Protein AF-A0A4R7AZF3-F1 (afdb_monomer_lite)

Secondary structure (DSSP, 8-state):
---HHHHH-----PPPPGGG--TT-GGGS-----TTS---SSSSTT-S-HHHHHHHHHHHHHHHHHTT--HHHHHHHHHHHHHHTTT-TT-B-SSSS-BTTTTB-HHHHHHHHHHHHHHHSS-----SHHHHS-HHHHHHHHHHHHHHHHHHHHHH-TTTTHHHHHHHHHT-TT----HHHHHTSHHHHHHHHHTGGGHHHHHHHHT--EEEEEEEE-SSS-B--S-EEEEEEEES--TTS-EETTT-SEEEEEEEE--TTSBPPPEEESSSEEEEEEEE-GGGHHHHH-----------PPPTT--HHHHHHHTT--HHHHHHHTT-S-TT---TT------------SS--HHHHHHHHHTTT--SS-TTTSEEEEEEEEEPPTT-STTGGGEEEEEPPPP--PPPPPP-PPPP----------------------EEEE-TT-S-GGGS-HHHHHHHHHHHHHHT--EEEEEE-S--HHHHHHHHHHHHHHH-HHHHHHHS-HHHHHHHHHHHHHHHTT--HHHHHHHHHHHHHHHHHTT--SBTTB--HHHHTTEEEEEE-TTTS-GGGHHHHHHHHHHHHHTTSSSEEE-TTSTT--SSEEEEEE--

Structure (mmCIF, N/CA/C/O backbone):
data_AF-A0A4R7AZF3-F1
#
_entry.id   AF-A0A4R7AZF3-F1
#
loop_
_atom_site.group_PDB
_atom_site.id
_atom_site.type_symbol
_atom_site.label_atom_id
_atom_site.label_alt_id
_atom_site.label_comp_id
_atom_site.label_asym_id
_atom_site.label_entity_id
_atom_site.label_seq_id
_atom_site.pdbx_PDB_ins_code
_atom_site.Cartn_x
_atom_site.Cartn_y
_atom_site.Cartn_z
_atom_site.occupancy
_atom_site.B_iso_or_equiv
_atom_site.auth_seq_id
_atom_site.auth_comp_id
_atom_site.auth_asym_id
_atom_site.auth_atom_id
_atom_site.pdbx_PDB_model_num
ATOM 1 N N . MET A 1 1 ? -19.582 7.938 -22.562 1.00 50.28 1 MET A N 1
ATOM 2 C CA . MET A 1 1 ? -18.179 7.973 -22.077 1.00 50.28 1 MET A CA 1
ATOM 3 C C . MET A 1 1 ? -17.799 6.590 -21.578 1.00 50.28 1 MET A C 1
ATOM 5 O O . MET A 1 1 ? -18.626 5.976 -20.916 1.00 50.28 1 MET A O 1
ATOM 9 N N . SER A 1 2 ? -16.577 6.133 -21.841 1.00 66.19 2 SER A N 1
ATOM 10 C CA . SER A 1 2 ? -16.002 4.907 -21.269 1.00 66.19 2 SER A CA 1
ATOM 11 C C . SER A 1 2 ? -15.839 4.984 -19.743 1.00 66.19 2 SER A C 1
ATOM 13 O O . SER A 1 2 ? -15.775 6.070 -19.154 1.00 66.19 2 SER A O 1
ATOM 15 N N . ASP A 1 3 ? -15.793 3.827 -19.086 1.00 87.44 3 ASP A N 1
ATOM 16 C CA . ASP A 1 3 ? -15.350 3.677 -17.697 1.00 87.44 3 ASP A CA 1
ATOM 17 C C . ASP A 1 3 ? -13.810 3.674 -17.583 1.00 87.44 3 ASP A C 1
ATOM 19 O O . ASP A 1 3 ? -13.094 3.681 -18.586 1.00 87.44 3 ASP A O 1
ATOM 23 N N . LEU A 1 4 ? -13.300 3.668 -16.347 1.00 95.25 4 LEU A N 1
ATOM 24 C CA . LEU A 1 4 ? -11.862 3.714 -16.072 1.00 95.25 4 LEU A CA 1
ATOM 25 C C . LEU A 1 4 ? -11.110 2.501 -16.644 1.00 95.25 4 LEU A C 1
ATOM 27 O O . LEU A 1 4 ? -10.031 2.662 -17.207 1.00 95.25 4 LEU A O 1
ATOM 31 N N . TYR A 1 5 ? -11.666 1.296 -16.525 1.00 95.94 5 TYR A N 1
ATOM 32 C CA . TYR A 1 5 ? -11.000 0.067 -16.954 1.00 95.94 5 TYR A CA 1
ATOM 33 C C . TYR A 1 5 ? -10.987 -0.037 -18.478 1.00 95.94 5 TYR A C 1
ATOM 35 O O . TYR A 1 5 ? -9.964 -0.414 -19.039 1.00 95.94 5 TYR A O 1
ATOM 43 N N . SER A 1 6 ? -12.047 0.407 -19.160 1.00 94.25 6 SER A N 1
ATOM 44 C CA . SER A 1 6 ? -12.055 0.540 -20.625 1.00 94.25 6 SER A CA 1
ATOM 45 C C . SER A 1 6 ? -11.033 1.563 -21.149 1.00 94.25 6 SER A C 1
ATOM 47 O O . SER A 1 6 ? -10.452 1.347 -22.209 1.00 94.25 6 SER A O 1
ATOM 49 N N . LEU A 1 7 ? -10.773 2.661 -20.424 1.00 96.00 7 LEU A N 1
ATOM 50 C CA . LEU A 1 7 ? -9.697 3.613 -20.762 1.00 96.00 7 LEU A CA 1
ATOM 51 C C . LEU A 1 7 ? -8.299 3.014 -20.516 1.00 96.00 7 LEU A C 1
ATOM 53 O O . LEU A 1 7 ? -7.365 3.207 -21.302 1.00 96.00 7 LEU A O 1
ATOM 57 N N . LEU A 1 8 ? -8.134 2.288 -19.411 1.00 97.19 8 LEU A N 1
ATOM 58 C CA . LEU A 1 8 ? -6.835 1.784 -18.968 1.00 97.19 8 LEU A CA 1
ATOM 59 C C . LEU A 1 8 ? -6.441 0.433 -19.577 1.00 97.19 8 LEU A C 1
ATOM 61 O O . LEU A 1 8 ? -5.243 0.184 -19.689 1.00 97.19 8 LEU A O 1
ATOM 65 N N . TYR A 1 9 ? -7.380 -0.366 -20.085 1.00 97.31 9 TYR A N 1
ATOM 66 C CA . TYR A 1 9 ? -7.108 -1.663 -20.709 1.00 97.31 9 TYR A CA 1
ATOM 67 C C . TYR A 1 9 ? -6.015 -1.598 -21.790 1.00 97.31 9 TYR A C 1
ATOM 69 O O . TYR A 1 9 ? -5.966 -0.677 -22.615 1.00 97.31 9 TYR A O 1
ATOM 77 N N . CYS A 1 10 ? -5.142 -2.602 -21.782 1.00 97.06 10 CYS A N 1
ATOM 78 C CA . CYS A 1 10 ? -4.097 -2.817 -22.770 1.00 97.06 10 CYS A CA 1
ATOM 79 C C . CYS A 1 10 ? -4.250 -4.197 -23.413 1.00 97.06 10 CYS A C 1
ATOM 81 O O . CYS A 1 10 ? -4.467 -5.200 -22.736 1.00 97.06 10 CYS A O 1
ATOM 83 N N . LYS A 1 11 ? -4.075 -4.258 -24.734 1.00 97.31 11 LYS A N 1
ATOM 84 C CA . LYS A 1 11 ? -3.810 -5.523 -25.429 1.00 97.31 11 LYS A CA 1
ATOM 85 C C . LYS A 1 11 ? -2.337 -5.906 -25.235 1.00 97.31 11 LYS A C 1
ATOM 87 O O . LYS A 1 11 ? -1.506 -5.033 -24.976 1.00 97.31 11 LYS A O 1
ATOM 92 N N . LYS A 1 12 ? -2.022 -7.190 -25.429 1.00 97.75 12 LYS A N 1
ATOM 93 C CA . LYS A 1 12 ? -0.649 -7.702 -25.537 1.00 97.75 12 LYS A CA 1
ATOM 94 C C . LYS A 1 12 ? 0.186 -6.828 -26.485 1.00 97.75 12 LYS A C 1
ATOM 96 O O . LYS A 1 12 ? -0.199 -6.609 -27.633 1.00 97.75 12 LYS A O 1
ATOM 101 N N . GLN A 1 13 ? 1.310 -6.321 -25.985 1.00 95.38 13 GLN A N 1
ATOM 102 C CA . GLN A 1 13 ? 2.297 -5.568 -26.757 1.00 95.38 13 GLN A CA 1
ATOM 103 C C . GLN A 1 13 ? 3.113 -6.502 -27.670 1.00 95.38 13 GLN A C 1
ATOM 105 O O . GLN A 1 13 ? 2.971 -7.724 -27.644 1.00 95.38 13 GLN A O 1
ATOM 110 N N . LYS A 1 14 ? 3.983 -5.930 -28.508 1.00 94.69 14 LYS A N 1
ATOM 111 C CA . LYS A 1 14 ? 4.846 -6.704 -29.406 1.00 94.69 14 LYS A CA 1
ATOM 112 C C . LYS A 1 14 ? 5.963 -7.406 -28.628 1.00 94.69 14 LYS A C 1
ATOM 114 O O . LYS A 1 14 ? 6.649 -6.778 -27.828 1.00 94.69 14 LYS A O 1
ATOM 119 N N . GLU A 1 15 ? 6.172 -8.687 -28.912 1.00 93.94 15 GLU A N 1
ATOM 120 C CA . GLU A 1 15 ? 7.267 -9.474 -28.340 1.00 93.94 15 GLU A CA 1
ATOM 121 C C . GLU A 1 15 ? 8.650 -9.001 -28.815 1.00 93.94 15 GLU A C 1
ATOM 123 O O . GLU A 1 15 ? 8.834 -8.543 -29.949 1.00 93.94 15 GLU A O 1
ATOM 128 N N . TYR A 1 16 ? 9.645 -9.139 -27.935 1.00 91.19 16 TYR A N 1
ATOM 129 C CA . TYR A 1 16 ? 11.046 -8.918 -28.278 1.00 91.19 16 TYR A CA 1
ATOM 130 C C . TYR A 1 16 ? 11.542 -10.049 -29.185 1.00 91.19 16 TYR A C 1
ATOM 132 O O . TYR A 1 16 ? 11.388 -11.223 -28.857 1.00 91.19 16 TYR A O 1
ATOM 140 N N . ARG A 1 17 ? 12.201 -9.702 -30.299 1.00 90.44 17 ARG A N 1
ATOM 141 C CA . ARG A 1 17 ? 12.952 -10.676 -31.109 1.00 90.44 17 ARG A CA 1
ATOM 142 C C . ARG A 1 17 ? 14.005 -11.350 -30.230 1.00 90.44 17 ARG A C 1
ATOM 144 O O . ARG A 1 17 ? 14.708 -10.645 -29.509 1.00 90.44 17 ARG A O 1
ATOM 151 N N . GLU A 1 18 ? 14.173 -12.667 -30.334 1.00 89.94 18 GLU A N 1
ATOM 152 C CA . GLU A 1 18 ? 15.101 -13.407 -29.466 1.00 89.94 18 GLU A CA 1
ATOM 153 C C . GLU A 1 18 ? 16.542 -12.871 -29.529 1.00 89.94 18 GLU A C 1
ATOM 155 O O . GLU A 1 18 ? 17.158 -12.656 -28.489 1.00 89.94 18 GLU A O 1
ATOM 160 N N . SER A 1 19 ? 17.033 -12.514 -30.720 1.00 91.50 19 SER A N 1
ATOM 161 C CA . SER A 1 19 ? 18.350 -11.881 -30.920 1.00 91.50 19 SER A CA 1
ATOM 162 C C . SER A 1 19 ? 18.529 -10.520 -30.225 1.00 91.50 19 SER A C 1
ATOM 164 O O . SER A 1 19 ? 19.643 -10.008 -30.127 1.00 91.50 19 SER A O 1
ATOM 166 N N . SER A 1 20 ? 17.441 -9.911 -29.746 1.00 91.19 20 SER A N 1
ATOM 167 C CA . SER A 1 20 ? 17.437 -8.660 -28.976 1.00 91.19 20 SER A CA 1
ATOM 168 C C . SER A 1 20 ? 17.335 -8.880 -27.461 1.00 91.19 20 SER A C 1
ATOM 170 O O . SER A 1 20 ? 17.534 -7.924 -26.707 1.00 91.19 20 SER A O 1
ATOM 172 N N . ILE A 1 21 ? 17.040 -10.103 -27.002 1.00 94.50 21 ILE A N 1
ATOM 173 C CA . ILE A 1 21 ? 16.938 -10.436 -25.577 1.00 94.50 21 ILE A CA 1
ATOM 174 C C . ILE A 1 21 ? 18.349 -10.556 -24.988 1.00 94.50 21 ILE A C 1
ATOM 176 O O . ILE A 1 21 ? 19.184 -11.320 -25.469 1.00 94.50 21 ILE A O 1
ATOM 180 N N . LYS A 1 22 ? 18.636 -9.783 -23.940 1.00 94.94 22 LYS A N 1
ATOM 181 C CA . LYS A 1 22 ? 19.939 -9.779 -23.262 1.00 94.94 22 LYS A CA 1
ATOM 182 C C . LYS A 1 22 ? 19.994 -10.848 -22.159 1.00 94.94 22 LYS A C 1
ATOM 184 O O . LYS A 1 22 ? 18.971 -11.084 -21.521 1.00 94.94 22 LYS A O 1
ATOM 189 N N . PRO A 1 23 ? 21.164 -11.445 -21.847 1.00 91.56 23 PRO A N 1
ATOM 190 C CA . PRO A 1 23 ? 21.264 -12.518 -20.845 1.00 91.56 23 PRO A CA 1
ATOM 191 C C . PRO A 1 23 ? 20.802 -12.141 -19.427 1.00 91.56 23 PRO A C 1
ATOM 193 O O . PRO A 1 23 ? 20.385 -13.005 -18.668 1.00 91.56 23 PRO A O 1
ATOM 196 N N . TYR A 1 24 ? 20.853 -10.853 -19.071 1.00 90.69 24 TYR A N 1
ATOM 197 C CA . TYR A 1 24 ? 20.363 -10.313 -17.794 1.00 90.69 24 TYR A CA 1
ATOM 198 C C . TYR A 1 24 ? 18.873 -9.913 -17.810 1.00 90.69 24 TYR A C 1
ATOM 200 O O . TYR A 1 24 ? 18.390 -9.303 -16.852 1.00 90.69 24 TYR A O 1
ATOM 208 N N . SER A 1 25 ? 18.157 -10.180 -18.905 1.00 95.50 25 SER A N 1
ATOM 209 C CA . SER A 1 25 ? 16.720 -9.936 -19.012 1.00 95.50 25 SER A CA 1
ATOM 210 C C . SER A 1 25 ? 15.930 -10.970 -18.219 1.00 95.50 25 SER A C 1
ATOM 212 O O . SER A 1 25 ? 16.247 -12.157 -18.206 1.00 95.50 25 SER A O 1
ATOM 214 N N . LEU A 1 26 ? 14.841 -10.516 -17.602 1.00 95.12 26 LEU A N 1
ATOM 215 C CA . LEU A 1 26 ? 13.941 -11.362 -16.823 1.00 95.12 26 LEU A CA 1
ATOM 216 C C . LEU A 1 26 ? 12.830 -11.999 -17.692 1.00 95.12 26 LEU A C 1
ATOM 218 O O . LEU A 1 26 ? 12.004 -12.746 -17.177 1.00 95.12 26 LEU A O 1
ATOM 222 N N . VAL A 1 27 ? 12.837 -11.761 -19.014 1.00 94.06 27 VAL A N 1
ATOM 223 C CA . VAL A 1 27 ? 11.851 -12.292 -19.983 1.00 94.06 27 VAL A CA 1
ATOM 224 C C . VAL A 1 27 ? 11.874 -13.822 -20.098 1.00 94.06 27 VAL A C 1
ATOM 226 O O . VAL A 1 27 ? 10.844 -14.416 -20.397 1.00 94.06 27 VAL A O 1
ATOM 229 N N . LYS A 1 28 ? 13.014 -14.476 -19.834 1.00 91.88 28 LYS A N 1
ATOM 230 C CA . LYS A 1 28 ? 13.125 -15.948 -19.863 1.00 91.88 28 LYS A CA 1
ATOM 231 C C . LYS A 1 28 ? 12.830 -16.629 -18.512 1.00 91.88 28 LYS A C 1
ATOM 233 O O . LYS A 1 28 ? 13.001 -17.839 -18.409 1.00 91.88 28 LYS A O 1
ATOM 238 N N . LEU A 1 29 ? 12.392 -15.893 -17.480 1.00 92.62 29 LEU A N 1
ATOM 239 C CA . LEU A 1 29 ? 12.014 -16.488 -16.190 1.00 92.62 29 LEU A CA 1
ATOM 240 C C . LEU A 1 29 ? 10.558 -16.998 -16.196 1.00 92.62 29 LEU A C 1
ATOM 242 O O . LEU A 1 29 ? 9.670 -16.248 -16.621 1.00 92.62 29 LEU A O 1
ATOM 246 N N . PRO A 1 30 ? 10.283 -18.209 -15.668 1.00 91.94 30 PRO A N 1
ATOM 247 C CA . PRO A 1 30 ? 8.931 -18.768 -15.591 1.00 91.94 30 PRO A CA 1
ATOM 248 C C . PRO A 1 30 ? 8.009 -17.907 -14.719 1.00 91.94 30 PRO A C 1
ATOM 250 O O . PRO A 1 30 ? 8.470 -17.191 -13.826 1.00 91.94 30 PRO A O 1
ATOM 253 N N . ILE A 1 31 ? 6.700 -17.952 -14.982 1.00 92.69 31 ILE A N 1
ATOM 254 C CA . ILE A 1 31 ? 5.674 -17.287 -14.161 1.00 92.69 31 ILE A CA 1
ATOM 255 C C . ILE A 1 31 ? 5.223 -18.271 -13.078 1.00 92.69 31 ILE A C 1
ATOM 257 O O . ILE A 1 31 ? 4.291 -19.048 -13.259 1.00 92.69 31 ILE A O 1
ATOM 261 N N . GLU A 1 32 ? 5.934 -18.252 -11.954 1.00 87.06 32 GLU A N 1
ATOM 262 C CA . GLU A 1 32 ? 5.603 -19.024 -10.754 1.00 87.06 32 GLU A CA 1
ATOM 263 C C . GLU A 1 32 ? 4.697 -18.179 -9.851 1.00 87.06 32 GLU A C 1
ATOM 265 O O . GLU A 1 32 ? 5.111 -17.128 -9.355 1.00 87.06 32 GLU A O 1
ATOM 270 N N . LYS A 1 33 ? 3.439 -18.606 -9.686 1.00 84.56 33 LYS A N 1
ATOM 271 C CA . LYS A 1 33 ? 2.381 -17.858 -8.990 1.00 84.56 33 LYS A CA 1
ATOM 272 C C . LYS A 1 33 ? 1.496 -18.801 -8.178 1.00 84.56 33 LYS A C 1
ATOM 274 O O . LYS A 1 33 ? 1.039 -19.823 -8.688 1.00 84.56 33 LYS A O 1
ATOM 279 N N . SER A 1 34 ? 1.230 -18.446 -6.926 1.00 83.12 34 SER A N 1
ATOM 280 C CA . SER A 1 34 ? 0.324 -19.183 -6.038 1.00 83.12 34 SER A CA 1
ATOM 281 C C . SER A 1 34 ? -1.139 -18.986 -6.449 1.00 83.12 34 SER A C 1
ATOM 283 O O . SER A 1 34 ? -1.504 -17.973 -7.049 1.00 83.12 34 SER A O 1
ATOM 285 N N . ALA A 1 35 ? -2.014 -19.921 -6.067 1.00 76.38 35 ALA A N 1
ATOM 286 C CA . ALA A 1 35 ? -3.449 -19.797 -6.312 1.00 76.38 35 ALA A CA 1
ATOM 287 C C . ALA A 1 35 ? -4.017 -18.494 -5.706 1.00 76.38 35 ALA A C 1
ATOM 289 O O . ALA A 1 35 ? -3.979 -18.290 -4.493 1.00 76.38 35 ALA A O 1
ATOM 290 N N . GLY A 1 36 ? -4.552 -17.619 -6.564 1.00 77.88 36 GLY A N 1
ATOM 291 C CA . GLY A 1 36 ? -5.104 -16.313 -6.184 1.00 77.88 36 GLY A CA 1
ATOM 292 C C . GLY A 1 36 ? -4.147 -15.121 -6.321 1.00 77.88 36 GLY A C 1
ATOM 293 O O . GLY A 1 36 ? -4.594 -13.984 -6.161 1.00 77.88 36 GLY A O 1
ATOM 294 N N . GLU A 1 37 ? -2.869 -15.331 -6.654 1.00 89.25 37 GLU A N 1
ATOM 295 C CA . GLU A 1 37 ? -1.978 -14.231 -7.043 1.00 89.25 37 GLU A CA 1
ATOM 296 C C . GLU A 1 37 ? -2.366 -13.633 -8.405 1.00 89.25 37 GLU A C 1
ATOM 298 O O . GLU A 1 37 ? -2.919 -14.304 -9.277 1.00 89.25 37 GLU A O 1
ATOM 303 N N . LEU A 1 38 ? -2.049 -12.349 -8.610 1.00 94.38 38 LEU A N 1
ATOM 304 C CA . LEU A 1 38 ? -2.234 -11.699 -9.908 1.00 94.38 38 LEU A CA 1
ATOM 305 C C . LEU A 1 38 ? -1.080 -12.078 -10.844 1.00 94.38 38 LEU A C 1
ATOM 307 O O . LEU A 1 38 ? 0.088 -11.831 -10.523 1.00 94.38 38 LEU A O 1
ATOM 311 N N . ALA A 1 39 ? -1.440 -12.656 -11.991 1.00 95.81 39 ALA A N 1
ATOM 312 C CA . ALA A 1 39 ? -0.524 -13.217 -12.976 1.00 95.81 39 ALA A CA 1
ATOM 313 C C . ALA A 1 39 ? -0.783 -12.678 -14.394 1.00 95.81 39 ALA A C 1
ATOM 315 O O . ALA A 1 39 ? -1.940 -12.488 -14.800 1.00 95.81 39 ALA A O 1
ATOM 316 N N . GLY A 1 40 ? 0.295 -12.460 -15.145 1.00 96.25 40 GLY A N 1
ATOM 317 C CA . GLY A 1 40 ? 0.265 -12.333 -16.604 1.00 96.25 40 GLY A CA 1
ATOM 318 C C . GLY A 1 40 ? 0.181 -13.687 -17.312 1.00 96.25 40 GLY A C 1
ATOM 319 O O . GLY A 1 40 ? 0.496 -14.722 -16.730 1.00 96.25 40 GLY A O 1
ATOM 320 N N . ASN A 1 41 ? -0.197 -13.678 -18.592 1.00 96.50 41 ASN A N 1
ATOM 321 C CA . ASN A 1 41 ? -0.119 -14.863 -19.455 1.00 96.50 41 ASN A CA 1
ATOM 322 C C . ASN A 1 41 ? 1.322 -15.088 -19.958 1.00 96.50 41 ASN A C 1
ATOM 324 O O . ASN A 1 41 ? 1.706 -16.203 -20.298 1.00 96.50 41 ASN A O 1
ATOM 328 N N . SER A 1 42 ? 2.119 -14.016 -20.032 1.00 96.81 42 SER A N 1
ATOM 329 C CA . SER A 1 42 ? 3.540 -14.049 -20.387 1.00 96.81 42 SER A CA 1
ATOM 330 C C . SER A 1 42 ? 4.294 -12.858 -19.776 1.00 96.81 42 SER A C 1
ATOM 332 O O . SER A 1 42 ? 3.716 -12.028 -19.072 1.00 96.81 42 SER A O 1
ATOM 334 N N . ARG A 1 43 ? 5.596 -12.748 -20.069 1.00 97.38 43 ARG A N 1
ATOM 335 C CA . ARG A 1 43 ? 6.456 -11.618 -19.672 1.00 97.38 43 ARG A CA 1
ATOM 336 C C . ARG A 1 43 ? 6.254 -10.344 -20.516 1.00 97.38 43 ARG A C 1
ATOM 338 O O . ARG A 1 43 ? 6.995 -9.380 -20.350 1.00 97.38 43 ARG A O 1
ATOM 345 N N . VAL A 1 44 ? 5.276 -10.312 -21.425 1.00 97.81 44 VAL A N 1
ATOM 346 C CA . VAL A 1 44 ? 5.046 -9.198 -22.365 1.00 97.81 44 VAL A CA 1
ATOM 347 C C . VAL A 1 44 ? 4.109 -8.145 -21.765 1.00 97.81 44 VAL A C 1
ATOM 349 O O . VAL A 1 44 ? 3.087 -8.484 -21.167 1.00 97.81 44 VAL A O 1
ATOM 352 N N . GLY A 1 45 ? 4.407 -6.856 -21.951 1.00 97.94 45 GLY A N 1
ATOM 353 C CA . GLY A 1 45 ? 3.529 -5.771 -21.498 1.00 97.94 45 GLY A CA 1
ATOM 354 C C . GLY A 1 45 ? 2.102 -5.911 -22.050 1.00 97.94 45 GLY A C 1
ATOM 355 O O . GLY A 1 45 ? 1.902 -6.279 -23.207 1.00 97.94 45 GLY A O 1
ATOM 356 N N . GLY A 1 46 ? 1.090 -5.678 -21.214 1.00 97.75 46 GLY A N 1
ATOM 357 C CA . GLY A 1 46 ? -0.327 -5.854 -21.567 1.00 97.75 46 GLY A CA 1
ATOM 358 C C . GLY A 1 46 ? -0.796 -7.302 -21.781 1.00 97.75 46 GLY A C 1
ATOM 359 O O . GLY A 1 46 ? -1.990 -7.515 -21.979 1.00 97.75 46 GLY A O 1
ATOM 360 N N . ASP A 1 47 ? 0.086 -8.308 -21.724 1.00 98.12 47 ASP A N 1
ATOM 361 C CA . ASP A 1 47 ? -0.291 -9.724 -21.848 1.00 98.12 47 ASP A CA 1
ATOM 362 C C . ASP A 1 47 ? -0.750 -10.316 -20.507 1.00 98.12 47 ASP A C 1
ATOM 364 O O . ASP A 1 47 ? -0.132 -11.206 -19.925 1.00 98.12 47 ASP A O 1
ATOM 368 N N . ALA A 1 48 ? -1.845 -9.763 -19.998 1.00 97.69 48 ALA A N 1
ATOM 369 C CA . ALA A 1 48 ? -2.548 -10.230 -18.813 1.00 97.69 48 ALA A CA 1
ATOM 370 C C . ALA A 1 48 ? -4.057 -10.122 -19.051 1.00 97.69 48 ALA A C 1
ATOM 372 O O . ALA A 1 48 ? -4.510 -9.248 -19.796 1.00 97.69 48 ALA A O 1
ATOM 373 N N . SER A 1 49 ? -4.849 -10.991 -18.417 1.00 96.88 49 SER A N 1
ATOM 374 C CA . SER A 1 49 ? -6.308 -10.962 -18.573 1.00 96.88 49 SER A CA 1
ATOM 375 C C . SER A 1 49 ? -6.899 -9.594 -18.188 1.00 96.88 49 SER A C 1
ATOM 377 O O . SER A 1 49 ? -6.379 -8.903 -17.309 1.00 96.88 49 SER A O 1
ATOM 379 N N . ALA A 1 50 ? -8.027 -9.206 -18.794 1.00 96.00 50 ALA A N 1
ATOM 380 C CA . ALA A 1 50 ? -8.724 -7.967 -18.423 1.00 96.00 50 ALA A CA 1
ATOM 381 C C . ALA A 1 50 ? -9.166 -7.961 -16.942 1.00 96.00 50 ALA A C 1
ATOM 383 O O . ALA A 1 50 ? -9.335 -6.905 -16.338 1.00 96.00 50 ALA A O 1
ATOM 384 N N . ASP A 1 51 ? -9.324 -9.143 -16.339 1.00 94.94 51 ASP A N 1
ATOM 385 C CA . ASP A 1 51 ? -9.522 -9.306 -14.902 1.00 94.94 51 ASP A CA 1
ATOM 386 C C . ASP A 1 51 ? -8.262 -8.943 -14.099 1.00 94.94 51 ASP A C 1
ATOM 388 O O . ASP A 1 51 ? -8.327 -8.051 -13.250 1.00 94.94 51 ASP A O 1
ATOM 392 N N . THR A 1 52 ? -7.110 -9.534 -14.443 1.00 96.62 52 THR A N 1
ATOM 393 C CA . THR A 1 52 ? -5.800 -9.211 -13.852 1.00 96.62 52 THR A CA 1
ATOM 394 C C . THR A 1 52 ? -5.527 -7.711 -13.937 1.00 96.62 52 THR A C 1
ATOM 396 O O . THR A 1 52 ? -5.257 -7.086 -12.913 1.00 96.62 52 THR A O 1
ATOM 399 N N . GLN A 1 53 ? -5.656 -7.115 -15.129 1.00 98.31 53 GLN A N 1
ATOM 400 C CA . GLN A 1 53 ? -5.407 -5.685 -15.342 1.00 98.31 53 GLN A CA 1
ATOM 401 C C . GLN A 1 53 ? -6.326 -4.818 -14.468 1.00 98.31 53 GLN A C 1
ATOM 403 O O . GLN A 1 53 ? -5.854 -3.874 -13.839 1.00 98.31 53 GLN A O 1
ATOM 408 N N . SER A 1 54 ? -7.617 -5.160 -14.348 1.00 97.00 54 SER A N 1
ATOM 409 C CA . SER A 1 54 ? -8.545 -4.414 -13.483 1.00 97.00 54 SER A CA 1
ATOM 410 C C . SER A 1 54 ? -8.187 -4.500 -11.993 1.00 97.00 54 SER A C 1
ATOM 412 O O . SER A 1 54 ? -8.234 -3.490 -11.295 1.00 97.00 54 SER A O 1
ATOM 414 N N . LYS A 1 55 ? -7.735 -5.666 -11.514 1.00 96.56 55 LYS A N 1
ATOM 415 C CA . LYS A 1 55 ? -7.297 -5.869 -10.120 1.00 96.56 55 LYS A CA 1
ATOM 416 C C . LYS A 1 55 ? -5.942 -5.215 -9.825 1.00 96.56 55 LYS A C 1
ATOM 418 O O . LYS A 1 55 ? -5.702 -4.775 -8.702 1.00 96.56 55 LYS A O 1
ATOM 423 N N . VAL A 1 56 ? -5.073 -5.099 -10.830 1.00 98.25 56 VAL A N 1
ATOM 424 C CA . VAL A 1 56 ? -3.841 -4.297 -10.769 1.00 98.25 56 VAL A CA 1
ATOM 425 C C . VAL A 1 56 ? -4.166 -2.802 -10.683 1.00 98.25 56 VAL A C 1
ATOM 427 O O . VAL A 1 56 ? -3.629 -2.124 -9.808 1.00 98.25 56 VAL A O 1
ATOM 430 N N . VAL A 1 57 ? -5.069 -2.292 -11.530 1.00 98.50 57 VAL A N 1
ATOM 431 C CA . VAL A 1 57 ? -5.574 -0.906 -11.451 1.00 98.50 57 VAL A CA 1
ATOM 432 C C . VAL A 1 57 ? -6.159 -0.631 -10.064 1.00 98.50 57 VAL A C 1
ATOM 434 O O . VAL A 1 57 ? -5.795 0.366 -9.445 1.00 98.50 57 VAL A O 1
ATOM 437 N N . ASP A 1 58 ? -6.980 -1.540 -9.533 1.00 97.44 58 ASP A N 1
ATOM 438 C CA . ASP A 1 58 ? -7.554 -1.424 -8.188 1.00 97.44 58 ASP A CA 1
ATOM 439 C C . ASP A 1 58 ? -6.476 -1.358 -7.086 1.00 97.44 58 ASP A C 1
ATOM 441 O O . ASP A 1 58 ? -6.549 -0.485 -6.219 1.00 97.44 58 ASP A O 1
ATOM 445 N N . LYS A 1 59 ? -5.433 -2.205 -7.137 1.00 96.50 59 LYS A N 1
ATOM 446 C CA . LYS A 1 59 ? -4.291 -2.127 -6.200 1.00 96.50 59 LYS A CA 1
ATOM 447 C C . LYS A 1 59 ? -3.550 -0.791 -6.293 1.00 96.50 59 LYS A C 1
ATOM 449 O O . LYS A 1 59 ? -3.217 -0.210 -5.262 1.00 96.50 59 LYS A O 1
ATOM 454 N N . ILE A 1 60 ? -3.298 -0.287 -7.502 1.00 98.38 60 ILE A N 1
ATOM 455 C CA . ILE A 1 60 ? -2.624 1.006 -7.703 1.00 98.38 60 ILE A CA 1
ATOM 456 C C . ILE A 1 60 ? -3.473 2.143 -7.128 1.00 98.38 60 ILE A C 1
ATOM 458 O O . ILE A 1 60 ? -2.936 3.000 -6.427 1.00 98.38 60 ILE A O 1
ATOM 462 N N . VAL A 1 61 ? -4.789 2.126 -7.358 1.00 97.88 61 VAL A N 1
ATOM 463 C CA . VAL A 1 61 ? -5.723 3.110 -6.794 1.00 97.88 61 VAL A CA 1
ATOM 464 C C . VAL A 1 61 ? -5.758 3.038 -5.262 1.00 97.88 61 VAL A C 1
ATOM 466 O O . VAL A 1 61 ? -5.669 4.087 -4.623 1.00 97.88 61 VAL A O 1
ATOM 469 N N . GLU A 1 62 ? -5.805 1.844 -4.652 1.00 94.25 62 GLU A N 1
ATOM 470 C CA . GLU A 1 62 ? -5.725 1.709 -3.187 1.00 94.25 62 GLU A CA 1
ATOM 471 C C . GLU A 1 62 ? -4.434 2.332 -2.629 1.00 94.25 62 GLU A C 1
ATOM 473 O O . GLU A 1 62 ? -4.492 3.101 -1.667 1.00 94.25 62 GLU A O 1
ATOM 478 N N . VAL A 1 63 ? -3.278 2.058 -3.241 1.00 94.50 63 VAL A N 1
ATOM 479 C CA . VAL A 1 63 ? -1.996 2.620 -2.788 1.00 94.50 63 VAL A CA 1
ATOM 480 C C . VAL A 1 63 ? -1.949 4.143 -2.994 1.00 94.50 63 VAL A C 1
ATOM 482 O O . VAL A 1 63 ? -1.566 4.859 -2.069 1.00 94.50 63 VAL A O 1
ATOM 485 N N . CYS A 1 64 ? -2.396 4.667 -4.141 1.00 96.38 64 CYS A N 1
ATOM 486 C CA . CYS A 1 64 ? -2.421 6.113 -4.412 1.00 96.38 64 CYS A CA 1
ATOM 487 C C . CYS A 1 64 ? -3.250 6.889 -3.375 1.00 96.38 64 CYS A C 1
ATOM 489 O O . CYS A 1 64 ? -2.760 7.865 -2.804 1.00 96.38 64 CYS A O 1
ATOM 491 N N . VAL A 1 65 ? -4.471 6.426 -3.074 1.00 93.06 65 VAL A N 1
ATOM 492 C CA . VAL A 1 65 ? -5.358 7.065 -2.082 1.00 93.06 65 VAL A CA 1
ATOM 493 C C . VAL A 1 65 ? -4.734 7.037 -0.687 1.00 93.06 65 VAL A C 1
ATOM 495 O O . VAL A 1 65 ? -4.745 8.051 0.012 1.00 93.06 65 VAL A O 1
ATOM 498 N N . ARG A 1 66 ? -4.136 5.906 -0.285 1.00 88.31 66 ARG A N 1
ATOM 499 C CA . ARG A 1 66 ? -3.500 5.762 1.036 1.00 88.31 66 ARG A CA 1
ATOM 500 C C . ARG A 1 66 ? -2.264 6.652 1.213 1.00 88.31 66 ARG A C 1
ATOM 502 O O . ARG A 1 66 ? -2.054 7.150 2.316 1.00 88.31 66 ARG A O 1
ATOM 509 N N . TYR A 1 67 ? -1.505 6.920 0.147 1.00 86.00 67 TYR A N 1
ATOM 510 C CA . TYR A 1 67 ? -0.421 7.917 0.154 1.00 86.00 67 TYR A CA 1
ATOM 511 C C . TYR A 1 67 ? -0.889 9.362 -0.085 1.00 86.00 67 TYR A C 1
ATOM 513 O O . TYR A 1 67 ? -0.073 10.280 -0.056 1.00 86.00 67 TYR A O 1
ATOM 521 N N . GLY A 1 68 ? -2.193 9.599 -0.260 1.00 88.62 68 GLY A N 1
ATOM 522 C CA . GLY A 1 68 ? -2.748 10.945 -0.403 1.00 88.62 68 GLY A CA 1
ATOM 523 C C . GLY A 1 68 ? -2.474 11.610 -1.749 1.00 88.62 68 GLY A C 1
ATOM 524 O O . GLY A 1 68 ? -2.429 12.836 -1.806 1.00 88.62 68 GLY A O 1
ATOM 525 N N . LEU A 1 69 ? -2.285 10.828 -2.814 1.00 94.56 69 LEU A N 1
ATOM 526 C CA . LEU A 1 69 ? -2.202 11.356 -4.175 1.00 94.56 69 LEU A CA 1
ATOM 527 C C . LEU A 1 69 ? -3.582 11.870 -4.610 1.00 94.56 69 LEU A C 1
ATOM 529 O O . LEU A 1 69 ? -4.600 11.208 -4.395 1.00 94.56 69 LEU A O 1
ATOM 533 N N . SER A 1 70 ? -3.605 13.029 -5.268 1.00 96.25 70 SER A N 1
ATOM 534 C CA . SER A 1 70 ? -4.826 13.603 -5.842 1.00 96.25 70 SER A CA 1
ATOM 535 C C . SER A 1 70 ? -5.389 12.729 -6.979 1.00 96.25 70 SER A C 1
ATOM 537 O O . SER A 1 70 ? -4.732 11.791 -7.452 1.00 96.25 70 SER A O 1
ATOM 539 N N . PHE A 1 71 ? -6.591 13.032 -7.479 1.00 97.25 71 PHE A N 1
ATOM 540 C CA . PHE A 1 71 ? -7.163 12.307 -8.623 1.00 97.25 71 PHE A CA 1
ATOM 541 C C . PHE A 1 71 ? -6.275 12.414 -9.874 1.00 97.25 71 PHE A C 1
ATOM 543 O O . PHE A 1 71 ? -6.109 11.433 -10.599 1.00 97.25 71 PHE A O 1
ATOM 550 N N . ARG A 1 72 ? -5.656 13.581 -10.094 1.00 97.50 72 ARG A N 1
ATOM 551 C CA . ARG A 1 72 ? -4.743 13.838 -11.216 1.00 97.50 72 ARG A CA 1
ATOM 552 C C . ARG A 1 72 ? -3.430 13.073 -11.085 1.00 97.50 72 ARG A C 1
ATOM 554 O O . ARG A 1 72 ? -2.923 12.499 -12.044 1.00 97.50 72 ARG A O 1
ATOM 561 N N . GLU A 1 73 ? -2.899 13.025 -9.871 1.00 98.19 73 GLU A N 1
ATOM 562 C CA . GLU A 1 73 ? -1.662 12.310 -9.563 1.00 98.19 73 GLU A CA 1
ATOM 563 C C . GLU A 1 73 ? -1.862 10.795 -9.683 1.00 98.19 73 GLU A C 1
ATOM 565 O O . GLU A 1 73 ? -1.046 10.105 -10.290 1.00 98.19 73 GLU A O 1
ATOM 570 N N . THR A 1 74 ? -3.006 10.294 -9.210 1.00 98.56 74 THR A N 1
ATOM 571 C CA . THR A 1 74 ? -3.449 8.905 -9.400 1.00 98.56 74 THR A CA 1
ATOM 572 C C . THR A 1 74 ? -3.604 8.568 -10.888 1.00 98.56 74 THR A C 1
ATOM 574 O O . THR A 1 74 ? -3.131 7.521 -11.332 1.00 98.56 74 THR A O 1
ATOM 577 N N . ALA A 1 75 ? -4.197 9.465 -11.687 1.00 98.62 75 ALA A N 1
ATOM 578 C CA . ALA A 1 75 ? -4.285 9.307 -13.140 1.00 98.62 75 ALA A CA 1
ATOM 579 C C . ALA A 1 75 ? -2.897 9.211 -13.800 1.00 98.62 75 ALA A C 1
ATOM 581 O O . ALA A 1 75 ? -2.688 8.347 -14.653 1.00 98.62 75 ALA A O 1
ATOM 582 N N . PHE A 1 76 ? -1.926 10.022 -13.362 1.00 98.75 76 PHE A N 1
ATOM 583 C CA . PHE A 1 76 ? -0.547 9.951 -13.854 1.00 98.75 76 PHE A CA 1
ATOM 584 C C . PHE A 1 76 ? 0.126 8.614 -13.503 1.00 98.75 76 PHE A C 1
ATOM 586 O O . PHE A 1 76 ? 0.735 8.000 -14.378 1.00 98.75 76 PHE A O 1
ATOM 593 N N . VAL A 1 77 ? -0.000 8.122 -12.261 1.00 98.81 77 VAL A N 1
ATOM 594 C CA . VAL A 1 77 ? 0.551 6.808 -11.858 1.00 98.81 77 VAL A CA 1
ATOM 595 C C . VAL A 1 77 ? -0.031 5.688 -12.722 1.00 98.81 77 VAL A C 1
ATOM 597 O O . VAL A 1 77 ? 0.713 4.840 -13.217 1.00 98.81 77 VAL A O 1
ATOM 600 N N . LEU A 1 78 ? -1.348 5.698 -12.943 1.00 98.81 78 LEU A N 1
ATOM 601 C CA . LEU A 1 78 ? -2.028 4.704 -13.773 1.00 98.81 78 LEU A CA 1
ATOM 602 C C . LEU A 1 78 ? -1.546 4.759 -15.228 1.00 98.81 78 LEU A C 1
ATOM 604 O O . LEU A 1 78 ? -1.226 3.721 -15.800 1.00 98.81 78 LEU A O 1
ATOM 608 N N . LEU A 1 79 ? -1.424 5.946 -15.824 1.00 98.81 79 LEU A N 1
ATOM 609 C CA . LEU A 1 79 ? -0.946 6.099 -17.204 1.00 98.81 79 LEU A CA 1
ATOM 610 C C . LEU A 1 79 ? 0.543 5.750 -17.365 1.00 98.81 79 LEU A C 1
ATOM 612 O O . LEU A 1 79 ? 0.915 5.147 -18.368 1.00 98.81 79 LEU A O 1
ATOM 616 N N . MET A 1 80 ? 1.379 6.023 -16.361 1.00 98.62 80 MET A N 1
ATOM 617 C CA . MET A 1 80 ? 2.769 5.556 -16.319 1.00 98.62 80 MET A CA 1
ATOM 618 C C . MET A 1 80 ? 2.836 4.019 -16.337 1.00 98.62 80 MET A C 1
ATOM 620 O O . MET A 1 80 ? 3.503 3.447 -17.194 1.00 98.62 80 MET A O 1
ATOM 624 N N . VAL A 1 81 ? 2.073 3.330 -15.479 1.00 98.81 81 VAL A N 1
ATOM 625 C CA . VAL A 1 81 ? 2.006 1.852 -15.474 1.00 98.81 81 VAL A CA 1
ATOM 626 C C . VAL A 1 81 ? 1.391 1.297 -16.771 1.00 98.81 81 VAL A C 1
ATOM 628 O O . VAL A 1 81 ? 1.834 0.256 -17.265 1.00 98.81 81 VAL A O 1
ATOM 631 N N . LYS A 1 82 ? 0.421 2.001 -17.376 1.00 98.56 82 LYS A N 1
ATOM 632 C CA . LYS A 1 82 ? -0.152 1.658 -18.692 1.00 98.56 82 LYS A CA 1
ATOM 633 C C . LYS A 1 82 ? 0.921 1.637 -19.789 1.00 98.56 82 LYS A C 1
ATOM 635 O O . LYS A 1 82 ? 0.887 0.745 -20.636 1.00 98.56 82 LYS A O 1
ATOM 640 N N . VAL A 1 83 ? 1.854 2.593 -19.769 1.00 98.00 83 VAL A N 1
ATOM 641 C CA . VAL A 1 83 ? 2.987 2.664 -20.709 1.00 98.00 83 VAL A CA 1
ATOM 642 C C . VAL A 1 83 ? 4.014 1.566 -20.421 1.00 98.00 83 VAL A C 1
ATOM 644 O O . VAL A 1 83 ? 4.348 0.811 -21.332 1.00 98.00 83 VAL A O 1
ATOM 647 N N . GLU A 1 84 ? 4.468 1.450 -19.171 1.00 98.19 84 GLU A N 1
ATOM 648 C CA . GLU A 1 84 ? 5.580 0.570 -18.778 1.00 98.19 84 GLU A CA 1
ATOM 649 C C . GLU A 1 84 ? 5.262 -0.927 -18.889 1.00 98.19 84 GLU A C 1
ATOM 651 O O . GLU A 1 84 ? 6.024 -1.698 -19.469 1.00 98.19 84 GLU A O 1
ATOM 656 N N . SER A 1 85 ? 4.128 -1.359 -18.333 1.00 98.56 85 SER A N 1
ATOM 657 C CA . SER A 1 85 ? 3.784 -2.784 -18.201 1.00 98.56 85 SER A CA 1
ATOM 658 C C . SER A 1 85 ? 2.441 -3.154 -18.826 1.00 98.56 85 SER A C 1
ATOM 660 O O . SER A 1 85 ? 2.093 -4.335 -18.891 1.00 98.56 85 SER A O 1
ATOM 662 N N . GLY A 1 86 ? 1.641 -2.172 -19.258 1.00 98.44 86 GLY A N 1
ATOM 663 C CA . GLY A 1 86 ? 0.259 -2.399 -19.686 1.00 98.44 86 GLY A CA 1
ATOM 664 C C . GLY A 1 86 ? -0.597 -3.070 -18.606 1.00 98.44 86 GLY A C 1
ATOM 665 O O . GLY A 1 86 ? -1.482 -3.853 -18.935 1.00 98.44 86 GLY A O 1
ATOM 666 N N . PHE A 1 87 ? -0.290 -2.815 -17.328 1.00 98.69 87 PHE A N 1
ATOM 667 C CA . PHE A 1 87 ? -0.888 -3.471 -16.156 1.00 98.69 87 PHE A CA 1
ATOM 668 C C . PHE A 1 87 ? -0.674 -4.996 -16.064 1.00 98.69 87 PHE A C 1
ATOM 670 O O . PHE A 1 87 ? -1.370 -5.664 -15.298 1.00 98.69 87 PHE A O 1
ATOM 677 N N . ASN A 1 88 ? 0.301 -5.561 -16.786 1.00 98.62 88 ASN A N 1
ATOM 678 C CA . ASN A 1 88 ? 0.772 -6.925 -16.540 1.00 98.62 88 ASN A CA 1
ATOM 679 C C . ASN A 1 88 ? 1.780 -6.919 -15.364 1.00 98.62 88 ASN A C 1
ATOM 681 O O . ASN A 1 88 ? 2.858 -6.341 -15.513 1.00 98.62 88 ASN A O 1
ATOM 685 N N . PRO A 1 89 ? 1.488 -7.557 -14.210 1.00 98.00 89 PRO A N 1
ATOM 686 C CA . PRO A 1 89 ? 2.417 -7.587 -13.075 1.00 98.00 89 PRO A CA 1
ATOM 687 C C . PRO A 1 89 ? 3.688 -8.395 -13.365 1.00 98.00 89 PRO A C 1
ATOM 689 O O . PRO A 1 89 ? 4.720 -8.156 -12.744 1.00 98.00 89 PRO A O 1
ATOM 692 N N . ASP A 1 90 ? 3.631 -9.303 -14.338 1.00 98.25 90 ASP A N 1
ATOM 693 C CA . ASP A 1 90 ? 4.722 -10.181 -14.748 1.00 98.25 90 ASP A CA 1
ATOM 694 C C . ASP A 1 90 ? 5.567 -9.623 -15.906 1.00 98.25 90 ASP A C 1
ATOM 696 O O . ASP A 1 90 ? 6.479 -10.312 -16.364 1.00 98.25 90 ASP A O 1
ATOM 700 N N . ALA A 1 91 ? 5.304 -8.395 -16.372 1.00 98.44 91 ALA A N 1
ATOM 701 C CA . ALA A 1 91 ? 6.027 -7.768 -17.482 1.00 98.44 91 ALA A CA 1
ATOM 702 C C . ALA A 1 91 ? 7.550 -7.690 -17.245 1.00 98.44 91 ALA A C 1
ATOM 704 O O . ALA A 1 91 ? 8.000 -7.425 -16.128 1.00 98.44 91 ALA A O 1
ATOM 705 N N . ALA A 1 92 ? 8.340 -7.888 -18.304 1.00 98.06 92 ALA A N 1
ATOM 706 C CA . ALA A 1 92 ? 9.786 -7.679 -18.314 1.00 98.06 92 ALA A CA 1
ATOM 707 C C . ALA A 1 92 ? 10.282 -7.174 -19.681 1.00 98.06 92 ALA A C 1
ATOM 709 O O . ALA A 1 92 ? 9.765 -7.552 -20.733 1.00 98.06 92 ALA A O 1
ATOM 710 N N . ALA A 1 93 ? 11.328 -6.346 -19.684 1.00 96.69 93 ALA A N 1
ATOM 711 C CA . ALA A 1 93 ? 11.980 -5.887 -20.910 1.00 96.69 93 ALA A CA 1
ATOM 712 C C . ALA A 1 93 ? 13.025 -6.894 -21.413 1.00 96.69 93 ALA A C 1
ATOM 714 O O . ALA A 1 93 ? 13.883 -7.343 -20.654 1.00 96.69 93 ALA A O 1
ATOM 715 N N . GLY A 1 94 ? 13.037 -7.184 -22.717 1.00 94.44 94 GLY A N 1
ATOM 716 C CA . GLY A 1 94 ? 14.069 -8.016 -23.348 1.00 94.44 94 GLY A CA 1
ATOM 717 C C . GLY A 1 94 ? 15.457 -7.364 -23.358 1.00 94.44 94 GLY A C 1
ATOM 718 O O . GLY A 1 94 ? 16.470 -8.051 -23.272 1.00 94.44 94 GLY A O 1
ATOM 719 N N . THR A 1 95 ? 15.522 -6.033 -23.435 1.00 94.06 95 THR A N 1
ATOM 720 C CA . THR A 1 95 ? 16.772 -5.276 -23.625 1.00 94.06 95 THR A CA 1
ATOM 721 C C . THR A 1 95 ? 17.472 -4.853 -22.331 1.00 94.06 95 THR A C 1
ATOM 723 O O . THR A 1 95 ? 18.633 -4.454 -22.381 1.00 94.06 95 THR A O 1
ATOM 726 N N . THR A 1 96 ? 16.805 -4.932 -21.177 1.00 94.56 96 THR A N 1
ATOM 727 C CA . THR A 1 96 ? 17.323 -4.489 -19.868 1.00 94.56 96 THR A CA 1
ATOM 728 C C . THR A 1 96 ? 16.931 -5.488 -18.768 1.00 94.56 96 THR A C 1
ATOM 730 O O . THR A 1 96 ? 16.358 -6.535 -19.050 1.00 94.56 96 THR A O 1
ATOM 733 N N . SER A 1 97 ? 17.230 -5.183 -17.500 1.00 95.94 97 SER A N 1
ATOM 734 C CA . SER A 1 97 ? 16.686 -5.917 -16.341 1.00 95.94 97 SER A CA 1
ATOM 735 C C . SER A 1 97 ? 15.385 -5.303 -15.790 1.00 95.94 97 SER A C 1
ATOM 737 O O . SER A 1 97 ? 15.020 -5.573 -14.646 1.00 95.94 97 SER A O 1
ATOM 739 N N . ALA A 1 98 ? 14.717 -4.437 -16.564 1.00 97.44 98 ALA A N 1
ATOM 740 C CA . ALA A 1 98 ? 13.435 -3.834 -16.202 1.00 97.44 98 ALA A CA 1
ATOM 741 C C . ALA A 1 98 ? 12.331 -4.895 -16.104 1.00 97.44 98 ALA A C 1
ATOM 743 O O . ALA A 1 98 ? 12.187 -5.715 -17.014 1.00 97.44 98 ALA A O 1
ATOM 744 N N . ALA A 1 99 ? 11.579 -4.879 -15.002 1.00 98.25 99 ALA A N 1
ATOM 745 C CA . ALA A 1 99 ? 10.464 -5.791 -14.767 1.00 98.25 99 ALA A CA 1
ATOM 746 C C . ALA A 1 99 ? 9.451 -5.256 -13.742 1.00 98.25 99 ALA A C 1
ATOM 748 O O . ALA A 1 99 ? 9.767 -4.374 -12.934 1.00 98.25 99 ALA A O 1
ATOM 749 N N . GLY A 1 100 ? 8.260 -5.855 -13.745 1.00 98.00 100 GLY A N 1
ATOM 750 C CA . GLY A 1 100 ? 7.146 -5.526 -12.861 1.00 98.00 100 GLY A CA 1
ATOM 751 C C . GLY A 1 100 ? 6.341 -4.316 -13.336 1.00 98.00 100 GLY A C 1
ATOM 752 O O . GLY A 1 100 ? 6.658 -3.684 -14.341 1.00 98.00 100 GLY A O 1
ATOM 753 N N . LEU A 1 101 ? 5.304 -3.949 -12.576 1.00 98.56 101 LEU A N 1
ATOM 754 C CA . LEU A 1 101 ? 4.350 -2.895 -12.965 1.00 98.56 101 LEU A CA 1
ATOM 755 C C . LEU A 1 101 ? 4.998 -1.543 -13.311 1.00 98.56 101 LEU A C 1
ATOM 757 O O . LEU A 1 101 ? 4.507 -0.833 -14.186 1.00 98.56 101 LEU A O 1
ATOM 761 N N . ALA A 1 102 ? 6.095 -1.212 -12.628 1.00 97.69 102 ALA A N 1
ATOM 762 C CA . ALA A 1 102 ? 6.869 0.013 -12.806 1.00 97.69 102 ALA A CA 1
ATOM 763 C C . ALA A 1 102 ? 8.224 -0.217 -13.509 1.00 97.69 102 ALA A C 1
ATOM 765 O O . ALA A 1 102 ? 9.090 0.645 -13.416 1.00 97.69 102 ALA A O 1
ATOM 766 N N . GLN A 1 103 ? 8.439 -1.383 -14.139 1.00 98.12 103 GLN A N 1
ATOM 767 C CA . GLN A 1 103 ? 9.609 -1.698 -14.976 1.00 98.12 103 GLN A CA 1
ATOM 768 C C . GLN A 1 103 ? 10.978 -1.377 -14.337 1.00 98.12 103 GLN A C 1
ATOM 770 O O . GLN A 1 103 ? 11.929 -0.941 -14.988 1.00 98.12 103 GLN A O 1
ATOM 775 N N . PHE A 1 104 ? 11.135 -1.634 -13.037 1.00 97.75 104 PHE A N 1
ATOM 776 C CA . PHE A 1 104 ? 12.390 -1.335 -12.346 1.00 97.75 104 PHE A CA 1
ATOM 777 C C . PHE A 1 104 ? 13.517 -2.261 -12.808 1.00 97.75 104 PHE A C 1
ATOM 779 O O . PHE A 1 104 ? 13.403 -3.488 -12.759 1.00 97.75 104 PHE A O 1
ATOM 786 N N . THR A 1 105 ? 14.642 -1.664 -13.203 1.00 96.44 105 THR A N 1
ATOM 787 C CA . THR A 1 105 ? 15.899 -2.391 -13.421 1.00 96.44 105 THR A CA 1
ATOM 788 C C . THR A 1 105 ? 16.477 -2.884 -12.094 1.00 96.44 105 THR A C 1
ATOM 790 O O . THR A 1 105 ? 16.088 -2.416 -11.023 1.00 96.44 105 THR A O 1
ATOM 793 N N . ASN A 1 106 ? 17.478 -3.766 -12.136 1.00 94.19 106 ASN A N 1
ATOM 794 C CA . ASN A 1 106 ? 18.207 -4.173 -10.927 1.00 94.19 106 ASN A CA 1
ATOM 795 C C . ASN A 1 106 ? 18.870 -2.979 -10.200 1.00 94.19 106 ASN A C 1
ATOM 797 O O . ASN A 1 106 ? 18.991 -3.002 -8.976 1.00 94.19 106 ASN A O 1
ATOM 801 N N . GLY A 1 107 ? 19.250 -1.921 -10.929 1.00 93.69 107 GLY A N 1
ATOM 802 C CA . GLY A 1 107 ? 19.723 -0.663 -10.341 1.00 93.69 107 GLY A CA 1
ATOM 803 C C . GLY A 1 107 ? 18.590 0.116 -9.669 1.00 93.69 107 GLY A C 1
ATOM 804 O O . GLY A 1 107 ? 18.693 0.461 -8.495 1.00 93.69 107 GLY A O 1
ATOM 805 N N . THR A 1 108 ? 17.470 0.308 -10.373 1.00 94.81 108 THR A N 1
ATOM 806 C CA . THR A 1 108 ? 16.285 1.008 -9.847 1.00 94.81 108 THR A CA 1
ATOM 807 C C . THR A 1 108 ? 15.721 0.312 -8.604 1.00 94.81 108 THR A C 1
ATOM 809 O O . THR A 1 108 ? 15.368 0.980 -7.641 1.00 94.81 108 THR A O 1
ATOM 812 N N . ALA A 1 109 ? 15.706 -1.024 -8.574 1.00 95.81 109 ALA A N 1
ATOM 813 C CA . ALA A 1 109 ? 15.300 -1.822 -7.416 1.00 95.81 109 ALA A CA 1
ATOM 814 C C . ALA A 1 109 ? 16.232 -1.640 -6.200 1.00 95.81 109 ALA A C 1
ATOM 816 O O . ALA A 1 109 ? 15.764 -1.616 -5.062 1.00 95.81 109 ALA A O 1
ATOM 817 N N . LYS A 1 110 ? 17.543 -1.465 -6.424 1.00 94.94 110 LYS A N 1
ATOM 818 C CA . LYS A 1 110 ? 18.524 -1.181 -5.364 1.00 94.94 110 LYS A CA 1
ATOM 819 C C . LYS A 1 110 ? 18.351 0.228 -4.792 1.00 94.94 110 LYS A C 1
ATOM 821 O O . LYS A 1 110 ? 18.294 0.371 -3.570 1.00 94.94 110 LYS A O 1
ATOM 826 N N . ASP A 1 111 ? 18.204 1.239 -5.650 1.00 92.50 111 ASP A N 1
ATOM 827 C CA . ASP A 1 111 ? 17.868 2.609 -5.235 1.00 92.50 111 ASP A CA 1
ATOM 828 C C . ASP A 1 111 ? 16.533 2.629 -4.469 1.00 92.50 111 ASP A C 1
ATOM 830 O O . ASP A 1 111 ? 16.435 3.238 -3.403 1.00 92.50 111 ASP A O 1
ATOM 834 N N . ALA A 1 112 ? 15.516 1.921 -4.977 1.00 92.56 112 ALA A N 1
ATOM 835 C CA . ALA A 1 112 ? 14.195 1.823 -4.363 1.00 92.56 112 ALA A CA 1
ATOM 836 C C . ALA A 1 112 ? 14.275 1.233 -2.956 1.00 92.56 112 ALA A C 1
ATOM 838 O O . ALA A 1 112 ? 13.752 1.834 -2.019 1.00 92.56 112 ALA A O 1
ATOM 839 N N . LYS A 1 113 ? 14.986 0.115 -2.770 1.00 90.75 113 LYS A N 1
ATOM 840 C CA . LYS A 1 113 ? 15.204 -0.465 -1.440 1.00 90.75 113 LYS A CA 1
ATOM 841 C C . LYS A 1 113 ? 15.883 0.540 -0.503 1.00 90.75 113 LYS A C 1
ATOM 843 O O . LYS A 1 113 ? 15.379 0.782 0.588 1.00 90.75 113 LYS A O 1
ATOM 848 N N . GLY A 1 114 ? 16.955 1.192 -0.958 1.00 84.56 114 GLY A N 1
ATOM 849 C CA . GLY A 1 114 ? 17.731 2.141 -0.151 1.00 84.56 114 GLY A CA 1
ATOM 850 C C . GLY A 1 114 ? 16.977 3.399 0.302 1.00 84.56 114 GLY A C 1
ATOM 851 O O . GLY A 1 114 ? 17.331 3.960 1.337 1.00 84.56 114 GLY A O 1
ATOM 852 N N . MET A 1 115 ? 15.948 3.847 -0.431 1.00 84.38 115 MET A N 1
ATOM 853 C CA . MET A 1 115 ? 15.231 5.096 -0.115 1.00 84.38 115 MET A CA 1
ATOM 854 C C . MET A 1 115 ? 13.728 4.963 0.145 1.00 84.38 115 MET A C 1
ATOM 856 O O . MET A 1 115 ? 13.126 5.902 0.662 1.00 84.38 115 MET A O 1
ATOM 860 N N . SER A 1 116 ? 13.112 3.825 -0.177 1.00 83.25 116 SER A N 1
ATOM 861 C CA . SER A 1 116 ? 11.675 3.563 0.017 1.00 83.25 116 SER A CA 1
ATOM 862 C C . SER A 1 116 ? 11.195 3.934 1.414 1.00 83.25 116 SER A C 1
ATOM 864 O O . SER A 1 116 ? 10.167 4.590 1.531 1.00 83.25 116 SER A O 1
ATOM 866 N N . LYS A 1 117 ? 11.975 3.655 2.464 1.00 77.38 117 LYS A N 1
ATOM 867 C CA . LYS A 1 117 ? 11.608 3.998 3.844 1.00 77.38 117 LYS A CA 1
ATOM 868 C C . LYS A 1 117 ? 11.324 5.493 4.074 1.00 77.38 117 LYS A C 1
ATOM 870 O O . LYS A 1 117 ? 10.499 5.813 4.921 1.00 77.38 117 LYS A O 1
ATOM 875 N N . GLN A 1 118 ? 11.951 6.403 3.323 1.00 79.69 118 GLN A N 1
ATOM 876 C CA . GLN A 1 118 ? 11.694 7.850 3.415 1.00 79.69 118 GLN A CA 1
ATOM 877 C C . GLN A 1 118 ? 10.357 8.265 2.769 1.00 79.69 118 GLN A C 1
ATOM 879 O O . GLN A 1 118 ? 9.773 9.264 3.173 1.00 79.69 118 GLN A O 1
ATOM 884 N N . TRP A 1 119 ? 9.890 7.522 1.761 1.00 80.06 119 TRP A N 1
ATOM 885 C CA . TRP A 1 119 ? 8.741 7.888 0.917 1.00 80.06 119 TRP A CA 1
ATOM 886 C C . TRP A 1 119 ? 7.502 7.013 1.164 1.00 80.06 119 TRP A C 1
ATOM 888 O O . TRP A 1 119 ? 6.383 7.447 0.923 1.00 80.06 119 TRP A O 1
ATOM 898 N N . LEU A 1 120 ? 7.709 5.781 1.634 1.00 77.50 120 LEU A N 1
ATOM 899 C CA . LEU A 1 120 ? 6.696 4.754 1.879 1.00 77.50 120 LEU A CA 1
ATOM 900 C C . LEU A 1 120 ? 6.592 4.349 3.361 1.00 77.50 120 LEU A C 1
ATOM 902 O O . LEU A 1 120 ? 5.602 3.732 3.745 1.00 77.50 120 LEU A O 1
ATOM 906 N N . GLY A 1 121 ? 7.599 4.663 4.187 1.00 72.38 121 GLY A N 1
ATOM 907 C CA . GLY A 1 121 ? 7.668 4.319 5.618 1.00 72.38 121 GLY A CA 1
ATOM 908 C C . GLY A 1 121 ? 8.273 2.950 5.930 1.00 72.38 121 GLY A C 1
ATOM 909 O O . GLY A 1 121 ? 8.785 2.732 7.031 1.00 72.38 121 GLY A O 1
ATOM 910 N N . PHE A 1 122 ? 8.295 2.051 4.948 1.00 80.31 122 PHE A N 1
ATOM 911 C CA . PHE A 1 122 ? 8.899 0.723 5.028 1.00 80.31 122 PHE A CA 1
ATOM 912 C C . PHE A 1 122 ? 9.953 0.517 3.932 1.00 80.31 122 PHE A C 1
ATOM 914 O O . PHE A 1 122 ? 10.005 1.249 2.945 1.00 80.31 122 PHE A O 1
ATOM 921 N N . GLU A 1 123 ? 10.807 -0.487 4.121 1.00 87.19 123 GLU A N 1
ATOM 922 C CA . GLU A 1 123 ? 11.805 -0.897 3.133 1.00 87.19 123 GLU A CA 1
ATOM 923 C C . GLU A 1 123 ? 11.145 -1.797 2.076 1.00 87.19 123 GLU A C 1
ATOM 925 O O . GLU A 1 123 ? 10.779 -2.941 2.350 1.00 87.19 123 GLU A O 1
ATOM 930 N N . LEU A 1 124 ? 10.953 -1.266 0.869 1.00 91.12 124 LEU A N 1
ATOM 931 C CA . LEU A 1 124 ? 10.384 -1.983 -0.270 1.00 91.12 124 LEU A CA 1
ATOM 932 C C . LEU A 1 124 ? 11.464 -2.870 -0.903 1.00 91.12 124 LEU A C 1
ATOM 934 O O . LEU A 1 124 ? 12.194 -2.433 -1.794 1.00 91.12 124 LEU A O 1
ATOM 938 N N . ASP A 1 125 ? 11.582 -4.114 -0.434 1.00 90.56 125 ASP A N 1
ATOM 939 C CA . ASP A 1 125 ? 12.489 -5.085 -1.051 1.00 90.56 125 ASP A CA 1
ATOM 940 C C . ASP A 1 125 ? 11.852 -5.772 -2.269 1.00 90.56 125 ASP A C 1
ATOM 942 O O . ASP A 1 125 ? 10.892 -6.544 -2.156 1.00 90.56 125 ASP A O 1
ATOM 946 N N . ILE A 1 126 ? 12.430 -5.453 -3.425 1.00 94.69 126 ILE A N 1
ATOM 947 C CA . ILE A 1 126 ? 12.090 -5.888 -4.788 1.00 94.69 126 ILE A CA 1
ATOM 948 C C . ILE A 1 126 ? 13.365 -6.237 -5.583 1.00 94.69 126 ILE A C 1
ATOM 950 O O . ILE A 1 126 ? 13.390 -6.193 -6.820 1.00 94.69 126 ILE A O 1
ATOM 954 N N . LEU A 1 127 ? 14.463 -6.538 -4.873 1.00 91.25 127 LEU A N 1
ATOM 955 C CA . LEU A 1 127 ? 15.736 -6.923 -5.488 1.00 91.25 127 LEU A CA 1
ATOM 956 C C . LEU A 1 127 ? 15.602 -8.237 -6.264 1.00 91.25 127 LEU A C 1
ATOM 958 O O . LEU A 1 127 ? 16.042 -8.314 -7.411 1.00 91.25 127 LEU A O 1
ATOM 962 N N . LEU A 1 128 ? 14.963 -9.243 -5.661 1.00 91.31 128 LEU A N 1
ATOM 963 C CA . LEU A 1 128 ? 14.696 -10.532 -6.299 1.00 91.31 128 LEU A CA 1
ATOM 964 C C . LEU A 1 128 ? 13.599 -10.390 -7.375 1.00 91.31 128 LEU A C 1
ATOM 966 O O . LEU A 1 128 ? 12.611 -9.696 -7.129 1.00 91.31 128 LEU A O 1
ATOM 970 N N . PRO A 1 129 ? 13.702 -11.076 -8.533 1.00 88.81 129 PRO A N 1
ATOM 971 C CA . PRO A 1 129 ? 12.700 -10.989 -9.598 1.00 88.81 129 PRO A CA 1
ATOM 972 C C . PRO A 1 129 ? 11.272 -11.299 -9.133 1.00 88.81 129 PRO A C 1
ATOM 974 O O . PRO A 1 129 ? 10.370 -10.515 -9.408 1.00 88.81 129 PRO A O 1
ATOM 977 N N . LYS A 1 130 ? 11.075 -12.375 -8.353 1.00 89.69 130 LYS A N 1
ATOM 978 C CA . LYS A 1 130 ? 9.757 -12.772 -7.818 1.00 89.69 130 LYS A CA 1
ATOM 979 C C . LYS A 1 130 ? 9.058 -11.640 -7.050 1.00 89.69 130 LYS A C 1
ATOM 981 O O . LYS A 1 130 ? 7.866 -11.424 -7.212 1.00 89.69 130 LYS A O 1
ATOM 986 N N . ASP A 1 131 ? 9.822 -10.876 -6.269 1.00 92.38 131 ASP A N 1
ATOM 987 C CA . ASP A 1 131 ? 9.318 -9.784 -5.438 1.00 92.38 131 ASP A CA 1
ATOM 988 C C . ASP A 1 131 ? 9.023 -8.524 -6.266 1.00 92.38 131 ASP A C 1
ATOM 990 O O . ASP A 1 131 ? 8.219 -7.691 -5.858 1.00 92.38 131 ASP A O 1
ATOM 994 N N . ARG A 1 132 ? 9.640 -8.392 -7.446 1.00 94.44 132 ARG A N 1
ATOM 995 C CA . ARG A 1 132 ? 9.366 -7.326 -8.420 1.00 94.44 132 ARG A CA 1
ATOM 996 C C . ARG A 1 132 ? 8.156 -7.636 -9.311 1.00 94.44 132 ARG A C 1
ATOM 998 O O . ARG A 1 132 ? 7.492 -6.709 -9.765 1.00 94.44 132 ARG A O 1
ATOM 1005 N N . PHE A 1 133 ? 7.867 -8.922 -9.522 1.00 97.00 133 PHE A N 1
ATOM 1006 C CA . PHE A 1 133 ? 6.665 -9.428 -10.194 1.00 97.00 133 PHE A CA 1
ATOM 1007 C C . PHE A 1 133 ? 5.434 -9.537 -9.270 1.00 97.00 133 PHE A C 1
ATOM 1009 O O . PHE A 1 133 ? 4.345 -9.897 -9.727 1.00 97.00 133 PHE A O 1
ATOM 1016 N N . ASP A 1 134 ? 5.571 -9.242 -7.974 1.00 95.69 134 ASP A N 1
ATOM 1017 C CA . ASP A 1 134 ? 4.423 -9.103 -7.078 1.00 95.69 134 ASP A CA 1
ATOM 1018 C C . ASP A 1 134 ? 3.641 -7.816 -7.404 1.00 95.69 134 ASP A C 1
ATOM 1020 O O . ASP A 1 134 ? 4.197 -6.720 -7.506 1.00 95.69 134 ASP A O 1
ATOM 1024 N N . ALA A 1 135 ? 2.324 -7.944 -7.565 1.00 95.75 135 ALA A N 1
ATOM 1025 C CA . ALA A 1 135 ? 1.471 -6.847 -8.019 1.00 95.75 135 ALA A CA 1
ATOM 1026 C C . ALA A 1 135 ? 1.264 -5.745 -6.962 1.00 95.75 135 ALA A C 1
ATOM 1028 O O . ALA A 1 135 ? 0.912 -4.618 -7.308 1.00 95.75 135 ALA A O 1
ATOM 1029 N N . GLU A 1 136 ? 1.463 -6.041 -5.677 1.00 94.25 136 GLU A N 1
ATOM 1030 C CA . GLU A 1 136 ? 1.299 -5.075 -4.590 1.00 94.25 136 GLU A CA 1
ATOM 1031 C C . GLU A 1 136 ? 2.591 -4.285 -4.354 1.00 94.25 136 GLU A C 1
ATOM 1033 O O . GLU A 1 136 ? 2.577 -3.053 -4.374 1.00 94.25 136 GLU A O 1
ATOM 1038 N N . LYS A 1 137 ? 3.735 -4.969 -4.282 1.00 95.38 137 LYS A N 1
ATOM 1039 C CA . LYS A 1 137 ? 5.072 -4.368 -4.361 1.00 95.38 137 LYS A CA 1
ATOM 1040 C C . LYS A 1 137 ? 5.247 -3.563 -5.647 1.00 95.38 137 LYS A C 1
ATOM 1042 O O . LYS A 1 137 ? 5.838 -2.484 -5.606 1.00 95.38 137 LYS A O 1
ATOM 1047 N N . GLY A 1 138 ? 4.686 -4.017 -6.767 1.00 97.62 138 GLY A N 1
ATOM 1048 C CA . GLY A 1 138 ? 4.625 -3.267 -8.022 1.00 97.62 138 GLY A CA 1
ATOM 1049 C C . GLY A 1 138 ? 3.809 -1.969 -7.918 1.00 97.62 138 GLY A C 1
ATOM 1050 O O . GLY A 1 138 ? 4.253 -0.936 -8.418 1.00 97.62 138 GLY A O 1
ATOM 1051 N N . ALA A 1 139 ? 2.671 -1.974 -7.214 1.00 98.00 139 ALA A N 1
ATOM 1052 C CA . ALA A 1 139 ? 1.880 -0.764 -6.962 1.00 98.00 139 ALA A CA 1
ATOM 1053 C C . ALA A 1 139 ? 2.626 0.236 -6.055 1.00 98.00 139 ALA A C 1
ATOM 1055 O O . ALA A 1 139 ? 2.718 1.420 -6.388 1.00 98.00 139 ALA A O 1
ATOM 1056 N N . TYR A 1 140 ? 3.252 -0.237 -4.969 1.00 97.50 140 TYR A N 1
ATOM 1057 C CA . TYR A 1 140 ? 4.146 0.586 -4.141 1.00 97.50 140 TYR A CA 1
ATOM 1058 C C . TYR A 1 140 ? 5.351 1.123 -4.938 1.00 97.50 140 TYR A C 1
ATOM 1060 O O . TYR A 1 140 ? 5.744 2.274 -4.748 1.00 97.50 140 TYR A O 1
ATOM 1068 N N . SER A 1 141 ? 5.901 0.337 -5.872 1.00 98.06 141 SER A N 1
ATOM 1069 C CA . SER A 1 141 ? 6.987 0.763 -6.773 1.00 98.06 141 SER A CA 1
ATOM 1070 C C . SER A 1 141 ? 6.546 1.897 -7.699 1.00 98.06 141 SER A C 1
ATOM 1072 O O . SER A 1 141 ? 7.270 2.881 -7.847 1.00 98.06 141 SER A O 1
ATOM 1074 N N . ALA A 1 142 ? 5.347 1.804 -8.282 1.00 98.44 142 ALA A N 1
ATOM 1075 C CA . ALA A 1 142 ? 4.794 2.841 -9.151 1.00 98.44 142 ALA A CA 1
ATOM 1076 C C . ALA A 1 142 ? 4.563 4.163 -8.397 1.00 98.44 142 ALA A C 1
ATOM 1078 O O . ALA A 1 142 ? 4.953 5.226 -8.882 1.00 98.44 142 ALA A O 1
ATOM 1079 N N . VAL A 1 143 ? 4.007 4.106 -7.182 1.00 97.44 143 VAL A N 1
ATOM 1080 C CA . VAL A 1 143 ? 3.776 5.301 -6.350 1.00 97.44 143 VAL A CA 1
ATOM 1081 C C . VAL A 1 143 ? 5.093 5.909 -5.847 1.00 97.44 143 VAL A C 1
ATOM 1083 O O . VAL A 1 143 ? 5.281 7.121 -5.956 1.00 97.44 143 VAL A O 1
ATOM 1086 N N . LEU A 1 144 ? 6.064 5.092 -5.416 1.00 96.50 144 LEU A N 1
ATOM 1087 C CA . LEU A 1 144 ? 7.425 5.544 -5.085 1.00 96.50 144 LEU A CA 1
ATOM 1088 C C . LEU A 1 144 ? 8.105 6.246 -6.270 1.00 96.50 144 LEU A C 1
ATOM 1090 O O . LEU A 1 144 ? 8.666 7.334 -6.111 1.00 96.50 144 LEU A O 1
ATOM 1094 N N . ALA A 1 145 ? 8.045 5.636 -7.457 1.00 97.75 145 ALA A N 1
ATOM 1095 C CA . ALA A 1 145 ? 8.616 6.205 -8.669 1.00 97.75 145 ALA A CA 1
ATOM 1096 C C . ALA A 1 145 ? 7.971 7.549 -8.998 1.00 97.75 145 ALA A C 1
ATOM 1098 O O . ALA A 1 145 ? 8.690 8.530 -9.186 1.00 97.75 145 ALA A O 1
ATOM 1099 N N . TYR A 1 146 ? 6.638 7.615 -9.008 1.00 98.31 146 TYR A N 1
ATOM 1100 C CA . TYR A 1 146 ? 5.907 8.842 -9.297 1.00 98.31 146 TYR A CA 1
ATOM 1101 C C . TYR A 1 146 ? 6.274 9.971 -8.330 1.00 98.31 146 TYR A C 1
ATOM 1103 O O . TYR A 1 146 ? 6.668 11.043 -8.783 1.00 98.31 146 TYR A O 1
ATOM 1111 N N . MET A 1 147 ? 6.229 9.739 -7.013 1.00 95.50 147 MET A N 1
ATOM 1112 C CA . MET A 1 147 ? 6.525 10.785 -6.024 1.00 95.50 147 MET A CA 1
ATOM 1113 C C . MET A 1 147 ? 7.959 11.326 -6.162 1.00 95.50 147 MET A C 1
ATOM 1115 O O . MET A 1 147 ? 8.160 12.547 -6.155 1.00 95.50 147 MET A O 1
ATOM 1119 N N . LYS A 1 148 ? 8.953 10.450 -6.377 1.00 92.25 148 LYS A N 1
ATOM 1120 C CA . LYS A 1 148 ? 10.346 10.871 -6.612 1.00 92.25 148 LYS A CA 1
ATOM 1121 C C . LYS A 1 148 ? 10.503 11.624 -7.938 1.00 92.25 148 LYS A C 1
ATOM 1123 O O . LYS A 1 148 ? 11.159 12.665 -7.980 1.00 92.25 148 LYS A O 1
ATOM 1128 N N . CYS A 1 149 ? 9.888 11.138 -9.015 1.00 94.94 149 CYS A N 1
ATOM 1129 C CA . CYS A 1 149 ? 9.976 11.757 -10.339 1.00 94.94 149 CYS A CA 1
ATOM 1130 C C . CYS A 1 149 ? 9.254 13.111 -10.395 1.00 94.94 149 CYS A C 1
ATOM 1132 O O . CYS A 1 149 ? 9.786 14.060 -10.961 1.00 94.94 149 CYS A O 1
ATOM 1134 N N . LYS A 1 150 ? 8.103 13.244 -9.724 1.00 94.88 150 LYS A N 1
ATOM 1135 C CA . LYS A 1 150 ? 7.372 14.502 -9.501 1.00 94.88 150 LYS A CA 1
ATOM 1136 C C . LYS A 1 150 ? 8.237 15.534 -8.778 1.00 94.88 150 LYS A C 1
ATOM 1138 O O . LYS A 1 150 ? 8.298 16.689 -9.198 1.00 94.88 150 LYS A O 1
ATOM 1143 N N . SER A 1 151 ? 8.938 15.115 -7.722 1.00 89.81 151 SER A N 1
ATOM 1144 C CA . SER A 1 151 ? 9.877 15.970 -6.985 1.00 89.81 151 SER A CA 1
ATOM 1145 C C . SER A 1 151 ? 11.018 16.475 -7.876 1.00 89.81 151 SER A C 1
ATOM 1147 O O . SER A 1 151 ? 11.333 17.662 -7.826 1.00 89.81 151 SER A O 1
ATOM 1149 N N . LYS A 1 152 ? 11.587 15.622 -8.739 1.00 89.94 152 LYS A N 1
ATOM 1150 C CA . LYS A 1 152 ? 12.614 16.023 -9.717 1.00 89.94 152 LYS A CA 1
ATOM 1151 C C . LYS A 1 152 ? 12.067 16.934 -10.818 1.00 89.94 152 LYS A C 1
ATOM 1153 O O . LYS A 1 152 ? 12.678 17.952 -11.117 1.00 89.94 152 LYS A O 1
ATOM 1158 N N . ALA A 1 153 ? 10.901 16.619 -11.370 1.00 92.00 153 ALA A N 1
ATOM 1159 C CA . ALA A 1 153 ? 10.269 17.385 -12.440 1.00 92.00 153 ALA A CA 1
ATOM 1160 C C . ALA A 1 153 ? 9.959 18.838 -12.048 1.00 92.00 153 ALA A C 1
ATOM 1162 O O . ALA A 1 153 ? 10.167 19.746 -12.851 1.00 92.00 153 ALA A O 1
ATOM 1163 N N . LYS A 1 154 ? 9.554 19.081 -10.793 1.00 89.19 154 LYS A N 1
ATOM 1164 C CA . LYS A 1 154 ? 9.344 20.442 -10.266 1.00 89.19 154 LYS A CA 1
ATOM 1165 C C . LYS A 1 154 ? 10.621 21.288 -10.167 1.00 89.19 154 LYS A C 1
ATOM 1167 O O . LYS A 1 154 ? 10.506 22.502 -10.043 1.00 89.19 154 LYS A O 1
ATOM 1172 N N . LEU A 1 155 ? 11.812 20.682 -10.251 1.00 86.19 155 LEU A N 1
ATOM 1173 C CA . LEU A 1 155 ? 13.089 21.403 -10.359 1.00 86.19 155 LEU A CA 1
ATOM 1174 C C . LEU A 1 155 ? 13.409 21.835 -11.802 1.00 86.19 155 LEU A C 1
ATOM 1176 O O . LEU A 1 155 ? 14.230 22.726 -11.993 1.00 86.19 155 LEU A O 1
ATOM 1180 N N . VAL A 1 156 ? 12.782 21.209 -12.805 1.00 88.19 156 VAL A N 1
ATOM 1181 C CA . VAL A 1 156 ? 12.948 21.548 -14.231 1.00 88.19 156 VAL A CA 1
ATOM 1182 C C . VAL A 1 156 ? 11.967 22.645 -14.640 1.00 88.19 156 VAL A C 1
ATOM 1184 O O . VAL A 1 156 ? 12.333 23.607 -15.316 1.00 88.19 156 VAL A O 1
ATOM 1187 N N . ASP A 1 157 ? 10.708 22.511 -14.225 1.00 87.62 157 ASP A N 1
ATOM 1188 C CA . ASP A 1 157 ? 9.645 23.466 -14.517 1.00 87.62 157 ASP A CA 1
ATOM 1189 C C . ASP A 1 157 ? 8.571 23.390 -13.428 1.00 87.62 157 ASP A C 1
ATOM 1191 O O . ASP A 1 157 ? 7.830 22.416 -13.370 1.00 87.62 157 ASP A O 1
ATOM 1195 N N . VAL A 1 158 ? 8.463 24.398 -12.559 1.00 81.25 158 VAL A N 1
ATOM 1196 C CA . VAL A 1 158 ? 7.476 24.383 -11.462 1.00 81.25 158 VAL A CA 1
ATOM 1197 C C . VAL A 1 158 ? 6.023 24.387 -11.963 1.00 81.25 158 VAL A C 1
ATOM 1199 O O . VAL A 1 158 ? 5.148 23.834 -11.295 1.00 81.25 158 VAL A O 1
ATOM 1202 N N . THR A 1 159 ? 5.774 24.954 -13.149 1.00 84.00 159 THR A N 1
ATOM 1203 C CA . THR A 1 159 ? 4.435 25.134 -13.729 1.00 84.00 159 THR A CA 1
ATOM 1204 C C . THR A 1 159 ? 4.051 23.953 -14.615 1.00 84.00 159 THR A C 1
ATOM 1206 O O . THR A 1 159 ? 2.964 23.402 -14.472 1.00 84.00 159 THR A O 1
ATOM 1209 N N . SER A 1 160 ? 4.956 23.513 -15.495 1.00 89.31 160 SER A N 1
ATOM 1210 C CA . SER A 1 160 ? 4.705 22.437 -16.471 1.00 89.31 160 SER A CA 1
ATOM 1211 C C . SER A 1 160 ? 5.283 21.075 -16.058 1.00 89.31 160 SER A C 1
ATOM 1213 O O . SER A 1 160 ? 5.466 20.209 -16.917 1.00 89.31 160 SER A O 1
ATOM 1215 N N . TYR A 1 161 ? 5.589 20.874 -14.766 1.00 92.69 161 TYR A N 1
ATOM 1216 C CA . TYR A 1 161 ? 6.314 19.701 -14.247 1.00 92.69 161 TYR A CA 1
ATOM 1217 C C . TYR A 1 161 ? 5.774 18.354 -14.747 1.00 92.69 161 TYR A C 1
ATOM 1219 O O . TYR A 1 161 ? 6.570 17.458 -15.014 1.00 92.69 161 TYR A O 1
ATOM 1227 N N . GLU A 1 162 ? 4.456 18.209 -14.925 1.00 95.06 162 GLU A N 1
ATOM 1228 C CA . GLU A 1 162 ? 3.808 16.958 -15.353 1.00 95.06 162 GLU A CA 1
ATOM 1229 C C . GLU A 1 162 ? 4.469 16.340 -16.595 1.00 95.06 162 GLU A C 1
ATOM 1231 O O . GLU A 1 162 ? 4.767 15.145 -16.606 1.00 95.06 162 GLU A O 1
ATOM 1236 N N . LYS A 1 163 ? 4.814 17.163 -17.595 1.00 94.25 163 LYS A N 1
ATOM 1237 C CA . LYS A 1 163 ? 5.455 16.707 -18.842 1.00 94.25 163 LYS A CA 1
ATOM 1238 C C . LYS A 1 163 ? 6.811 16.037 -18.608 1.00 94.25 163 LYS A C 1
ATOM 1240 O O . LYS A 1 163 ? 7.189 15.140 -19.360 1.00 94.25 163 LYS A O 1
ATOM 1245 N N . TYR A 1 164 ? 7.525 16.447 -17.563 1.00 95.19 164 TYR A N 1
ATOM 1246 C CA . TYR A 1 164 ? 8.884 16.010 -17.250 1.00 95.19 164 TYR A CA 1
ATOM 1247 C C . TYR A 1 164 ? 8.939 14.824 -16.272 1.00 95.19 164 TYR A C 1
ATOM 1249 O O . TYR A 1 164 ? 9.997 14.213 -16.136 1.00 95.19 164 TYR A O 1
ATOM 1257 N N . ILE A 1 165 ? 7.833 14.456 -15.604 1.00 96.69 165 ILE A N 1
ATOM 1258 C CA . ILE A 1 165 ? 7.814 13.367 -14.601 1.00 96.69 165 ILE A CA 1
ATOM 1259 C C . ILE A 1 165 ? 8.304 12.052 -15.217 1.00 96.69 165 ILE A C 1
ATOM 1261 O O . ILE A 1 165 ? 9.207 11.416 -14.677 1.00 96.69 165 ILE A O 1
ATOM 1265 N N . TYR A 1 166 ? 7.759 11.665 -16.371 1.00 97.81 166 TYR A N 1
ATOM 1266 C CA . TYR A 1 166 ? 8.122 10.406 -17.026 1.00 97.81 166 TYR A CA 1
ATOM 1267 C C . TYR A 1 166 ? 9.589 10.370 -17.502 1.00 97.81 166 TYR A C 1
ATOM 1269 O O . TYR A 1 166 ? 10.190 9.299 -17.535 1.00 97.81 166 TYR A O 1
ATOM 1277 N N . ILE A 1 167 ? 10.222 11.525 -17.764 1.00 96.69 167 ILE A N 1
ATOM 1278 C CA . ILE A 1 167 ? 11.657 11.581 -18.100 1.00 96.69 167 ILE A CA 1
ATOM 1279 C C . ILE A 1 167 ? 12.492 11.011 -16.953 1.00 96.69 167 ILE A C 1
ATOM 1281 O O . ILE A 1 167 ? 13.339 10.157 -17.180 1.00 96.69 167 ILE A O 1
ATOM 1285 N N . PHE A 1 168 ? 12.230 11.421 -15.710 1.00 95.12 168 PHE A N 1
ATOM 1286 C CA . PHE A 1 168 ? 12.981 10.917 -14.556 1.00 95.12 168 PHE A CA 1
ATOM 1287 C C . PHE A 1 168 ? 12.694 9.444 -14.243 1.00 95.12 168 PHE A C 1
ATOM 1289 O O . PHE A 1 168 ? 13.514 8.807 -13.585 1.00 95.12 168 PHE A O 1
ATOM 1296 N N . HIS A 1 169 ? 11.569 8.900 -14.717 1.00 96.25 169 HIS A N 1
ATOM 1297 C CA . HIS A 1 169 ? 11.281 7.471 -14.647 1.00 96.25 169 HIS A CA 1
ATOM 1298 C C . HIS A 1 169 ? 12.150 6.697 -15.653 1.00 96.25 169 HIS A C 1
ATOM 1300 O O . HIS A 1 169 ? 12.938 5.843 -15.248 1.00 96.25 169 HIS A O 1
ATOM 1306 N N . HIS A 1 170 ? 12.072 7.071 -16.933 1.00 94.81 170 HIS A N 1
ATOM 1307 C CA . HIS A 1 170 ? 12.757 6.415 -18.051 1.00 94.81 170 HIS A CA 1
ATOM 1308 C C . HIS A 1 170 ? 14.288 6.579 -18.018 1.00 94.81 170 HIS A C 1
ATOM 1310 O O . HIS A 1 170 ? 15.034 5.609 -18.107 1.00 94.81 170 HIS A O 1
ATOM 1316 N N . GLU A 1 171 ? 14.772 7.810 -17.833 1.00 91.12 171 GLU A N 1
ATOM 1317 C CA . GLU A 1 171 ? 16.202 8.162 -17.847 1.00 91.12 171 GLU A CA 1
ATOM 1318 C C . GLU A 1 171 ? 16.933 7.841 -16.534 1.00 91.12 171 GLU A C 1
ATOM 1320 O O . GLU A 1 171 ? 18.143 8.056 -16.415 1.00 91.12 171 GLU A O 1
ATOM 1325 N N . GLY A 1 172 ? 16.198 7.363 -15.530 1.00 90.25 172 GLY A N 1
ATOM 1326 C CA . GLY A 1 172 ? 16.689 7.125 -14.183 1.00 90.25 172 GLY A CA 1
ATOM 1327 C C . GLY A 1 172 ? 16.629 8.364 -13.285 1.00 90.25 172 GLY A C 1
ATOM 1328 O O . GLY A 1 172 ? 16.997 9.484 -13.642 1.00 90.25 172 GLY A O 1
ATOM 1329 N N . TRP A 1 173 ? 16.224 8.131 -12.039 1.00 89.50 173 TRP A N 1
ATOM 1330 C CA . TRP A 1 173 ? 15.830 9.153 -11.065 1.00 89.50 173 TRP A CA 1
ATOM 1331 C C . TRP A 1 173 ? 16.880 10.212 -10.685 1.00 89.50 173 TRP A C 1
ATOM 1333 O O . TRP A 1 173 ? 16.556 11.185 -9.999 1.00 89.50 173 TRP A O 1
ATOM 1343 N N . ASN A 1 174 ? 18.141 9.987 -11.049 1.00 85.94 174 ASN A N 1
ATOM 1344 C CA . ASN A 1 174 ? 19.281 10.821 -10.677 1.00 85.94 174 ASN A CA 1
ATOM 1345 C C . ASN A 1 174 ? 19.908 11.529 -11.904 1.00 85.94 174 ASN A C 1
ATOM 1347 O O . ASN A 1 174 ? 20.895 12.249 -11.744 1.00 85.94 174 ASN A O 1
ATOM 1351 N N . LYS A 1 175 ? 19.332 11.360 -13.109 1.00 87.88 175 LYS A N 1
ATOM 1352 C CA . LYS A 1 175 ? 19.700 12.089 -14.336 1.00 87.88 175 LYS A CA 1
ATOM 1353 C C . LYS A 1 175 ? 19.635 13.604 -14.088 1.00 87.88 175 LYS A C 1
ATOM 1355 O O . LYS A 1 175 ? 18.689 14.095 -13.471 1.00 87.88 175 LYS A O 1
ATOM 1360 N N . LYS A 1 176 ? 20.632 14.352 -14.569 1.00 88.69 176 LYS A N 1
ATOM 1361 C CA . LYS A 1 176 ? 20.566 15.820 -14.655 1.00 88.69 176 LYS A CA 1
ATOM 1362 C C . LYS A 1 176 ? 19.886 16.189 -15.973 1.00 88.69 176 LYS A C 1
ATOM 1364 O O . LYS A 1 176 ? 20.309 15.700 -17.016 1.00 88.69 176 LYS A O 1
ATOM 1369 N N . VAL A 1 177 ? 18.832 16.995 -15.895 1.00 87.50 177 VAL A N 1
ATOM 1370 C CA . VAL A 1 177 ? 17.997 17.421 -17.026 1.00 87.50 177 VAL A CA 1
ATOM 1371 C C . VAL A 1 177 ? 17.522 18.850 -16.748 1.00 87.50 177 VAL A C 1
ATOM 1373 O O . VAL A 1 177 ? 17.157 19.160 -15.614 1.00 87.50 177 VAL A O 1
ATOM 1376 N N . ASP A 1 178 ? 17.523 19.694 -17.772 1.00 89.12 178 ASP A N 1
ATOM 1377 C CA . ASP A 1 178 ? 16.922 21.034 -17.813 1.00 89.12 178 ASP A CA 1
ATOM 1378 C C . ASP A 1 178 ? 15.821 21.083 -18.894 1.00 89.12 178 ASP A C 1
ATOM 1380 O O . ASP A 1 178 ? 15.528 20.072 -19.530 1.00 89.12 178 ASP A O 1
ATOM 1384 N N . LYS A 1 179 ? 15.171 22.233 -19.119 1.00 88.06 179 LYS A N 1
ATOM 1385 C CA . LYS A 1 179 ? 14.071 22.314 -20.102 1.00 88.06 179 LYS A CA 1
ATOM 1386 C C . LYS A 1 179 ? 14.516 21.999 -21.537 1.00 88.06 179 LYS A C 1
ATOM 1388 O O . LYS A 1 179 ? 13.753 21.387 -22.278 1.00 88.06 179 LYS A O 1
ATOM 1393 N N . THR A 1 180 ? 15.728 22.392 -21.925 1.00 88.75 180 THR A N 1
ATOM 1394 C CA . THR A 1 180 ? 16.252 22.237 -23.293 1.00 88.75 180 THR A CA 1
ATOM 1395 C C . THR A 1 180 ? 16.680 20.797 -23.566 1.00 88.75 180 THR A C 1
ATOM 1397 O O . THR A 1 180 ? 16.381 20.232 -24.614 1.00 88.75 180 THR A O 1
ATOM 1400 N N . THR A 1 181 ? 17.351 20.174 -22.600 1.00 89.81 181 THR A N 1
ATOM 1401 C CA . THR A 1 181 ? 17.766 18.766 -22.658 1.00 89.81 181 THR A CA 1
ATOM 1402 C C . THR A 1 181 ? 16.611 17.802 -22.407 1.00 89.81 181 THR A C 1
ATOM 1404 O O . THR A 1 181 ? 16.672 16.664 -22.857 1.00 89.81 181 THR A O 1
ATOM 1407 N N . ALA A 1 182 ? 15.536 18.231 -21.741 1.00 89.12 182 ALA A N 1
ATOM 1408 C CA . ALA A 1 182 ? 14.316 17.445 -21.601 1.00 89.12 182 ALA A CA 1
ATOM 1409 C C . ALA A 1 182 ? 13.590 17.232 -22.934 1.00 89.12 182 ALA A C 1
ATOM 1411 O O . ALA A 1 182 ? 13.185 16.111 -23.235 1.00 89.12 182 ALA A O 1
ATOM 1412 N N . THR A 1 183 ? 13.386 18.297 -23.714 1.00 89.19 183 THR A N 1
ATOM 1413 C CA . THR A 1 183 ? 12.480 18.278 -24.876 1.00 89.19 183 THR A CA 1
ATOM 1414 C C . THR A 1 183 ? 12.995 17.446 -26.049 1.00 89.19 183 THR A C 1
ATOM 1416 O O . THR A 1 183 ? 12.192 17.002 -26.869 1.00 89.19 183 THR A O 1
ATOM 1419 N N . SER A 1 184 ? 14.303 17.184 -26.116 1.00 91.31 184 SER A N 1
ATOM 1420 C CA . SER A 1 184 ? 14.925 16.329 -27.135 1.00 91.31 184 SER A CA 1
ATOM 1421 C C . SER A 1 184 ? 14.851 14.825 -26.828 1.00 91.31 184 SER A C 1
ATOM 1423 O O . SER A 1 184 ? 15.015 14.015 -27.743 1.00 91.31 184 SER A O 1
ATOM 1425 N N . LEU A 1 185 ? 14.573 14.430 -25.580 1.00 93.88 185 LEU A N 1
ATOM 1426 C CA . LEU A 1 185 ? 14.536 13.026 -25.151 1.00 93.88 185 LEU A CA 1
ATOM 1427 C C . LEU A 1 185 ? 13.241 12.324 -25.583 1.00 93.88 185 LEU A C 1
ATOM 1429 O O . LEU A 1 185 ? 12.142 12.859 -25.432 1.00 93.88 185 LEU A O 1
ATOM 1433 N N . ASP A 1 186 ? 13.344 11.065 -26.015 1.00 94.19 186 ASP A N 1
ATOM 1434 C CA . ASP A 1 186 ? 12.174 10.257 -26.396 1.00 94.19 186 ASP A CA 1
ATOM 1435 C C . ASP A 1 186 ? 11.189 10.052 -25.235 1.00 94.19 186 ASP A C 1
ATOM 1437 O O . ASP A 1 186 ? 9.980 9.987 -25.450 1.00 94.19 186 ASP A O 1
ATOM 1441 N N . ALA A 1 187 ? 11.670 10.063 -23.988 1.00 94.94 187 ALA A N 1
ATOM 1442 C CA . ALA A 1 187 ? 10.813 10.051 -22.805 1.00 94.94 187 ALA A CA 1
ATOM 1443 C C . ALA A 1 187 ? 9.866 11.270 -22.730 1.00 94.94 187 ALA A C 1
ATOM 1445 O O . ALA A 1 187 ? 8.728 11.137 -22.280 1.00 94.94 187 ALA A O 1
ATOM 1446 N N . TYR A 1 188 ? 10.282 12.450 -23.205 1.00 95.38 188 TYR A N 1
ATOM 1447 C CA . TYR A 1 188 ? 9.402 13.623 -23.279 1.00 95.38 188 TYR A CA 1
ATOM 1448 C C . TYR A 1 188 ? 8.344 13.466 -24.379 1.00 95.38 188 TYR A C 1
ATOM 1450 O O . TYR A 1 188 ? 7.187 13.834 -24.165 1.00 95.38 188 TYR A O 1
ATOM 1458 N N . LYS A 1 189 ? 8.694 12.855 -25.518 1.00 96.19 189 LYS A N 1
ATOM 1459 C CA . LYS A 1 189 ? 7.736 12.511 -26.585 1.00 96.19 189 LYS A CA 1
ATOM 1460 C C . LYS A 1 189 ? 6.682 11.531 -26.059 1.00 96.19 189 LYS A C 1
ATOM 1462 O O . LYS A 1 189 ? 5.500 11.855 -26.048 1.00 96.19 189 LYS A O 1
ATOM 1467 N N . ILE A 1 190 ? 7.119 10.419 -25.458 1.00 96.12 190 ILE A N 1
ATOM 1468 C CA . ILE A 1 190 ? 6.254 9.411 -24.818 1.00 96.12 190 ILE A CA 1
ATOM 1469 C C . ILE A 1 190 ? 5.316 10.043 -23.776 1.00 96.12 190 ILE A C 1
ATOM 1471 O O . ILE A 1 190 ? 4.127 9.728 -23.753 1.00 96.12 190 ILE A O 1
ATOM 1475 N N . SER A 1 191 ? 5.825 10.959 -22.947 1.00 96.19 191 SER A N 1
ATOM 1476 C CA . SER A 1 191 ? 5.032 11.711 -21.967 1.00 96.19 191 SER A CA 1
ATOM 1477 C C . SER A 1 191 ? 3.894 12.500 -22.633 1.00 96.19 191 SER A C 1
ATOM 1479 O O . SER A 1 191 ? 2.724 12.324 -22.280 1.00 96.19 191 SER A O 1
ATOM 1481 N N . ASN A 1 192 ? 4.213 13.318 -23.644 1.00 96.12 192 ASN A N 1
ATOM 1482 C CA . ASN A 1 192 ? 3.237 14.162 -24.346 1.00 96.12 192 ASN A CA 1
ATOM 1483 C C . ASN A 1 192 ? 2.307 13.378 -25.296 1.00 96.12 192 ASN A C 1
ATOM 1485 O O . ASN A 1 192 ? 1.229 13.874 -25.602 1.00 96.12 192 ASN A O 1
ATOM 1489 N N . GLU A 1 193 ? 2.679 12.174 -25.735 1.00 96.69 193 GLU A N 1
ATOM 1490 C CA . GLU A 1 193 ? 1.854 11.311 -26.597 1.00 96.69 193 GLU A CA 1
ATOM 1491 C C . GLU A 1 193 ? 0.931 10.367 -25.811 1.00 96.69 193 GLU A C 1
ATOM 1493 O O . GLU A 1 193 ? -0.205 10.133 -26.219 1.00 96.69 193 GLU A O 1
ATOM 1498 N N . LYS A 1 194 ? 1.418 9.775 -24.710 1.00 97.06 194 LYS A N 1
ATOM 1499 C CA . LYS A 1 194 ? 0.786 8.605 -24.062 1.00 97.06 194 LYS A CA 1
ATOM 1500 C C . LYS A 1 194 ? 0.304 8.850 -22.635 1.00 97.06 194 LYS A C 1
ATOM 1502 O O . LYS A 1 194 ? -0.439 8.022 -22.113 1.00 97.06 194 LYS A O 1
ATOM 1507 N N . ILE A 1 195 ? 0.706 9.957 -22.007 1.00 98.12 195 ILE A N 1
ATOM 1508 C CA . ILE A 1 195 ? 0.303 10.302 -20.636 1.00 98.12 195 ILE A CA 1
ATOM 1509 C C . ILE A 1 195 ? -0.506 11.598 -20.630 1.00 98.12 195 ILE A C 1
ATOM 1511 O O . ILE A 1 195 ? -1.696 11.565 -20.324 1.00 98.12 195 ILE A O 1
ATOM 1515 N N . ILE A 1 196 ? 0.098 12.726 -21.014 1.00 98.00 196 ILE A N 1
ATOM 1516 C CA . ILE A 1 196 ? -0.529 14.055 -20.899 1.00 98.00 196 ILE A CA 1
ATOM 1517 C C . ILE A 1 196 ? -1.920 14.142 -21.567 1.00 98.00 196 ILE A C 1
ATOM 1519 O O . ILE A 1 196 ? -2.832 14.629 -20.899 1.00 98.00 196 ILE A O 1
ATOM 1523 N N . PRO A 1 197 ? -2.162 13.620 -22.793 1.00 97.81 197 PRO A N 1
ATOM 1524 C CA . PRO A 1 197 ? -3.475 13.714 -23.448 1.00 97.81 197 PRO A CA 1
ATOM 1525 C C . PRO A 1 197 ? -4.592 12.908 -22.767 1.00 97.81 197 PRO A C 1
ATOM 1527 O O . PRO A 1 197 ? -5.766 13.096 -23.078 1.00 97.81 197 PRO A O 1
ATOM 1530 N N . PHE A 1 198 ? -4.240 11.993 -21.859 1.00 97.75 198 PHE A N 1
ATOM 1531 C CA . PHE A 1 198 ? -5.176 11.083 -21.196 1.00 97.75 198 PHE A CA 1
ATOM 1532 C C . PHE A 1 198 ? -5.387 11.405 -19.710 1.00 97.75 198 PHE A C 1
ATOM 1534 O O . PHE A 1 198 ? -6.256 10.796 -19.084 1.00 97.75 198 PHE A O 1
ATOM 1541 N N . LEU A 1 199 ? -4.638 12.358 -19.136 1.00 97.50 199 LEU A N 1
ATOM 1542 C CA . LEU A 1 199 ? -4.767 12.728 -17.721 1.00 97.50 199 LEU A CA 1
ATOM 1543 C C . LEU A 1 199 ? -6.204 13.126 -17.380 1.00 97.50 199 LEU A C 1
ATOM 1545 O O . LEU A 1 199 ? -6.811 12.516 -16.505 1.00 97.50 199 LEU A O 1
ATOM 1549 N N . ASP A 1 200 ? -6.775 14.075 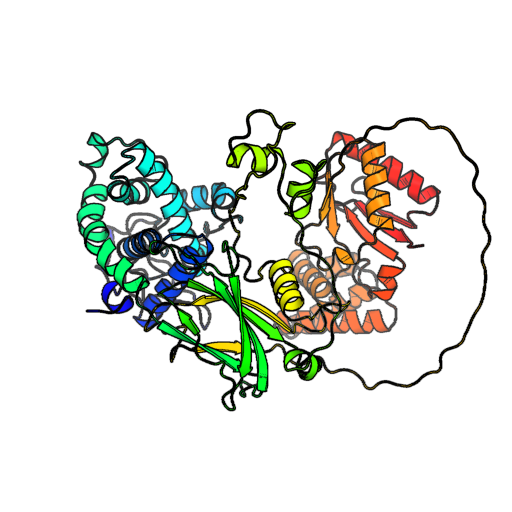-18.118 1.00 97.00 200 ASP A N 1
ATOM 1550 C CA . ASP A 1 200 ? -8.070 14.676 -17.785 1.00 97.00 200 ASP A CA 1
ATOM 1551 C C . ASP A 1 200 ? -9.233 13.673 -17.895 1.00 97.00 200 ASP A C 1
ATOM 1553 O O . ASP A 1 200 ? -10.183 13.730 -17.109 1.00 97.00 200 ASP A O 1
ATOM 1557 N N . CYS A 1 201 ? -9.167 12.706 -18.822 1.00 96.50 201 CYS A N 1
ATOM 1558 C CA . CYS A 1 201 ? -10.215 11.692 -18.983 1.00 96.50 201 CYS A CA 1
ATOM 1559 C C . CYS A 1 201 ? -10.109 10.557 -17.948 1.00 96.50 201 CYS A C 1
ATOM 1561 O O . CYS A 1 201 ? -11.141 10.065 -17.483 1.00 96.50 201 CYS A O 1
ATOM 1563 N N . VAL A 1 202 ? -8.894 10.190 -17.523 1.00 97.81 202 VAL A N 1
ATOM 1564 C CA . VAL A 1 202 ? -8.660 9.232 -16.426 1.00 97.81 202 VAL A CA 1
ATOM 1565 C C . VAL A 1 202 ? -8.982 9.877 -15.072 1.00 97.81 202 VAL A C 1
ATOM 1567 O O . VAL A 1 202 ? -9.689 9.275 -14.265 1.00 97.81 202 VAL A O 1
ATOM 1570 N N . GLU A 1 203 ? -8.576 11.129 -14.850 1.00 97.12 203 GLU A N 1
ATOM 1571 C CA . GLU A 1 203 ? -8.935 11.940 -13.678 1.00 97.12 203 GLU A CA 1
ATOM 1572 C C . GLU A 1 203 ? -10.463 12.079 -13.558 1.00 97.12 203 GLU A C 1
ATOM 1574 O O . GLU A 1 203 ? -11.039 11.798 -12.504 1.00 97.12 203 GLU A O 1
ATOM 1579 N N . SER A 1 204 ? -11.146 12.414 -14.657 1.00 95.50 204 SER A N 1
ATOM 1580 C CA . SER A 1 204 ? -12.614 12.476 -14.705 1.00 95.50 204 SER A CA 1
ATOM 1581 C C . SER A 1 204 ? -13.281 11.120 -14.461 1.00 95.50 204 SER A C 1
ATOM 1583 O O . SER A 1 204 ? -14.380 11.074 -13.916 1.00 95.50 204 SER A O 1
ATOM 1585 N N . ALA A 1 205 ? -12.646 10.004 -14.836 1.00 95.75 205 ALA A N 1
ATOM 1586 C CA . ALA A 1 205 ? -13.165 8.664 -14.565 1.00 95.75 205 ALA A CA 1
ATOM 1587 C C . ALA A 1 205 ? -13.014 8.250 -13.089 1.00 95.75 205 ALA A C 1
ATOM 1589 O O . ALA A 1 205 ? -13.900 7.570 -12.571 1.00 95.75 205 ALA A O 1
ATOM 1590 N N . LEU A 1 206 ? -11.957 8.698 -12.401 1.00 95.38 206 LEU A N 1
ATOM 1591 C CA . LEU A 1 206 ? -11.758 8.496 -10.957 1.00 95.38 206 LEU A CA 1
ATOM 1592 C C . LEU A 1 206 ? -12.742 9.320 -10.101 1.00 95.38 206 LEU A C 1
ATOM 1594 O O . LEU A 1 206 ? -13.138 8.873 -9.025 1.00 95.38 206 LEU A O 1
ATOM 1598 N N . LYS A 1 207 ? -13.180 10.485 -10.599 1.00 94.50 207 LYS A N 1
ATOM 1599 C CA . LYS A 1 207 ? -14.169 11.383 -9.963 1.00 94.50 207 LYS A CA 1
ATOM 1600 C C . LYS A 1 207 ? -15.641 10.977 -10.170 1.00 94.50 207 LYS A C 1
ATOM 1602 O O . LYS A 1 207 ? -16.537 11.694 -9.733 1.00 94.50 207 LYS A O 1
ATOM 1607 N N . LYS A 1 208 ? -15.934 9.861 -10.852 1.00 92.31 208 LYS A N 1
ATOM 1608 C CA . LYS A 1 208 ? -17.322 9.426 -11.113 1.00 92.31 208 LYS A CA 1
ATOM 1609 C C . LYS A 1 208 ? -17.997 8.930 -9.838 1.00 92.31 208 LYS A C 1
ATOM 1611 O O . LYS A 1 208 ? -17.587 7.910 -9.289 1.00 92.31 208 LYS A O 1
ATOM 1616 N N . GLU A 1 209 ? -19.058 9.622 -9.425 1.00 89.69 209 GLU A N 1
ATOM 1617 C CA . GLU A 1 209 ? -19.816 9.299 -8.214 1.00 89.69 209 GLU A CA 1
ATOM 1618 C C . GLU A 1 209 ? -20.338 7.851 -8.205 1.00 89.69 209 GLU A C 1
ATOM 1620 O O . GLU A 1 209 ? -20.703 7.276 -9.242 1.00 89.69 209 GLU A O 1
ATOM 1625 N N . LYS A 1 210 ? -20.347 7.257 -7.009 1.00 87.75 210 LYS A N 1
ATOM 1626 C CA . LYS A 1 210 ? -20.680 5.852 -6.766 1.00 87.75 210 LYS A CA 1
ATOM 1627 C C . LYS A 1 210 ? -21.279 5.684 -5.369 1.00 87.75 210 LYS A C 1
ATOM 1629 O O . LYS A 1 210 ? -20.825 6.309 -4.414 1.00 87.75 210 LYS A O 1
ATOM 1634 N N . LYS A 1 211 ? -22.269 4.798 -5.259 1.00 90.69 211 LYS A N 1
ATOM 1635 C CA . LYS A 1 211 ? -22.764 4.276 -3.979 1.00 90.69 211 LYS A CA 1
ATOM 1636 C C . LYS A 1 211 ? -22.031 2.976 -3.656 1.00 90.69 211 LYS A C 1
ATOM 1638 O O . LYS A 1 211 ? -21.734 2.228 -4.581 1.00 90.69 211 LYS A O 1
ATOM 1643 N N . VAL A 1 212 ? -21.775 2.674 -2.384 1.00 91.25 212 VAL A N 1
ATOM 1644 C CA . VAL A 1 212 ? -21.345 1.328 -1.950 1.00 91.25 212 VAL A CA 1
ATOM 1645 C C . VAL A 1 212 ? -22.036 0.881 -0.671 1.00 91.25 212 VAL A C 1
ATOM 1647 O O . VAL A 1 212 ? -22.295 1.698 0.205 1.00 91.25 212 VAL A O 1
ATOM 1650 N N . SER A 1 213 ? -22.272 -0.420 -0.527 1.00 92.56 213 SER A N 1
ATOM 1651 C CA . SER A 1 213 ? -22.655 -1.033 0.754 1.00 92.56 213 SER A CA 1
ATOM 1652 C C . SER A 1 213 ? -21.537 -1.944 1.246 1.00 92.56 213 SER A C 1
ATOM 1654 O O . SER A 1 213 ? -20.876 -2.612 0.450 1.00 92.56 213 SER A O 1
ATOM 1656 N N . PHE A 1 214 ? -21.350 -2.039 2.558 1.00 91.38 214 PHE A N 1
ATOM 1657 C CA . PHE A 1 214 ? -20.615 -3.164 3.130 1.00 91.38 214 PHE A CA 1
ATOM 1658 C C . PHE A 1 214 ? -21.545 -4.378 3.207 1.00 91.38 214 PHE A C 1
ATOM 1660 O O . PHE A 1 214 ? -22.741 -4.218 3.439 1.00 91.38 214 PHE A O 1
ATOM 1667 N N . SER A 1 215 ? -21.013 -5.583 3.003 1.00 89.31 215 SER A N 1
ATOM 1668 C CA . SER A 1 215 ? -21.711 -6.847 3.264 1.00 89.31 215 SER A CA 1
ATOM 1669 C C . SER A 1 215 ? -20.923 -7.637 4.296 1.00 89.31 215 SER A C 1
ATOM 1671 O O . SER A 1 215 ? -19.749 -7.951 4.084 1.00 89.31 215 SER A O 1
ATOM 1673 N N . LEU A 1 216 ? -21.568 -7.905 5.425 1.00 82.81 216 LEU A N 1
ATOM 1674 C CA . LEU A 1 216 ? -21.001 -8.593 6.570 1.00 82.81 216 LEU A CA 1
ATOM 1675 C C . LEU A 1 216 ? -21.419 -10.060 6.499 1.00 82.81 216 LEU A C 1
ATOM 1677 O O . LEU A 1 216 ? -22.604 -10.384 6.382 1.00 82.81 216 LEU A O 1
ATOM 1681 N N . LYS A 1 217 ? -20.424 -10.943 6.549 1.00 78.31 217 LYS A N 1
ATOM 1682 C CA . LYS A 1 217 ? -20.592 -12.396 6.521 1.00 78.31 217 LYS A CA 1
ATOM 1683 C C . LYS A 1 217 ? -19.864 -13.037 7.693 1.00 78.31 217 LYS A C 1
ATOM 1685 O O . LYS A 1 217 ? -18.813 -12.546 8.109 1.00 78.31 217 LYS A O 1
ATOM 1690 N N . ASP A 1 218 ? -20.410 -14.130 8.207 1.00 70.44 218 ASP A N 1
ATOM 1691 C CA . ASP A 1 218 ? -19.789 -14.909 9.277 1.00 70.44 218 ASP A CA 1
ATOM 1692 C C . ASP A 1 218 ? -18.561 -15.707 8.766 1.00 70.44 218 ASP A C 1
ATOM 1694 O O . ASP A 1 218 ? -18.069 -15.509 7.646 1.00 70.44 218 ASP A O 1
ATOM 1698 N N . SER A 1 219 ? -18.032 -16.616 9.590 1.00 66.69 219 SER A N 1
ATOM 1699 C CA . SER A 1 219 ? -16.908 -17.478 9.206 1.00 66.69 219 SER A CA 1
ATOM 1700 C C . SER A 1 219 ? -17.271 -18.554 8.169 1.00 66.69 219 SER A C 1
ATOM 1702 O O . SER A 1 219 ? -16.376 -19.000 7.447 1.00 66.69 219 SER A O 1
ATOM 1704 N N . LYS A 1 220 ? -18.548 -18.942 8.047 1.00 67.44 220 LYS A N 1
ATOM 1705 C CA . LYS A 1 220 ? -19.060 -19.875 7.024 1.00 67.44 220 LYS A CA 1
ATOM 1706 C C . LYS A 1 220 ? -19.311 -19.170 5.687 1.00 67.44 220 LYS A C 1
ATOM 1708 O O . LYS A 1 220 ? -19.110 -19.757 4.626 1.00 67.44 220 LYS A O 1
ATOM 1713 N N . GLY A 1 221 ? -19.665 -17.888 5.735 1.00 69.94 221 GLY A N 1
ATOM 1714 C CA . GLY A 1 221 ? -20.041 -17.059 4.592 1.00 69.94 221 GLY A CA 1
ATOM 1715 C C . GLY A 1 221 ? -21.510 -16.626 4.599 1.00 69.94 221 GLY A C 1
ATOM 1716 O O . GLY A 1 221 ? -21.938 -15.981 3.635 1.00 69.94 221 GLY A O 1
ATOM 1717 N N . ASP A 1 222 ? -22.260 -16.937 5.651 1.00 73.12 222 ASP A N 1
ATOM 1718 C CA . ASP A 1 222 ? -23.674 -16.602 5.811 1.00 73.12 222 ASP A CA 1
ATOM 1719 C C . ASP A 1 222 ? -23.843 -15.112 6.176 1.00 73.12 222 ASP A C 1
ATOM 1721 O O . ASP A 1 222 ? -22.952 -14.542 6.815 1.00 73.12 222 ASP A O 1
ATOM 1725 N N . PRO A 1 223 ? -24.920 -14.423 5.748 1.00 75.06 223 PRO A N 1
ATOM 1726 C CA . PRO A 1 223 ? -25.089 -12.994 6.017 1.00 75.06 223 PRO A CA 1
ATOM 1727 C C . PRO A 1 223 ? -25.351 -12.691 7.498 1.00 75.06 223 PRO A C 1
ATOM 1729 O O . PRO A 1 223 ? -26.176 -13.346 8.129 1.00 75.06 223 PRO A O 1
ATOM 1732 N N . VAL A 1 224 ? -24.707 -11.650 8.036 1.00 72.00 224 VAL A N 1
ATOM 1733 C CA . VAL A 1 224 ? -24.925 -11.197 9.421 1.00 72.00 224 VAL A CA 1
ATOM 1734 C C . VAL A 1 224 ? -25.900 -10.020 9.426 1.00 72.00 224 VAL A C 1
ATOM 1736 O O . VAL A 1 224 ? -25.509 -8.890 9.129 1.00 72.00 224 VAL A O 1
ATOM 1739 N N . SER A 1 225 ? -27.171 -10.285 9.729 1.00 74.75 225 SER A N 1
ATOM 1740 C CA . SER A 1 225 ? -28.250 -9.290 9.820 1.00 74.75 225 SER A CA 1
ATOM 1741 C C . SER A 1 225 ? -28.328 -8.612 11.193 1.00 74.75 225 SER A C 1
ATOM 1743 O O . SER A 1 225 ? -27.819 -9.135 12.184 1.00 74.75 225 SER A O 1
ATOM 1745 N N . ASN A 1 226 ? -28.966 -7.437 11.256 1.00 66.62 226 ASN A N 1
ATOM 1746 C CA . ASN A 1 226 ? -29.141 -6.608 12.459 1.00 66.62 226 ASN A CA 1
ATOM 1747 C C . ASN A 1 226 ? -27.834 -6.193 13.172 1.00 66.62 226 ASN A C 1
ATOM 1749 O O . ASN A 1 226 ? -27.867 -5.715 14.304 1.00 66.62 226 ASN A O 1
ATOM 1753 N N . GLN A 1 227 ? -26.684 -6.327 12.509 1.00 78.19 227 GLN A N 1
ATOM 1754 C CA . GLN A 1 227 ? -25.373 -6.018 13.068 1.00 78.19 227 GLN A CA 1
ATOM 1755 C C . GLN A 1 227 ? -25.152 -4.508 13.125 1.00 78.19 227 GLN A C 1
ATOM 1757 O O . GLN A 1 227 ? -25.122 -3.854 12.077 1.00 78.19 227 GLN A O 1
ATOM 1762 N N . ALA A 1 228 ? -24.945 -3.952 14.320 1.00 75.88 228 ALA A N 1
ATOM 1763 C CA . ALA A 1 228 ? -24.650 -2.530 14.463 1.00 75.88 228 ALA A CA 1
ATOM 1764 C C . ALA A 1 228 ? -23.292 -2.153 13.855 1.00 75.88 228 ALA A C 1
ATOM 1766 O O . ALA A 1 228 ? -22.284 -2.850 14.021 1.00 75.88 228 ALA A O 1
ATOM 1767 N N . TYR A 1 229 ? -23.267 -1.012 13.165 1.00 83.69 229 TYR A N 1
ATOM 1768 C CA . TYR A 1 229 ? -22.076 -0.487 12.507 1.00 83.69 229 TYR A CA 1
ATOM 1769 C C . TYR A 1 229 ? -21.949 1.038 12.612 1.00 83.69 229 TYR A C 1
ATOM 1771 O O . TYR A 1 229 ? -22.934 1.767 12.778 1.00 83.69 229 TYR A O 1
ATOM 1779 N N . LEU A 1 230 ? -20.718 1.524 12.426 1.00 87.12 230 LEU A N 1
ATOM 1780 C CA . LEU A 1 230 ? -20.415 2.930 12.148 1.00 87.12 230 LEU A CA 1
ATOM 1781 C C . LEU A 1 230 ? -19.673 3.075 10.816 1.00 87.12 230 LEU A C 1
ATOM 1783 O O . LEU A 1 230 ? -18.720 2.348 10.540 1.00 87.12 230 LEU A O 1
ATOM 1787 N N . VAL A 1 231 ? -20.071 4.074 10.028 1.00 91.62 231 VAL A N 1
ATOM 1788 C CA . VAL A 1 231 ? -19.349 4.544 8.836 1.00 91.62 231 VAL A CA 1
ATOM 1789 C C . VAL A 1 231 ? -18.901 5.984 9.071 1.00 91.62 231 VAL A C 1
ATOM 1791 O O . VAL A 1 231 ? -19.738 6.867 9.287 1.00 91.62 231 VAL A O 1
ATOM 1794 N N . GLY A 1 232 ? -17.592 6.219 9.000 1.00 91.31 232 GLY A N 1
ATOM 1795 C CA . GLY A 1 232 ? -16.962 7.538 8.990 1.00 91.31 232 GLY A CA 1
ATOM 1796 C C . GLY A 1 232 ? -16.564 7.953 7.572 1.00 91.31 232 GLY A C 1
ATOM 1797 O O . GLY A 1 232 ? -15.927 7.181 6.853 1.00 91.31 232 GLY A O 1
ATOM 1798 N N . GLN A 1 233 ? -16.928 9.173 7.176 1.00 92.12 233 GLN A N 1
ATOM 1799 C CA . GLN A 1 233 ? -16.626 9.773 5.869 1.00 92.12 233 GLN A CA 1
ATOM 1800 C C . GLN A 1 233 ? -16.019 11.167 6.061 1.00 92.12 233 GLN A C 1
ATOM 1802 O O . GLN A 1 233 ? -16.491 11.920 6.914 1.00 92.12 233 GLN A O 1
ATOM 1807 N N . GLU A 1 234 ? -15.010 11.545 5.272 1.00 90.12 234 GLU A N 1
ATOM 1808 C CA . GLU A 1 234 ? -14.496 12.923 5.302 1.00 90.12 234 GLU A CA 1
ATOM 1809 C C . GLU A 1 234 ? -15.529 13.919 4.743 1.00 90.12 234 GLU A C 1
ATOM 1811 O O . GLU A 1 234 ? -16.182 13.670 3.729 1.00 90.12 234 GLU A O 1
ATOM 1816 N N . VAL A 1 235 ? -15.650 15.074 5.397 1.00 85.12 235 VAL A N 1
ATOM 1817 C CA . VAL A 1 235 ? -16.439 16.229 4.954 1.00 85.12 235 VAL A CA 1
ATOM 1818 C C . VAL A 1 235 ? -15.490 17.369 4.604 1.00 85.12 235 VAL A C 1
ATOM 1820 O O . VAL A 1 235 ? -14.507 17.594 5.299 1.00 85.12 235 VAL A O 1
ATOM 1823 N N . GLY A 1 236 ? -15.792 18.099 3.528 1.00 79.75 236 GLY A N 1
ATOM 1824 C CA . GLY A 1 236 ? -14.962 19.219 3.069 1.00 79.75 236 GLY A CA 1
ATOM 1825 C C . GLY A 1 236 ? -13.771 18.820 2.191 1.00 79.75 236 GLY A C 1
ATOM 1826 O O . GLY A 1 236 ? -12.999 19.694 1.809 1.00 79.75 236 GLY A O 1
ATOM 1827 N N . ALA A 1 237 ? -13.641 17.537 1.828 1.00 81.12 237 ALA A N 1
ATOM 1828 C CA . ALA A 1 237 ? -12.628 17.068 0.884 1.00 81.12 237 ALA A CA 1
ATOM 1829 C C . ALA A 1 237 ? -12.648 17.872 -0.436 1.00 81.12 237 ALA A C 1
ATOM 1831 O O . ALA A 1 237 ? -13.706 18.159 -1.007 1.00 81.12 237 ALA A O 1
ATOM 1832 N N . SER A 1 238 ? -11.453 18.229 -0.907 1.00 84.56 238 SER A N 1
ATOM 1833 C CA . SER A 1 238 ? -11.212 19.004 -2.128 1.00 84.56 238 SER A CA 1
ATOM 1834 C C . SER A 1 238 ? -11.709 18.276 -3.385 1.00 84.56 238 SER A C 1
ATOM 1836 O O . SER A 1 238 ? -11.562 17.066 -3.519 1.00 84.56 238 SER A O 1
ATOM 1838 N N . LYS A 1 239 ? -12.226 19.015 -4.380 1.00 87.12 239 LYS A N 1
ATOM 1839 C CA . LYS A 1 239 ? -12.616 18.447 -5.693 1.00 87.12 239 LYS A CA 1
ATOM 1840 C C . LYS A 1 239 ? -11.425 17.923 -6.523 1.00 87.12 239 LYS A C 1
ATOM 1842 O O . LYS A 1 239 ? -11.637 17.321 -7.582 1.00 87.12 239 LYS A O 1
ATOM 1847 N N . ALA A 1 240 ? -10.189 18.186 -6.099 1.00 89.06 240 ALA A N 1
ATOM 1848 C CA . ALA A 1 240 ? -8.980 17.645 -6.714 1.00 89.06 240 ALA A CA 1
ATOM 1849 C C . ALA A 1 240 ? -8.522 16.323 -6.072 1.00 89.06 240 ALA A C 1
ATOM 1851 O O . ALA A 1 240 ? -7.784 15.575 -6.713 1.00 89.06 240 ALA A O 1
ATOM 1852 N N . ASP A 1 241 ? -9.000 15.990 -4.870 1.00 90.81 241 ASP A N 1
ATOM 1853 C CA . ASP A 1 241 ? -8.385 14.985 -4.003 1.00 90.81 241 ASP A CA 1
ATOM 1854 C C . ASP A 1 241 ? -9.392 13.916 -3.542 1.00 90.81 241 ASP A C 1
ATOM 1856 O O . ASP A 1 241 ? -10.527 14.250 -3.195 1.00 90.81 241 ASP A O 1
ATOM 1860 N N . PRO A 1 242 ? -9.001 12.629 -3.483 1.00 92.69 242 PRO A N 1
ATOM 1861 C CA . PRO A 1 242 ? -9.810 11.603 -2.838 1.00 92.69 242 PRO A CA 1
ATOM 1862 C C . PRO A 1 242 ? -10.089 11.962 -1.374 1.00 92.69 242 PRO A C 1
ATOM 1864 O O . PRO A 1 242 ? -9.173 12.322 -0.629 1.00 92.69 242 PRO A O 1
ATOM 1867 N N . ALA A 1 243 ? -11.342 11.802 -0.944 1.00 91.38 243 ALA A N 1
ATOM 1868 C CA . ALA A 1 243 ? -11.707 11.861 0.471 1.00 91.38 243 ALA A CA 1
ATOM 1869 C C . ALA A 1 243 ? -10.917 10.802 1.260 1.00 91.38 243 ALA A C 1
ATOM 1871 O O . ALA A 1 243 ? -10.770 9.675 0.783 1.00 91.38 243 ALA A O 1
ATOM 1872 N N . ARG A 1 244 ? -10.412 11.127 2.453 1.00 89.69 244 ARG A N 1
ATOM 1873 C CA . ARG A 1 244 ? -9.578 10.232 3.276 1.00 89.69 244 ARG A CA 1
ATOM 1874 C C . ARG A 1 244 ? -10.080 10.153 4.711 1.00 89.69 244 ARG A C 1
ATOM 1876 O O . ARG A 1 244 ? -9.529 10.788 5.605 1.00 89.69 244 ARG A O 1
ATOM 1883 N N . ALA A 1 245 ? -11.125 9.369 4.965 1.00 88.62 245 ALA A N 1
ATOM 1884 C CA . ALA A 1 245 ? -11.773 9.330 6.278 1.00 88.62 245 ALA A CA 1
ATOM 1885 C C . ALA A 1 245 ? -10.859 8.930 7.458 1.00 88.62 245 ALA A C 1
ATOM 1887 O O . ALA A 1 245 ? -11.192 9.270 8.589 1.00 88.62 245 ALA A O 1
ATOM 1888 N N . SER A 1 246 ? -9.719 8.257 7.238 1.00 83.81 246 SER A N 1
ATOM 1889 C CA . SER A 1 246 ? -8.725 7.973 8.295 1.00 83.81 246 SER A CA 1
ATOM 1890 C C . SER A 1 246 ? -7.857 9.174 8.689 1.00 83.81 246 SER A C 1
ATOM 1892 O O . SER A 1 246 ? -7.204 9.146 9.727 1.00 83.81 246 SER A O 1
ATOM 1894 N N . SER A 1 247 ? -7.796 10.211 7.851 1.00 75.44 247 SER A N 1
ATOM 1895 C CA . SER A 1 247 ? -6.832 11.312 7.981 1.00 75.44 247 SER A CA 1
ATOM 1896 C C . SER A 1 247 ? -7.354 12.659 7.470 1.00 75.44 247 SER A C 1
ATOM 1898 O O . SER A 1 247 ? -6.578 13.593 7.252 1.00 75.44 247 SER A O 1
ATOM 1900 N N . GLY A 1 248 ? -8.670 12.795 7.319 1.00 73.75 248 GLY A N 1
ATOM 1901 C CA . GLY A 1 248 ? -9.333 14.025 6.900 1.00 73.75 248 GLY A CA 1
ATOM 1902 C C . GLY A 1 248 ? -9.301 15.128 7.957 1.00 73.75 248 GLY A C 1
ATOM 1903 O O . GLY A 1 248 ? -8.853 14.916 9.087 1.00 73.75 248 GLY A O 1
ATOM 1904 N N . SER A 1 249 ? -9.715 16.343 7.601 1.00 72.56 249 SER A N 1
ATOM 1905 C CA . SER A 1 249 ? -9.852 17.447 8.575 1.00 72.56 249 SER A CA 1
ATOM 1906 C C . SER A 1 249 ? -11.097 17.284 9.453 1.00 72.56 249 SER A C 1
ATOM 1908 O O . SER A 1 249 ? -11.034 17.487 10.664 1.00 72.56 249 SER A O 1
ATOM 1910 N N . GLN A 1 250 ? -12.211 16.858 8.856 1.00 83.94 250 GLN A N 1
ATOM 1911 C CA . GLN A 1 250 ? -13.492 16.652 9.522 1.00 83.94 250 GLN A CA 1
ATOM 1912 C C . GLN A 1 250 ? -14.119 15.337 9.052 1.00 83.94 250 GLN A C 1
ATOM 1914 O O . GLN A 1 250 ? -14.223 15.089 7.856 1.00 83.94 250 GLN A O 1
ATOM 1919 N N . VAL A 1 251 ? -14.579 14.503 9.989 1.00 88.31 251 VAL A N 1
ATOM 1920 C CA . VAL A 1 251 ? -15.248 13.227 9.683 1.00 88.31 251 VAL A CA 1
ATOM 1921 C C . VAL A 1 251 ? -16.702 13.278 10.150 1.00 88.31 251 VAL A C 1
ATOM 1923 O O . VAL A 1 251 ? -16.971 13.501 11.334 1.00 88.31 251 VAL A O 1
ATOM 1926 N N . LYS A 1 252 ? -17.644 13.056 9.228 1.00 90.00 252 LYS A N 1
ATOM 1927 C CA . LYS A 1 252 ? -19.050 12.781 9.546 1.00 90.00 252 LYS A CA 1
ATOM 1928 C C . LYS A 1 252 ? -19.202 11.291 9.803 1.00 90.00 252 LYS A C 1
ATOM 1930 O O . LYS A 1 252 ? -18.855 10.469 8.957 1.00 90.00 252 LYS A O 1
ATOM 1935 N N . TRP A 1 253 ? -19.764 10.968 10.958 1.00 87.25 253 TRP A N 1
ATOM 1936 C CA . TRP A 1 253 ? -20.122 9.608 11.329 1.00 87.25 253 TRP A CA 1
ATOM 1937 C C . TRP A 1 253 ? -21.601 9.350 11.058 1.00 87.25 253 TRP A C 1
ATOM 1939 O O . TRP A 1 253 ? -22.438 10.247 11.153 1.00 87.25 253 TRP A O 1
ATOM 1949 N N . SER A 1 254 ? -21.907 8.108 10.709 1.00 87.00 254 SER A N 1
ATOM 1950 C CA . SER A 1 254 ? -23.257 7.600 10.478 1.00 87.00 254 SER A CA 1
ATOM 1951 C C . SER A 1 254 ? -23.375 6.216 11.110 1.00 87.00 254 SER A C 1
ATOM 1953 O O . SER A 1 254 ? -22.450 5.412 10.982 1.00 87.00 254 SER A O 1
ATOM 1955 N N . LYS A 1 255 ? -24.481 5.966 11.820 1.00 85.00 255 LYS A N 1
ATOM 1956 C CA . LYS A 1 255 ? -24.796 4.683 12.465 1.00 85.00 255 LYS A CA 1
ATOM 1957 C C . LYS A 1 255 ? -25.906 3.955 11.714 1.00 85.00 255 LYS A C 1
ATOM 1959 O O . LYS A 1 255 ? -26.731 4.601 11.071 1.00 85.00 255 LYS A O 1
ATOM 1964 N N . GLY A 1 256 ? -25.934 2.634 11.823 1.00 83.44 256 GLY A N 1
ATOM 1965 C CA . GLY A 1 256 ? -27.002 1.795 11.287 1.00 83.44 256 GLY A CA 1
ATOM 1966 C C . GLY A 1 256 ? -26.873 0.347 11.750 1.00 83.44 256 GLY A C 1
ATOM 1967 O O . GLY A 1 256 ? -25.959 0.010 12.503 1.00 83.44 256 GLY A O 1
ATOM 1968 N N . VAL A 1 257 ? -27.789 -0.492 11.272 1.00 78.75 257 VAL A N 1
ATOM 1969 C CA . VAL A 1 257 ? -27.743 -1.956 11.398 1.00 78.75 257 VAL A CA 1
ATOM 1970 C C . VAL A 1 257 ? -27.806 -2.590 10.009 1.00 78.75 257 VAL A C 1
ATOM 1972 O O . VAL A 1 257 ? -28.324 -1.971 9.076 1.00 78.75 257 VAL A O 1
ATOM 1975 N N . THR A 1 258 ? -27.252 -3.789 9.839 1.00 80.00 258 THR A N 1
ATOM 1976 C CA . THR A 1 258 ? -27.340 -4.515 8.563 1.00 80.00 258 THR A CA 1
ATOM 1977 C C . THR A 1 258 ? -28.738 -5.071 8.290 1.00 80.00 258 THR A C 1
ATOM 1979 O O . THR A 1 258 ? -29.453 -5.475 9.206 1.00 80.00 258 THR A O 1
ATOM 1982 N N . ASP A 1 259 ? -29.115 -5.133 7.013 1.00 79.81 259 ASP A N 1
ATOM 1983 C CA . ASP A 1 259 ? -30.361 -5.751 6.554 1.00 79.81 259 ASP A CA 1
ATOM 1984 C C . ASP A 1 259 ? -30.337 -7.295 6.634 1.00 79.81 259 ASP A C 1
ATOM 1986 O O . ASP A 1 259 ? -29.341 -7.918 7.014 1.00 79.81 259 ASP A O 1
ATOM 1990 N N . GLY A 1 260 ? -31.439 -7.941 6.236 1.00 69.31 260 GLY A N 1
ATOM 1991 C CA . GLY A 1 260 ? -31.551 -9.406 6.172 1.00 69.31 260 GLY A CA 1
ATOM 1992 C C . GLY A 1 260 ? -30.580 -10.096 5.197 1.00 69.31 260 GLY A C 1
ATOM 1993 O O . GLY A 1 260 ? -30.386 -11.304 5.292 1.00 69.31 260 GLY A O 1
ATOM 1994 N N . ALA A 1 261 ? -29.940 -9.351 4.290 1.00 81.56 261 ALA A N 1
ATOM 1995 C CA . ALA A 1 261 ? -28.876 -9.821 3.400 1.00 81.56 261 ALA A CA 1
ATOM 1996 C C . ALA A 1 261 ? -27.468 -9.459 3.925 1.00 81.56 261 ALA A C 1
ATOM 1998 O O . ALA A 1 261 ? -26.476 -9.566 3.193 1.00 81.56 261 ALA A O 1
ATOM 1999 N N . GLY A 1 262 ? -27.367 -9.035 5.190 1.00 77.56 262 GLY A N 1
ATOM 2000 C CA . GLY A 1 262 ? -26.128 -8.641 5.853 1.00 77.56 262 GLY A CA 1
ATOM 2001 C C . GLY A 1 262 ? -25.503 -7.366 5.287 1.00 77.56 262 GLY A C 1
ATOM 2002 O O . GLY A 1 262 ? -24.298 -7.163 5.445 1.00 77.56 262 GLY A O 1
ATOM 2003 N N . LYS A 1 263 ? -26.268 -6.525 4.581 1.00 89.06 263 LYS A N 1
ATOM 2004 C CA . LYS A 1 263 ? -25.766 -5.306 3.936 1.00 89.06 263 LYS A CA 1
ATOM 2005 C C . LYS A 1 263 ? -26.050 -4.051 4.746 1.00 89.06 263 LYS A C 1
ATOM 2007 O O . LYS A 1 263 ? -27.083 -3.923 5.392 1.00 89.06 263 LYS A O 1
ATOM 2012 N N . THR A 1 264 ? -25.139 -3.089 4.667 1.00 90.69 264 THR A N 1
ATOM 2013 C CA . THR A 1 264 ? -25.365 -1.730 5.173 1.00 90.69 264 THR A CA 1
ATOM 2014 C C . THR A 1 264 ? -26.222 -0.921 4.206 1.00 90.69 264 THR A C 1
ATOM 2016 O O . THR A 1 264 ? -26.210 -1.171 2.995 1.00 90.69 264 THR A O 1
ATOM 2019 N N . ALA A 1 265 ? -26.860 0.137 4.711 1.00 89.44 265 ALA A N 1
ATOM 2020 C CA . ALA A 1 265 ? -27.405 1.184 3.851 1.00 89.44 265 ALA A CA 1
ATOM 2021 C C . ALA A 1 265 ? -26.317 1.717 2.881 1.00 89.44 265 ALA A C 1
ATOM 2023 O O . ALA A 1 265 ? -25.138 1.749 3.264 1.00 89.44 265 ALA A O 1
ATOM 2024 N N . PRO A 1 266 ? -26.671 2.117 1.642 1.00 92.00 266 PRO A N 1
ATOM 2025 C CA . PRO A 1 266 ? -25.698 2.616 0.674 1.00 92.00 266 PRO A CA 1
ATOM 2026 C C . PRO A 1 266 ? -25.008 3.909 1.125 1.00 92.00 266 PRO A C 1
ATOM 2028 O O . PRO A 1 266 ? -25.634 4.825 1.654 1.00 92.00 266 PRO A O 1
ATOM 2031 N N . ILE A 1 267 ? -23.708 3.986 0.858 1.00 90.69 267 ILE A N 1
ATOM 2032 C CA . ILE A 1 267 ? -22.807 5.085 1.205 1.00 90.69 267 ILE A CA 1
ATOM 2033 C C . ILE A 1 267 ? -22.474 5.845 -0.081 1.00 90.69 267 ILE A C 1
ATOM 2035 O O . ILE A 1 267 ? -21.828 5.294 -0.973 1.00 90.69 267 ILE A O 1
ATOM 2039 N N . ASP A 1 268 ? -22.933 7.091 -0.183 1.00 90.12 268 ASP A N 1
ATOM 2040 C CA . ASP A 1 268 ? -22.708 7.984 -1.327 1.00 90.12 268 ASP A CA 1
ATOM 2041 C C . ASP A 1 268 ? -21.305 8.608 -1.323 1.00 90.12 268 ASP A C 1
ATOM 2043 O O . ASP A 1 268 ? -20.936 9.299 -0.374 1.00 90.12 268 ASP A O 1
ATOM 2047 N N . LEU A 1 269 ? -20.534 8.415 -2.399 1.00 85.00 269 LEU A N 1
ATOM 2048 C CA . LEU A 1 269 ? -19.164 8.922 -2.532 1.00 85.00 269 LEU A CA 1
ATOM 2049 C C . LEU A 1 269 ? -18.919 9.610 -3.879 1.00 85.00 269 LEU A C 1
ATOM 2051 O O . LEU A 1 269 ? -19.348 9.148 -4.938 1.00 85.00 269 LEU A O 1
ATOM 2055 N N . LYS A 1 270 ? -18.160 10.712 -3.834 1.00 83.31 270 LYS A N 1
ATOM 2056 C CA . LYS A 1 270 ? -17.904 11.629 -4.963 1.00 83.31 270 LYS A CA 1
ATOM 2057 C C . LYS A 1 270 ? -16.783 11.161 -5.905 1.00 83.31 270 LYS A C 1
ATOM 2059 O O . LYS A 1 270 ? -15.955 11.955 -6.344 1.00 83.31 270 LYS A O 1
ATOM 2064 N N . GLY A 1 271 ? -16.727 9.856 -6.159 1.00 87.06 271 GLY A N 1
ATOM 2065 C CA . GLY A 1 271 ? -15.617 9.182 -6.830 1.00 87.06 271 GLY A CA 1
ATOM 2066 C C . GLY A 1 271 ? -14.870 8.233 -5.900 1.00 87.06 271 GLY A C 1
ATOM 2067 O O . GLY A 1 271 ? -15.396 7.792 -4.877 1.00 87.06 271 GLY A O 1
ATOM 2068 N N . VAL A 1 272 ? -13.630 7.922 -6.268 1.00 91.56 272 VAL A N 1
ATOM 2069 C CA . VAL A 1 272 ? -12.698 7.177 -5.413 1.00 91.56 272 VAL A CA 1
ATOM 2070 C C . VAL A 1 272 ? -12.409 7.961 -4.125 1.00 91.56 272 VAL A C 1
ATOM 2072 O O . VAL A 1 272 ? -12.184 9.170 -4.150 1.00 91.56 272 VAL A O 1
ATOM 2075 N N . GLY A 1 273 ? -12.361 7.259 -2.996 1.00 91.06 273 GLY A N 1
ATOM 2076 C CA . GLY A 1 273 ? -12.024 7.816 -1.685 1.00 91.06 273 GLY A CA 1
ATOM 2077 C C . GLY A 1 273 ? -11.844 6.711 -0.651 1.00 91.06 273 GLY A C 1
ATOM 2078 O O . GLY A 1 273 ? -11.943 5.535 -0.975 1.00 91.06 273 GLY A O 1
ATOM 2079 N N . GLU A 1 274 ? -11.588 7.063 0.599 1.00 92.75 274 GLU A N 1
ATOM 2080 C CA . GLU A 1 274 ? -11.490 6.144 1.728 1.00 92.75 274 GLU A CA 1
ATOM 2081 C C . GLU A 1 274 ? -12.579 6.451 2.758 1.00 92.75 274 GLU A C 1
ATOM 2083 O O . GLU A 1 274 ? -12.774 7.602 3.154 1.00 92.75 274 GLU A O 1
ATOM 2088 N N . VAL A 1 275 ? -13.239 5.393 3.229 1.00 92.81 275 VAL A N 1
ATOM 2089 C CA . VAL A 1 275 ? -14.168 5.412 4.366 1.00 92.81 275 VAL A CA 1
ATOM 2090 C C . VAL A 1 275 ? -13.584 4.624 5.536 1.00 92.81 275 VAL A C 1
ATOM 2092 O O . VAL A 1 275 ? -12.799 3.690 5.348 1.00 92.81 275 VAL A O 1
ATOM 2095 N N . VAL A 1 276 ? -13.985 4.972 6.755 1.00 89.81 276 VAL A N 1
ATOM 2096 C CA . VAL A 1 276 ? -13.681 4.191 7.961 1.00 89.81 276 VAL A CA 1
ATOM 2097 C C . VAL A 1 276 ? -14.916 3.390 8.354 1.00 89.81 276 VAL A C 1
ATOM 2099 O O . VAL A 1 276 ? -16.012 3.942 8.413 1.00 89.81 276 VAL A O 1
ATOM 2102 N N . PHE A 1 277 ? -14.739 2.098 8.626 1.00 89.38 277 PHE A N 1
ATOM 2103 C CA . PHE A 1 277 ? -15.809 1.181 9.003 1.00 89.38 277 PHE A CA 1
ATOM 2104 C C . PHE A 1 277 ? -15.550 0.562 10.377 1.00 89.38 277 PHE A C 1
ATOM 2106 O O . PHE A 1 277 ? -14.441 0.085 10.642 1.00 89.38 277 PHE A O 1
ATOM 2113 N N . ALA A 1 278 ? -16.577 0.531 11.227 1.00 84.94 278 ALA A N 1
ATOM 2114 C CA . ALA A 1 278 ? -16.556 -0.166 12.507 1.00 84.94 278 ALA A CA 1
ATOM 2115 C C . ALA A 1 278 ? -17.741 -1.129 12.648 1.00 84.94 278 ALA A C 1
ATOM 2117 O O . ALA A 1 278 ? -18.859 -0.781 12.269 1.00 84.94 278 ALA A O 1
ATOM 2118 N N . ILE A 1 279 ? -17.498 -2.299 13.245 1.00 78.81 279 ILE A N 1
ATOM 2119 C CA . ILE A 1 279 ? -18.544 -3.215 13.725 1.00 78.81 279 ILE A CA 1
ATOM 2120 C C . ILE A 1 279 ? -18.653 -3.042 15.235 1.00 78.81 279 ILE A C 1
ATOM 2122 O O . ILE A 1 279 ? -17.639 -3.052 15.938 1.00 78.81 279 ILE A O 1
ATOM 2126 N N . ILE A 1 280 ? -19.883 -2.874 15.707 1.00 73.06 280 ILE A N 1
ATOM 2127 C CA . ILE A 1 280 ? -20.216 -2.611 17.103 1.00 73.06 280 ILE A CA 1
ATOM 2128 C C . ILE A 1 280 ? -20.878 -3.853 17.692 1.00 73.06 280 ILE A C 1
ATOM 2130 O O . ILE A 1 280 ? -21.817 -4.381 17.106 1.00 73.06 280 ILE A O 1
ATOM 2134 N N . ASN A 1 281 ? -20.404 -4.297 18.852 1.00 66.00 281 ASN A N 1
ATOM 2135 C CA . ASN A 1 281 ? -20.937 -5.446 19.575 1.00 66.00 281 ASN A CA 1
ATOM 2136 C C . ASN A 1 281 ? -22.432 -5.244 19.880 1.00 66.00 281 ASN A C 1
ATOM 2138 O O . ASN A 1 281 ? -22.813 -4.275 20.541 1.00 66.00 281 ASN A O 1
ATOM 2142 N N . ASN A 1 282 ? -23.282 -6.181 19.446 1.00 57.12 282 ASN A N 1
ATOM 2143 C CA . ASN A 1 282 ? -24.737 -6.090 19.632 1.00 57.12 282 ASN A CA 1
ATOM 2144 C C . ASN A 1 282 ? -25.163 -6.176 21.116 1.00 57.12 282 ASN A C 1
ATOM 2146 O O . ASN A 1 282 ? -26.297 -5.856 21.452 1.00 57.12 282 ASN A O 1
ATOM 2150 N N . SER A 1 283 ? -24.255 -6.509 22.038 1.00 51.44 283 SER A N 1
ATOM 2151 C CA . SER A 1 283 ? -24.475 -6.347 23.487 1.00 51.44 283 SER A CA 1
ATOM 2152 C C . SER A 1 283 ? -24.652 -4.874 23.900 1.00 51.44 283 SER A C 1
ATOM 2154 O O . SER A 1 283 ? -25.241 -4.593 24.939 1.00 51.44 283 SER A O 1
ATOM 2156 N N . ALA A 1 284 ? -24.170 -3.926 23.086 1.00 53.53 284 ALA A N 1
ATOM 2157 C CA . ALA A 1 284 ? -24.324 -2.484 23.287 1.00 53.53 284 ALA A CA 1
ATOM 2158 C C . ALA A 1 284 ? -25.508 -1.872 22.503 1.00 53.53 284 ALA A C 1
ATOM 2160 O O . ALA A 1 284 ? -25.704 -0.656 22.562 1.00 53.53 284 ALA A O 1
ATOM 2161 N N . LEU A 1 285 ? -26.303 -2.678 21.776 1.00 52.16 285 LEU A N 1
ATOM 2162 C CA . LEU A 1 285 ? -27.318 -2.194 20.822 1.00 52.16 285 LEU A CA 1
ATOM 2163 C C . LEU A 1 285 ? -28.336 -1.234 21.458 1.00 52.16 285 LEU A C 1
ATOM 2165 O O . LEU A 1 285 ? -28.685 -0.225 20.853 1.00 52.16 285 LEU A O 1
ATOM 2169 N N . ASN A 1 286 ? -28.764 -1.517 22.692 1.00 45.66 286 ASN A N 1
ATOM 2170 C CA . ASN A 1 286 ? -29.763 -0.715 23.403 1.00 45.66 286 ASN A CA 1
ATOM 2171 C C . ASN A 1 286 ? -29.253 0.711 23.679 1.00 45.66 286 ASN A C 1
ATOM 2173 O O . ASN A 1 286 ? -29.955 1.676 23.400 1.00 45.66 286 ASN A O 1
ATOM 2177 N N . PHE A 1 287 ? -27.995 0.858 24.115 1.00 51.56 287 PHE A N 1
ATOM 2178 C CA . PHE A 1 287 ? -27.346 2.171 24.250 1.00 51.56 287 PHE A CA 1
ATOM 2179 C C . PHE A 1 287 ? -27.179 2.835 22.869 1.00 51.56 287 PHE A C 1
ATOM 2181 O O . PHE A 1 287 ? -27.312 4.045 22.710 1.00 51.56 287 PHE A O 1
ATOM 2188 N N . PHE A 1 288 ? -26.927 2.036 21.829 1.00 47.28 288 PHE A N 1
ATOM 2189 C CA . PHE A 1 288 ? -26.712 2.520 20.468 1.00 47.28 288 PHE A CA 1
ATOM 2190 C C . PHE A 1 288 ? -27.962 3.098 19.780 1.00 47.28 288 PHE A C 1
ATOM 2192 O O . PHE A 1 288 ? -27.809 3.769 18.751 1.00 47.28 288 PHE A O 1
ATOM 2199 N N . LEU A 1 289 ? -29.180 2.866 20.293 1.00 49.47 289 LEU A N 1
ATOM 2200 C CA . LEU A 1 289 ? -30.435 3.170 19.585 1.00 49.47 289 LEU A CA 1
ATOM 2201 C C . LEU A 1 289 ? -31.354 4.224 20.254 1.00 49.47 289 LEU A C 1
ATOM 2203 O O . LEU A 1 289 ? -31.978 4.967 19.498 1.00 49.47 289 LEU A O 1
ATOM 2207 N N . GLY A 1 290 ? -31.378 4.385 21.586 1.00 43.06 290 GLY A N 1
ATOM 2208 C CA . GLY A 1 290 ? -32.143 5.432 22.319 1.00 43.06 290 GLY A CA 1
ATOM 2209 C C . GLY A 1 290 ? -32.462 5.014 23.770 1.00 43.06 290 GLY A C 1
ATOM 2210 O O . GLY A 1 290 ? -32.380 3.827 24.065 1.00 43.06 290 GLY A O 1
ATOM 2211 N N . GLU A 1 291 ? -32.801 5.880 24.736 1.00 32.47 291 GLU A N 1
ATOM 2212 C CA . GLU A 1 291 ? -33.205 7.308 24.719 1.00 32.47 291 GLU A CA 1
ATOM 2213 C C . GLU A 1 291 ? -32.295 8.229 25.587 1.00 32.47 291 GLU A C 1
ATOM 2215 O O . GLU A 1 291 ? -31.252 7.809 26.087 1.00 32.47 291 GLU A O 1
ATOM 2220 N N . ASP A 1 292 ? -32.686 9.501 25.761 1.00 39.75 292 ASP A N 1
ATOM 2221 C CA . ASP A 1 292 ? -31.980 10.546 26.520 1.00 39.75 292 ASP A CA 1
ATOM 2222 C C . ASP A 1 292 ? -31.951 10.348 28.051 1.00 39.75 292 ASP A C 1
ATOM 2224 O O . ASP A 1 292 ? -32.995 10.225 28.692 1.00 39.75 292 ASP A O 1
ATOM 2228 N N . GLN A 1 293 ? -30.770 10.538 28.660 1.00 30.91 293 GLN A N 1
ATOM 2229 C CA . GLN A 1 293 ? -30.602 11.193 29.972 1.00 30.91 293 GLN A CA 1
ATOM 2230 C C . GLN A 1 293 ? -29.302 12.018 30.010 1.00 30.91 293 GLN A C 1
ATOM 2232 O O . GLN A 1 293 ? -28.318 11.692 29.347 1.00 30.91 293 GLN A O 1
ATOM 2237 N N . VAL A 1 294 ? -29.296 13.121 30.769 1.00 27.88 294 VAL A N 1
ATOM 2238 C CA . VAL A 1 294 ? -28.303 14.205 30.620 1.00 27.88 294 VAL A CA 1
ATOM 2239 C C . VAL A 1 294 ? -27.196 14.181 31.684 1.00 27.88 294 VAL A C 1
ATOM 2241 O O . VAL A 1 294 ? -27.461 14.325 32.875 1.00 27.88 294 VAL A O 1
ATOM 2244 N N . GLY A 1 295 ? -25.935 14.170 31.233 1.00 23.56 295 GLY A N 1
ATOM 2245 C CA . GLY A 1 295 ? -24.747 14.570 32.003 1.00 23.56 295 GLY A CA 1
ATOM 2246 C C . GLY A 1 295 ? -23.998 15.706 31.286 1.00 23.56 295 GLY A C 1
ATOM 2247 O O . GLY A 1 295 ? -23.815 15.650 30.073 1.00 23.56 295 GLY A O 1
ATOM 2248 N N . LYS A 1 296 ? -23.603 16.777 31.995 1.00 23.72 296 LYS A N 1
ATOM 2249 C CA . LYS A 1 296 ? -23.187 18.064 31.384 1.00 23.72 296 LYS A CA 1
ATOM 2250 C C . LYS A 1 296 ? -21.745 18.479 31.725 1.00 23.72 296 LYS A C 1
ATOM 2252 O O . LYS A 1 296 ? -21.339 18.317 32.871 1.00 23.72 296 LYS A O 1
ATOM 2257 N N . ARG A 1 297 ? -21.098 19.183 30.767 1.00 22.88 297 ARG A N 1
ATOM 2258 C CA . ARG A 1 297 ? -19.767 19.874 30.754 1.00 22.88 297 ARG A CA 1
ATOM 2259 C C . ARG A 1 297 ? -18.658 19.095 30.026 1.00 22.88 297 ARG A C 1
ATOM 2261 O O . ARG A 1 297 ? -18.582 17.888 30.171 1.00 22.88 297 ARG A O 1
ATOM 2268 N N . GLU A 1 298 ? -17.736 19.722 29.285 1.00 23.42 298 GLU A N 1
ATOM 2269 C CA . GLU A 1 298 ? -17.659 21.082 28.693 1.00 23.42 298 GLU A CA 1
ATOM 2270 C C . GLU A 1 298 ? -16.649 21.048 27.516 1.00 23.42 298 GLU A C 1
ATOM 2272 O O . GLU A 1 298 ? -15.743 20.215 27.508 1.00 23.42 298 GLU A O 1
ATOM 2277 N N . VAL A 1 299 ? -16.788 21.929 26.515 1.00 26.64 299 VAL A N 1
ATOM 2278 C CA . VAL A 1 299 ? -15.871 22.011 25.357 1.00 26.64 299 VAL A CA 1
ATOM 2279 C C . VAL A 1 299 ? -14.676 22.925 25.655 1.00 26.64 299 VAL A C 1
ATOM 2281 O O . VAL A 1 299 ? -14.811 23.966 26.295 1.00 26.64 299 VAL A O 1
ATOM 2284 N N . HIS A 1 300 ? -13.495 22.555 25.157 1.00 33.59 300 HIS A N 1
ATOM 2285 C CA . HIS A 1 300 ? -12.261 23.310 25.357 1.00 33.59 300 HIS A CA 1
ATOM 2286 C C . HIS A 1 300 ? -12.044 24.390 24.280 1.00 33.59 300 HIS A C 1
ATOM 2288 O O . HIS A 1 300 ? -11.680 24.089 23.146 1.00 33.59 300 HIS A O 1
ATOM 2294 N N . VAL A 1 301 ? -12.225 25.652 24.671 1.00 41.97 301 VAL A N 1
ATOM 2295 C CA . VAL A 1 301 ? -11.635 26.830 24.010 1.00 41.97 301 VAL A CA 1
ATOM 2296 C C . VAL A 1 301 ? -10.340 27.169 24.753 1.00 41.97 301 VAL A C 1
ATOM 2298 O O . VAL A 1 301 ? -10.309 27.019 25.975 1.00 41.97 301 VAL A O 1
ATOM 2301 N N . VAL A 1 302 ? -9.295 27.620 24.048 1.00 43.25 302 VAL A N 1
ATOM 2302 C CA . VAL A 1 302 ? -7.999 27.989 24.653 1.00 43.25 302 VAL A CA 1
ATOM 2303 C C . VAL A 1 302 ? -8.207 29.098 25.688 1.00 43.25 302 VAL A C 1
ATOM 2305 O O . VAL A 1 302 ? -8.725 30.167 25.358 1.00 43.25 302 VAL A O 1
ATOM 2308 N N . LYS A 1 303 ? -7.826 28.845 26.944 1.00 37.38 303 LYS A N 1
ATOM 2309 C CA . LYS A 1 303 ? -7.988 29.785 28.066 1.00 37.38 303 LYS A CA 1
ATOM 2310 C C . LYS A 1 303 ? -6.653 30.478 28.383 1.00 37.38 303 LYS A C 1
ATOM 2312 O O . LYS A 1 303 ? -5.569 29.944 28.141 1.00 37.38 303 LYS A O 1
ATOM 2317 N N . ARG A 1 304 ? -6.736 31.692 28.936 1.00 33.28 304 ARG A N 1
ATOM 2318 C CA . ARG A 1 304 ? -5.586 32.527 29.326 1.00 33.28 304 ARG A CA 1
ATOM 2319 C C . ARG A 1 304 ? -4.608 31.738 30.209 1.00 33.28 304 ARG A C 1
ATOM 2321 O O . ARG A 1 304 ? -4.977 31.301 31.297 1.00 33.28 304 ARG A O 1
ATOM 2328 N N . GLY A 1 305 ? -3.365 31.577 29.745 1.00 43.59 305 GLY A N 1
ATOM 2329 C CA . GLY A 1 305 ? -2.312 30.811 30.433 1.00 43.59 305 GLY A CA 1
ATOM 2330 C C . GLY A 1 305 ? -1.955 29.452 29.811 1.00 43.59 305 GLY A C 1
ATOM 2331 O O . GLY A 1 305 ? -1.204 28.687 30.417 1.00 43.59 305 GLY A O 1
ATOM 2332 N N . GLU A 1 306 ? -2.462 29.124 28.621 1.00 48.41 306 GLU A N 1
ATOM 2333 C CA . GLU A 1 306 ? -2.105 27.891 27.905 1.00 48.41 306 GLU A CA 1
ATOM 2334 C C . GLU A 1 306 ? -1.001 28.098 26.858 1.00 48.41 306 GLU A C 1
ATOM 2336 O O . GLU A 1 306 ? -0.784 29.197 26.354 1.00 48.41 306 GLU A O 1
ATOM 2341 N N . THR A 1 307 ? -0.244 27.034 26.573 1.00 54.16 307 THR A N 1
ATOM 2342 C CA . 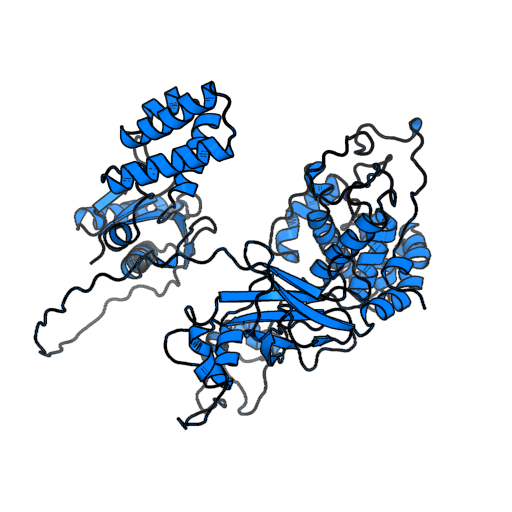THR A 1 307 ? 1.013 27.106 25.813 1.00 54.16 307 THR A CA 1
ATOM 2343 C C . THR A 1 307 ? 1.042 26.116 24.655 1.00 54.16 307 THR A C 1
ATOM 2345 O O . THR A 1 307 ? 0.418 25.052 24.714 1.00 54.16 307 THR A O 1
ATOM 2348 N N . LEU A 1 308 ? 1.840 26.424 23.623 1.00 48.16 308 LEU A N 1
ATOM 2349 C CA . LEU A 1 308 ? 2.072 25.541 22.472 1.00 48.16 308 LEU A CA 1
ATOM 2350 C C . LEU A 1 308 ? 2.476 24.119 22.903 1.00 48.16 308 LEU A C 1
ATOM 2352 O O . LEU A 1 308 ? 1.997 23.152 22.323 1.00 48.16 308 LEU A O 1
ATOM 2356 N N . SER A 1 309 ? 3.272 23.972 23.968 1.00 46.59 309 SER A N 1
AT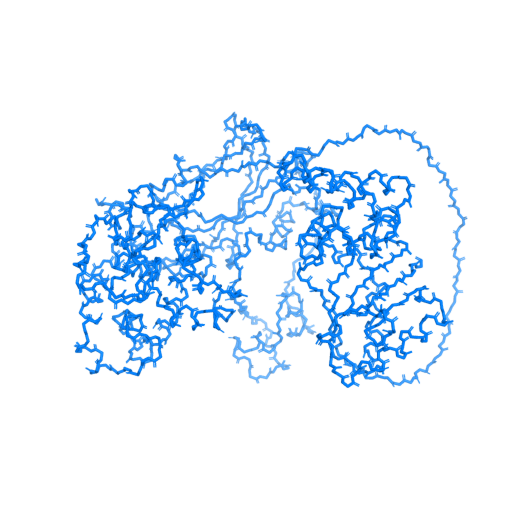OM 2357 C CA . SER A 1 309 ? 3.664 22.673 24.545 1.00 46.59 309 SER A CA 1
ATOM 2358 C C . SER A 1 309 ? 2.491 21.848 25.074 1.00 46.59 309 SER A C 1
ATOM 2360 O O . SER A 1 309 ? 2.514 20.621 24.988 1.00 46.59 309 SER A O 1
ATOM 2362 N N . LYS A 1 310 ? 1.467 22.504 25.626 1.00 51.75 310 LYS A N 1
ATOM 2363 C CA . LYS A 1 310 ? 0.270 21.852 26.171 1.00 51.75 310 LYS A CA 1
ATOM 2364 C C . LYS A 1 310 ? -0.645 21.386 25.034 1.00 51.75 310 LYS A C 1
ATOM 2366 O O . LYS A 1 310 ? -1.005 20.212 24.991 1.00 51.75 310 LYS A O 1
ATOM 2371 N N . ILE A 1 311 ? -0.889 22.274 24.067 1.00 53.25 311 ILE A N 1
ATOM 2372 C CA . ILE A 1 311 ? -1.703 22.023 22.867 1.00 53.25 311 ILE A CA 1
ATOM 2373 C C . ILE A 1 311 ? -1.069 20.927 21.994 1.00 53.25 311 ILE A C 1
ATOM 2375 O O . ILE A 1 311 ? -1.750 19.978 21.606 1.00 53.25 311 ILE A O 1
ATOM 2379 N N . ALA A 1 312 ? 0.242 20.995 21.741 1.00 49.56 312 ALA A N 1
ATOM 2380 C CA . ALA A 1 312 ? 0.971 19.992 20.964 1.00 49.56 312 ALA A CA 1
ATOM 2381 C C . ALA A 1 312 ? 0.904 18.598 21.617 1.00 49.56 312 ALA A C 1
ATOM 2383 O O . ALA A 1 312 ? 0.601 17.610 20.948 1.00 49.56 312 ALA A O 1
ATOM 2384 N N . LYS A 1 313 ? 1.084 18.530 22.946 1.00 45.25 313 LYS A N 1
ATOM 2385 C CA . LYS A 1 313 ? 0.994 17.289 23.733 1.00 45.25 313 LYS A CA 1
ATOM 2386 C C . LYS A 1 313 ? -0.417 16.688 23.764 1.00 45.25 313 LYS A C 1
ATOM 2388 O O . LYS A 1 313 ? -0.542 15.472 23.832 1.00 45.25 313 LYS A O 1
ATOM 2393 N N . GLN A 1 314 ? -1.467 17.508 23.708 1.00 42.19 314 GLN A N 1
ATOM 2394 C CA . GLN A 1 314 ? -2.858 17.039 23.607 1.00 42.19 314 GLN A CA 1
ATOM 2395 C C . GLN A 1 314 ? -3.215 16.506 22.207 1.00 42.19 314 GLN A C 1
ATOM 2397 O O . GLN A 1 314 ? -4.172 15.750 22.083 1.00 42.19 314 GLN A O 1
ATOM 2402 N N . ASN A 1 315 ? -2.448 16.870 21.173 1.00 36.81 315 ASN A N 1
ATOM 2403 C CA . ASN A 1 315 ? -2.708 16.530 19.769 1.00 36.81 315 ASN A CA 1
ATOM 2404 C C . ASN A 1 315 ? -1.578 15.688 19.133 1.00 36.81 315 ASN A C 1
ATOM 2406 O O . ASN A 1 315 ? -1.427 15.683 17.915 1.00 36.81 315 ASN A O 1
ATOM 2410 N N . ASN A 1 316 ? -0.769 14.996 19.950 1.00 41.59 316 ASN A N 1
ATOM 2411 C CA . ASN A 1 316 ? 0.326 14.106 19.525 1.00 41.59 316 ASN A CA 1
ATOM 2412 C C . ASN A 1 316 ? 1.293 14.704 18.473 1.00 41.59 316 ASN A C 1
ATOM 2414 O O . ASN A 1 316 ? 1.775 14.000 17.588 1.00 41.59 316 ASN A O 1
ATOM 2418 N N . THR A 1 317 ? 1.610 15.996 18.591 1.00 45.44 317 THR A N 1
ATOM 2419 C CA . THR A 1 317 ? 2.570 16.707 17.725 1.00 45.44 317 THR A CA 1
ATOM 2420 C C . THR A 1 317 ? 3.659 17.404 18.553 1.00 45.44 317 THR A C 1
ATOM 2422 O O . THR A 1 317 ? 3.624 17.383 19.786 1.00 45.44 317 THR A O 1
ATOM 2425 N N . THR A 1 318 ? 4.657 18.009 17.903 1.00 54.41 318 THR A N 1
ATOM 2426 C CA . THR A 1 318 ? 5.770 18.706 18.570 1.00 54.41 318 THR A CA 1
ATOM 2427 C C . THR A 1 318 ? 5.659 20.230 18.452 1.00 54.41 318 THR A C 1
ATOM 2429 O O . THR A 1 318 ? 5.099 20.760 17.495 1.00 54.41 318 THR A O 1
ATOM 2432 N N . VAL A 1 319 ? 6.196 20.962 19.437 1.00 49.62 319 VAL A N 1
ATOM 2433 C CA . VAL A 1 319 ? 6.116 22.439 19.501 1.00 49.62 319 VAL A CA 1
ATOM 2434 C C . VAL A 1 319 ? 6.794 23.104 18.308 1.00 49.62 319 VAL A C 1
ATOM 2436 O O . VAL A 1 319 ? 6.235 24.023 17.718 1.00 49.62 319 VAL A O 1
ATOM 2439 N N . ASP A 1 320 ? 7.981 22.627 17.942 1.00 48.50 320 ASP A N 1
ATOM 2440 C CA . ASP A 1 320 ? 8.764 23.176 16.834 1.00 48.50 320 ASP A CA 1
ATOM 2441 C C . ASP A 1 320 ? 8.074 22.971 15.483 1.00 48.50 320 ASP A C 1
ATOM 2443 O O . ASP A 1 320 ? 8.184 23.810 14.594 1.00 48.50 320 ASP A O 1
ATOM 2447 N N . GLU A 1 321 ? 7.332 21.879 15.338 1.00 44.25 321 GLU A N 1
ATOM 2448 C CA . GLU A 1 321 ? 6.603 21.513 14.127 1.00 44.25 321 GLU A CA 1
ATOM 2449 C C . GLU A 1 321 ? 5.287 22.296 14.024 1.00 44.25 321 GLU A C 1
ATOM 2451 O O . GLU A 1 321 ? 5.031 22.932 13.000 1.00 44.25 321 GLU A O 1
ATOM 2456 N N . LEU A 1 322 ? 4.535 22.386 15.128 1.00 45.59 322 LEU A N 1
ATOM 2457 C CA . LEU A 1 322 ? 3.352 23.240 15.275 1.00 45.59 322 LEU A CA 1
ATOM 2458 C C . LEU A 1 322 ? 3.676 24.725 15.017 1.00 45.59 322 LEU A C 1
ATOM 2460 O O . LEU A 1 322 ? 2.940 25.406 14.302 1.00 45.59 322 LEU A O 1
ATOM 2464 N N . ALA A 1 323 ? 4.801 25.224 15.540 1.00 50.88 323 ALA A N 1
ATOM 2465 C CA . ALA A 1 323 ? 5.263 26.594 15.316 1.00 50.88 323 ALA A CA 1
ATOM 2466 C C . ALA A 1 323 ? 5.726 26.834 13.868 1.00 50.88 323 ALA A C 1
ATOM 2468 O O . ALA A 1 323 ? 5.412 27.871 13.283 1.00 50.88 323 ALA A O 1
ATOM 2469 N N . LYS A 1 324 ? 6.441 25.872 13.270 1.00 50.28 324 LYS A N 1
ATOM 2470 C CA . LYS A 1 324 ? 6.970 25.959 11.898 1.00 50.28 324 LYS A CA 1
ATOM 2471 C C . LYS A 1 324 ? 5.874 25.976 10.833 1.00 50.28 324 LYS A C 1
ATOM 2473 O O . LYS A 1 324 ? 6.029 26.673 9.835 1.00 50.28 324 LYS A O 1
ATOM 2478 N N . ILE A 1 325 ? 4.789 25.232 11.041 1.00 42.16 325 ILE A N 1
ATOM 2479 C CA . ILE A 1 325 ? 3.651 25.157 10.108 1.00 42.16 325 ILE A CA 1
ATOM 2480 C C . ILE A 1 325 ? 2.825 26.444 10.149 1.00 42.16 325 ILE A C 1
ATOM 2482 O O . ILE A 1 325 ? 2.470 26.980 9.107 1.00 42.16 325 ILE A O 1
ATOM 2486 N N . ASN A 1 326 ? 2.621 27.003 11.342 1.00 44.91 326 ASN A N 1
ATOM 2487 C CA . ASN A 1 326 ? 1.834 28.221 11.555 1.00 44.91 326 ASN A CA 1
ATOM 2488 C C . ASN A 1 326 ? 2.675 29.516 11.502 1.00 44.91 326 ASN A C 1
ATOM 2490 O O . ASN A 1 326 ? 2.258 30.553 12.011 1.00 44.91 326 ASN A O 1
ATOM 2494 N N . ALA A 1 327 ? 3.880 29.453 10.918 1.00 47.22 327 ALA A N 1
ATOM 2495 C CA . ALA A 1 327 ? 4.822 30.569 10.753 1.00 47.22 327 ALA A CA 1
ATOM 2496 C C . ALA A 1 327 ? 5.146 31.373 12.041 1.00 47.22 327 ALA A C 1
ATOM 2498 O O . ALA A 1 327 ? 5.504 32.554 11.979 1.00 47.22 327 ALA A O 1
ATOM 2499 N N . ILE A 1 328 ? 5.062 30.738 13.216 1.00 51.59 328 ILE A N 1
ATOM 2500 C CA . ILE A 1 328 ? 5.244 31.380 14.526 1.00 51.59 328 ILE A CA 1
ATOM 2501 C C . ILE A 1 328 ? 6.733 31.676 14.758 1.00 51.59 328 ILE A C 1
ATOM 2503 O O . ILE A 1 328 ? 7.539 30.771 14.985 1.00 51.59 328 ILE A O 1
ATOM 2507 N N . LYS A 1 329 ? 7.099 32.964 14.715 1.00 45.56 329 LYS A N 1
ATOM 2508 C CA . LYS A 1 329 ? 8.496 33.432 14.819 1.00 45.56 329 LYS A CA 1
ATOM 2509 C C . LYS A 1 329 ? 9.055 33.447 16.251 1.00 45.56 329 LYS A C 1
ATOM 2511 O O . LYS A 1 329 ? 10.251 33.243 16.421 1.00 45.56 329 LYS A O 1
ATOM 2516 N N . ASP A 1 330 ? 8.212 33.660 17.264 1.00 50.22 330 ASP A N 1
ATOM 2517 C CA . ASP A 1 330 ? 8.572 33.607 18.692 1.00 50.22 330 ASP A CA 1
ATOM 2518 C C . ASP A 1 330 ? 7.768 32.485 19.364 1.00 50.22 330 ASP A C 1
ATOM 2520 O O . ASP A 1 330 ? 6.554 32.587 19.533 1.00 50.22 330 ASP A O 1
ATOM 2524 N N . ARG A 1 331 ? 8.444 31.393 19.742 1.00 50.84 331 ARG A N 1
ATOM 2525 C CA . ARG A 1 331 ? 7.804 30.178 20.283 1.00 50.84 331 ARG A CA 1
ATOM 2526 C C . ARG A 1 331 ? 7.193 30.375 21.678 1.00 50.84 331 ARG A C 1
ATOM 2528 O O . ARG A 1 331 ? 6.508 29.478 22.161 1.00 50.84 331 ARG A O 1
ATOM 2535 N N . ASN A 1 332 ? 7.420 31.528 22.312 1.00 49.19 332 ASN A N 1
ATOM 2536 C CA . ASN A 1 332 ? 6.876 31.871 23.626 1.00 49.19 332 ASN A CA 1
ATOM 2537 C C . ASN A 1 332 ? 5.667 32.823 23.560 1.00 49.19 332 ASN A C 1
ATOM 2539 O O . ASN A 1 332 ? 5.142 33.193 24.609 1.00 49.19 332 ASN A O 1
ATOM 2543 N N . LYS A 1 333 ? 5.212 33.230 22.364 1.00 46.88 333 LYS A N 1
ATOM 2544 C CA . LYS A 1 333 ? 4.077 34.154 22.192 1.00 46.88 333 LYS A CA 1
ATOM 2545 C C . LYS A 1 333 ? 3.057 33.613 21.196 1.00 46.88 333 LYS A C 1
ATOM 2547 O O . LYS A 1 333 ? 3.317 33.541 19.999 1.00 46.88 333 LYS A O 1
ATOM 2552 N N . LEU A 1 334 ? 1.871 33.294 21.706 1.00 45.44 334 LEU A N 1
ATOM 2553 C CA . LEU A 1 334 ? 0.703 32.906 20.921 1.00 45.44 334 LEU A CA 1
ATOM 2554 C C . LEU A 1 334 ? -0.400 33.961 21.140 1.00 45.44 334 LEU A C 1
ATOM 2556 O O . LEU A 1 334 ? -0.780 34.166 22.293 1.00 45.44 334 LEU A O 1
ATOM 2560 N N . PRO A 1 335 ? -0.891 34.658 20.097 1.00 43.22 335 PRO A N 1
ATOM 2561 C CA . PRO A 1 335 ? -1.981 35.622 20.246 1.00 43.22 335 PRO A CA 1
ATOM 2562 C C . PRO A 1 335 ? -3.287 34.941 20.675 1.00 43.22 335 PRO A C 1
ATOM 2564 O O . PRO A 1 335 ? -3.667 33.911 20.113 1.00 43.22 335 PRO A O 1
ATOM 2567 N N . GLU A 1 336 ? -3.994 35.526 21.645 1.00 34.56 336 GLU A N 1
ATOM 2568 C CA . GLU A 1 336 ? -5.313 35.037 22.060 1.00 34.56 336 GLU A CA 1
ATOM 2569 C C . GLU A 1 336 ? -6.307 35.170 20.885 1.00 34.56 336 GLU A C 1
ATOM 2571 O O . GLU A 1 336 ? -6.458 36.246 20.310 1.00 34.56 336 GLU A O 1
ATOM 2576 N N . GLY A 1 337 ? -6.954 34.061 20.502 1.00 40.06 337 GLY A N 1
ATOM 2577 C CA . GLY A 1 337 ? -7.920 33.999 19.392 1.00 40.06 337 GLY A CA 1
ATOM 2578 C C . GLY A 1 337 ? -7.408 33.429 18.056 1.00 40.06 337 GLY A C 1
ATOM 2579 O O . GLY A 1 337 ? -8.195 33.326 17.119 1.00 40.06 337 GLY A O 1
ATOM 2580 N N . ALA A 1 338 ? -6.134 33.036 17.939 1.00 36.75 338 ALA A N 1
ATOM 2581 C CA . ALA A 1 338 ? -5.594 32.451 16.703 1.00 36.75 338 ALA A CA 1
ATOM 2582 C C . ALA A 1 338 ? -6.000 30.974 16.475 1.00 36.75 338 ALA A C 1
ATOM 2584 O O . ALA A 1 338 ? -6.018 30.170 17.408 1.00 36.75 338 ALA A O 1
ATOM 2585 N N . THR A 1 339 ? -6.236 30.600 15.212 1.00 38.78 339 THR A N 1
ATOM 2586 C CA . THR A 1 339 ? -6.437 29.207 14.752 1.00 38.78 339 THR A CA 1
ATOM 2587 C C . THR A 1 339 ? -5.120 28.628 14.220 1.00 38.78 339 THR A C 1
ATOM 2589 O O . THR A 1 339 ? -4.332 29.365 13.630 1.00 38.78 339 THR A O 1
ATOM 2592 N N . LEU A 1 340 ? -4.875 27.323 14.411 1.00 41.50 340 LEU A N 1
ATOM 2593 C CA . LEU A 1 340 ? -3.629 26.643 14.025 1.00 41.50 340 LEU A CA 1
ATOM 2594 C C . LEU A 1 340 ? -3.886 25.381 13.181 1.00 41.50 340 LEU A C 1
ATOM 2596 O O . LEU A 1 340 ? -4.765 24.584 13.507 1.00 41.50 340 LEU A O 1
ATOM 2600 N N . GLU A 1 341 ? -3.072 25.164 12.147 1.00 33.12 341 GLU A N 1
ATOM 2601 C CA . GLU A 1 341 ? -3.030 23.939 11.336 1.00 33.12 341 GLU A CA 1
ATOM 2602 C C . GLU A 1 341 ? -2.020 22.904 11.873 1.00 33.12 341 GLU A C 1
ATOM 2604 O O . GLU A 1 341 ? -1.079 23.240 12.600 1.00 33.12 341 GLU A O 1
ATOM 2609 N N . LEU A 1 342 ? -2.214 21.629 11.503 1.00 37.00 342 LEU A N 1
ATOM 2610 C CA . LEU A 1 342 ? -1.457 20.467 11.994 1.00 37.00 342 LEU A CA 1
ATOM 2611 C C . LEU A 1 342 ? -0.817 19.655 10.843 1.00 37.00 342 LEU A C 1
ATOM 2613 O O . LEU A 1 342 ? -1.424 19.533 9.776 1.00 37.00 342 LEU A O 1
ATOM 2617 N N . PRO A 1 343 ? 0.369 19.042 11.049 1.00 30.52 343 PRO A N 1
ATOM 2618 C CA . PRO A 1 343 ? 1.045 18.234 10.031 1.00 30.52 343 PRO A CA 1
ATOM 2619 C C . PRO A 1 343 ? 0.314 16.923 9.730 1.00 30.52 343 PRO A C 1
ATOM 2621 O O . PRO A 1 343 ? -0.202 16.269 10.635 1.00 30.52 343 PRO A O 1
ATOM 2624 N N . LYS A 1 344 ? 0.368 16.480 8.466 1.00 33.09 344 LYS A N 1
ATOM 2625 C CA . LYS A 1 344 ? -0.062 15.137 8.046 1.00 33.09 344 LYS A CA 1
ATOM 2626 C C . LYS A 1 344 ? 0.868 14.542 6.990 1.00 33.09 344 LYS A C 1
ATOM 2628 O O . LYS A 1 344 ? 0.896 15.004 5.853 1.00 33.09 344 LYS A O 1
ATOM 2633 N N . ILE A 1 345 ? 1.555 13.460 7.352 1.00 27.69 345 ILE A N 1
ATOM 2634 C CA . ILE A 1 345 ? 2.060 12.441 6.424 1.00 27.69 345 ILE A CA 1
ATOM 2635 C C . ILE A 1 345 ? 1.680 11.095 7.044 1.00 27.69 345 ILE A C 1
ATOM 2637 O O . ILE A 1 345 ? 2.161 10.755 8.122 1.00 27.69 345 ILE A O 1
ATOM 2641 N N . ASN A 1 346 ? 0.781 10.356 6.397 1.00 34.88 346 ASN A N 1
ATOM 2642 C CA . ASN A 1 346 ? 0.267 9.095 6.931 1.00 34.88 346 ASN A CA 1
ATOM 2643 C C . ASN A 1 346 ? 1.108 7.913 6.438 1.00 34.88 346 ASN A C 1
ATOM 2645 O O . ASN A 1 346 ? 1.536 7.899 5.284 1.00 34.88 346 ASN A O 1
ATOM 2649 N N . TYR A 1 347 ? 1.235 6.873 7.265 1.00 33.31 347 TYR A N 1
ATOM 2650 C CA . TYR A 1 347 ? 1.646 5.547 6.801 1.00 33.31 347 TYR A CA 1
ATOM 2651 C C . TYR A 1 347 ? 0.484 4.559 6.816 1.00 33.31 347 TYR A C 1
ATOM 2653 O O . TYR A 1 347 ? -0.491 4.711 7.550 1.00 33.31 347 TYR A O 1
ATOM 2661 N N . THR A 1 348 ? 0.584 3.554 5.949 1.00 39.81 348 THR A N 1
ATOM 2662 C CA . THR A 1 348 ? -0.544 2.771 5.433 1.00 39.81 348 THR A CA 1
ATOM 2663 C C . THR A 1 348 ? -0.988 1.639 6.363 1.00 39.81 348 THR A C 1
ATOM 2665 O O . THR A 1 348 ? -1.082 0.478 5.962 1.00 39.81 348 THR A O 1
ATOM 2668 N N . SER A 1 349 ? -1.300 1.974 7.613 1.00 50.97 349 SER A N 1
ATOM 2669 C CA . SER A 1 349 ? -2.110 1.108 8.467 1.00 50.97 349 SER A CA 1
ATOM 2670 C C . SER A 1 349 ? -3.540 1.046 7.919 1.00 50.97 349 SER A C 1
ATOM 2672 O O . SER A 1 349 ? -4.130 2.076 7.602 1.00 50.97 349 SER A O 1
ATOM 2674 N N . ARG A 1 350 ? -4.132 -0.154 7.846 1.00 55.47 350 ARG A N 1
ATOM 2675 C CA . ARG A 1 350 ? -5.591 -0.293 7.666 1.00 55.47 350 ARG A CA 1
ATOM 2676 C C . ARG A 1 350 ? -6.369 -0.016 8.957 1.00 55.47 350 ARG A C 1
ATOM 2678 O O . ARG A 1 350 ? -7.588 0.042 8.892 1.00 55.47 350 ARG A O 1
ATOM 2685 N N . SER A 1 351 ? -5.704 0.152 10.098 1.00 63.16 351 SER A N 1
ATOM 2686 C CA . SER A 1 351 ? -6.309 0.580 11.366 1.00 63.16 351 SER A CA 1
ATOM 2687 C C . SER A 1 351 ? -6.143 2.101 11.521 1.00 63.16 351 SER A C 1
ATOM 2689 O O . SER A 1 351 ? -4.992 2.542 11.616 1.00 63.16 351 SER A O 1
ATOM 2691 N N . PRO A 1 352 ? -7.231 2.898 11.542 1.00 64.25 352 PRO A N 1
ATOM 2692 C CA . PRO A 1 352 ? -7.185 4.318 11.898 1.00 64.25 352 PRO A CA 1
ATOM 2693 C C . PRO A 1 352 ? -6.808 4.514 13.373 1.00 64.25 352 PRO A C 1
ATOM 2695 O O . PRO A 1 352 ? -6.782 3.553 14.146 1.00 64.25 352 PRO A O 1
ATOM 2698 N N . ASP A 1 353 ? -6.573 5.761 13.785 1.00 69.12 353 ASP A N 1
ATOM 2699 C CA . ASP A 1 353 ? -6.401 6.075 15.205 1.00 69.12 353 ASP A CA 1
ATOM 2700 C C . ASP A 1 353 ? -7.705 5.806 15.983 1.00 69.12 353 ASP A C 1
ATOM 2702 O O . ASP A 1 353 ? -8.795 6.249 15.609 1.00 69.12 353 ASP A O 1
ATOM 2706 N N . VAL A 1 354 ? -7.583 5.076 17.092 1.00 63.09 354 VAL A N 1
ATOM 2707 C CA . VAL A 1 354 ? -8.675 4.742 18.016 1.00 63.09 354 VAL A CA 1
ATOM 2708 C C . VAL A 1 354 ? -9.277 6.010 18.636 1.00 63.09 354 VAL A C 1
ATOM 2710 O O . VAL A 1 354 ? -10.470 6.025 18.948 1.00 63.09 354 VAL A O 1
ATOM 2713 N N . SER A 1 355 ? -8.512 7.107 18.733 1.00 65.50 355 SER A N 1
ATOM 2714 C CA . SER A 1 355 ? -9.021 8.418 19.165 1.00 65.50 355 SER A CA 1
ATOM 2715 C C . SER A 1 355 ? -10.186 8.920 18.298 1.00 65.50 355 SER A C 1
ATOM 2717 O O . SER A 1 355 ? -11.131 9.518 18.818 1.00 65.50 355 SER A O 1
ATOM 2719 N N . MET 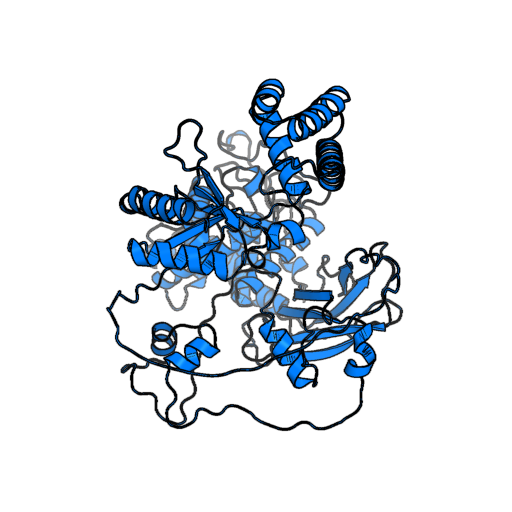A 1 356 ? -10.187 8.605 16.995 1.00 70.62 356 MET A N 1
ATOM 2720 C CA . MET A 1 356 ? -11.250 8.996 16.061 1.00 70.62 356 MET A CA 1
ATOM 2721 C C . MET A 1 356 ? -12.572 8.303 16.393 1.00 70.62 356 MET A C 1
ATOM 2723 O O . MET A 1 356 ? -13.633 8.920 16.304 1.00 70.62 356 MET A O 1
ATOM 2727 N N . LEU A 1 357 ? -12.500 7.029 16.789 1.00 68.88 357 LEU A N 1
ATOM 2728 C CA . LEU A 1 357 ? -13.656 6.236 17.192 1.00 68.88 357 LEU A CA 1
ATOM 2729 C C . LEU A 1 357 ? -14.129 6.621 18.598 1.00 68.88 357 LEU A C 1
ATOM 2731 O O . LEU A 1 357 ? -15.327 6.779 18.806 1.00 68.88 357 LEU A O 1
ATOM 2735 N N . SER A 1 358 ? -13.204 6.874 19.528 1.00 65.81 358 SER A N 1
ATOM 2736 C CA . SER A 1 358 ? -13.515 7.418 20.857 1.00 65.81 358 SER A CA 1
ATOM 2737 C C . SER A 1 358 ? -14.288 8.739 20.751 1.00 65.81 358 SER A C 1
ATOM 2739 O O . SER A 1 358 ? -15.372 8.877 21.313 1.00 65.81 358 SER A O 1
ATOM 2741 N N . GLY A 1 359 ? -13.804 9.677 19.930 1.00 67.94 359 GLY A N 1
ATOM 2742 C CA . GLY A 1 359 ? -14.476 10.952 19.668 1.00 67.94 359 GLY A CA 1
ATOM 2743 C C . GLY A 1 359 ? -15.783 10.841 18.870 1.00 67.94 359 GLY A C 1
ATOM 2744 O O . GLY A 1 359 ? -16.575 11.785 18.885 1.00 67.94 359 GLY A O 1
ATOM 2745 N N . ALA A 1 360 ? -16.033 9.721 18.186 1.00 71.88 360 ALA A N 1
ATOM 2746 C CA . ALA A 1 360 ? -17.314 9.423 17.544 1.00 71.88 360 ALA A CA 1
ATOM 2747 C C . ALA A 1 360 ? -18.333 8.888 18.561 1.00 71.88 360 ALA A C 1
ATOM 2749 O O . ALA A 1 360 ? -19.441 9.415 18.650 1.00 71.88 360 ALA A O 1
ATOM 2750 N N . LEU A 1 361 ? -17.930 7.901 19.367 1.00 68.94 361 LEU A N 1
ATOM 2751 C CA . LEU A 1 361 ? -18.739 7.302 20.430 1.00 68.94 361 LEU A CA 1
ATOM 2752 C C . LEU A 1 361 ? -19.111 8.340 21.502 1.00 68.94 361 LEU A C 1
ATOM 2754 O O . LEU A 1 361 ? -20.279 8.451 21.861 1.00 68.94 361 LEU A O 1
ATOM 2758 N N . ALA A 1 362 ? -18.175 9.202 21.913 1.00 68.25 362 ALA A N 1
ATOM 2759 C CA . ALA A 1 362 ? -18.442 10.294 22.854 1.00 68.25 362 ALA A CA 1
ATOM 2760 C C . ALA A 1 362 ? -19.502 11.291 22.354 1.00 68.25 362 ALA A C 1
ATOM 2762 O O . ALA A 1 362 ? -20.339 11.747 23.128 1.00 68.25 362 ALA A O 1
ATOM 2763 N N . LYS A 1 363 ? -19.534 11.583 21.046 1.00 68.12 363 LYS A N 1
ATOM 2764 C CA . LYS A 1 363 ? -20.587 12.413 20.422 1.00 68.12 363 LYS A CA 1
ATOM 2765 C C . LYS A 1 363 ? -21.941 11.701 20.310 1.00 68.12 363 LYS A C 1
ATOM 2767 O O . LYS A 1 363 ? -22.926 12.340 19.959 1.00 68.12 363 LYS A O 1
ATOM 2772 N N . MET A 1 364 ? -21.982 10.403 20.601 1.00 65.75 364 MET A N 1
ATOM 2773 C CA . MET A 1 364 ? -23.182 9.570 20.703 1.00 65.75 364 MET A CA 1
ATOM 2774 C C . MET A 1 364 ? -23.484 9.170 22.164 1.00 65.75 364 MET A C 1
ATOM 2776 O O . MET A 1 364 ? -24.261 8.249 22.387 1.00 65.75 364 MET A O 1
ATOM 2780 N N . GLY A 1 365 ? -22.854 9.818 23.157 1.00 58.97 365 GLY A N 1
ATOM 2781 C CA . GLY A 1 365 ? -23.036 9.536 24.592 1.00 58.97 365 GLY A CA 1
ATOM 2782 C C . GLY A 1 365 ? -22.321 8.281 25.118 1.00 58.97 365 GLY A C 1
ATOM 2783 O O . GLY A 1 365 ? -22.341 8.018 26.316 1.00 58.97 365 GLY A O 1
ATOM 2784 N N . LEU A 1 366 ? -21.662 7.512 24.249 1.00 57.88 366 LEU A N 1
ATOM 2785 C CA . LEU A 1 366 ? -21.054 6.213 24.550 1.00 57.88 366 LEU A CA 1
ATOM 2786 C C . LEU A 1 366 ? -19.641 6.357 25.142 1.00 57.88 366 LEU A C 1
ATOM 2788 O O . LEU A 1 366 ? -18.649 6.070 24.467 1.00 57.88 366 LEU A O 1
ATOM 2792 N N . VAL A 1 367 ? -19.527 6.782 26.404 1.00 50.88 367 VAL A N 1
ATOM 2793 C CA . VAL A 1 367 ? -18.264 6.657 27.157 1.00 50.88 367 VAL A CA 1
ATOM 2794 C C . VAL A 1 367 ? -18.479 6.412 28.648 1.00 50.88 367 VAL A C 1
ATOM 2796 O O . VAL A 1 367 ? -18.762 7.339 29.398 1.00 50.88 367 VAL A O 1
ATOM 2799 N N . ASP A 1 368 ? -18.201 5.183 29.081 1.00 46.38 368 ASP A N 1
ATOM 2800 C CA . ASP A 1 368 ? -17.361 4.962 30.260 1.00 46.38 368 ASP A CA 1
ATOM 2801 C C . ASP A 1 368 ? -16.645 3.602 30.145 1.00 46.38 368 ASP A C 1
ATOM 2803 O O . ASP A 1 368 ? -17.232 2.636 29.658 1.00 46.38 368 ASP A O 1
ATOM 2807 N N . GLY A 1 369 ? -15.367 3.529 30.534 1.00 47.22 369 GLY A N 1
ATOM 2808 C CA . GLY A 1 369 ? -14.533 2.310 30.636 1.00 47.22 369 GLY A CA 1
ATOM 2809 C C . GLY A 1 369 ? -14.262 1.423 29.392 1.00 47.22 369 GLY A C 1
ATOM 2810 O O . GLY A 1 369 ? -13.115 1.047 29.154 1.00 47.22 369 GLY A O 1
ATOM 2811 N N . ALA A 1 370 ? -15.276 1.044 28.609 1.00 44.47 370 ALA A N 1
ATOM 2812 C CA . ALA A 1 370 ? -15.334 -0.242 27.892 1.00 44.47 370 ALA A CA 1
ATOM 2813 C C . ALA A 1 370 ? -15.110 -0.195 26.360 1.00 44.47 370 ALA A C 1
ATOM 2815 O O . ALA A 1 370 ? -15.682 -0.989 25.611 1.00 44.47 370 ALA A O 1
ATOM 2816 N N . MET A 1 371 ? -14.273 0.716 25.844 1.00 47.44 371 MET A N 1
ATOM 2817 C CA . MET A 1 371 ? -14.095 0.883 24.384 1.00 47.44 371 MET A CA 1
ATOM 2818 C C . MET A 1 371 ? -13.609 -0.374 23.632 1.00 47.44 371 MET A C 1
ATOM 2820 O O . MET A 1 371 ? -13.835 -0.476 22.427 1.00 47.44 371 MET A O 1
ATOM 2824 N N . LEU A 1 372 ? -12.944 -1.312 24.316 1.00 45.78 372 LEU A N 1
ATOM 2825 C CA . LEU A 1 372 ? -12.444 -2.563 23.727 1.00 45.78 372 LEU A CA 1
ATOM 2826 C C . LEU A 1 372 ? -13.505 -3.673 23.642 1.00 45.78 372 LEU A C 1
ATOM 2828 O O . LEU A 1 372 ? -13.356 -4.575 22.823 1.00 45.78 372 LEU A O 1
ATOM 2832 N N . ASP A 1 373 ? -14.573 -3.595 24.439 1.00 50.50 373 ASP A N 1
ATOM 2833 C CA . ASP A 1 373 ? -15.651 -4.596 24.467 1.00 50.50 373 ASP A CA 1
ATOM 2834 C C . ASP A 1 373 ? -16.810 -4.226 23.523 1.00 50.50 373 ASP A C 1
ATOM 2836 O O . ASP A 1 373 ? -17.602 -5.078 23.117 1.00 50.50 373 ASP A O 1
ATOM 2840 N N . ILE A 1 374 ? -16.891 -2.945 23.145 1.00 58.03 374 ILE A N 1
ATOM 2841 C CA . ILE A 1 374 ? -17.918 -2.373 22.262 1.00 58.03 374 ILE A CA 1
ATOM 2842 C C . ILE A 1 374 ? -17.570 -2.554 20.771 1.00 58.03 374 ILE A C 1
ATOM 2844 O O . ILE A 1 374 ? -18.468 -2.514 19.933 1.00 58.03 374 ILE A O 1
ATOM 2848 N N . VAL A 1 375 ? -16.296 -2.749 20.407 1.00 64.56 375 VAL A N 1
ATOM 2849 C CA . VAL A 1 375 ? -15.816 -2.640 19.014 1.00 64.56 375 VAL A CA 1
ATOM 2850 C C . VAL A 1 375 ? -15.146 -3.933 18.543 1.00 64.56 375 VAL A C 1
ATOM 2852 O O . VAL A 1 375 ? -14.016 -4.238 18.914 1.00 64.56 375 VAL A O 1
ATOM 2855 N N . GLU A 1 376 ? -15.815 -4.669 17.657 1.00 66.50 376 GLU A N 1
ATOM 2856 C CA . GLU A 1 376 ? -15.331 -5.957 17.130 1.00 66.50 376 GLU A CA 1
ATOM 2857 C C . GLU A 1 376 ? -14.416 -5.799 15.905 1.00 66.50 376 GLU A C 1
ATOM 2859 O O . GLU A 1 376 ? -13.562 -6.642 15.619 1.00 66.50 376 GLU A O 1
ATOM 2864 N N . TYR A 1 377 ? -14.587 -4.704 15.163 1.00 74.75 377 TYR A N 1
ATOM 2865 C CA . TYR A 1 377 ? -13.836 -4.388 13.949 1.00 74.75 377 TYR A CA 1
ATOM 2866 C C . TYR A 1 377 ? -13.689 -2.877 13.817 1.00 74.75 377 TYR A C 1
ATOM 2868 O O . TYR A 1 377 ? -14.651 -2.152 14.048 1.00 74.75 377 TYR A O 1
ATOM 2876 N N . PHE A 1 378 ? -12.521 -2.403 13.381 1.00 75.06 378 PHE A N 1
ATOM 2877 C CA . PHE A 1 378 ? -12.293 -0.995 13.052 1.00 75.06 378 PHE A CA 1
ATOM 2878 C C . PHE A 1 378 ? -11.185 -0.859 12.002 1.00 75.06 378 PHE A C 1
ATOM 2880 O O . PHE A 1 378 ? -10.014 -1.077 12.323 1.00 75.06 378 PHE A O 1
ATOM 2887 N N . LYS A 1 379 ? -11.534 -0.561 10.740 1.00 81.12 379 LYS A N 1
ATOM 2888 C CA . LYS A 1 379 ? -10.563 -0.431 9.630 1.00 81.12 379 LYS A CA 1
ATOM 2889 C C . LYS A 1 379 ? -10.948 0.627 8.595 1.00 81.12 379 LYS A C 1
ATOM 2891 O O . LYS A 1 379 ? -12.116 0.983 8.461 1.00 81.12 379 LYS A O 1
ATOM 2896 N N . SER A 1 380 ? -9.964 1.103 7.828 1.00 87.88 380 SER A N 1
ATOM 2897 C CA . SER A 1 380 ? -10.173 1.969 6.665 1.00 87.88 380 SER A CA 1
ATOM 2898 C C . SER A 1 380 ? -10.165 1.200 5.339 1.00 87.88 380 SER A C 1
ATOM 2900 O O . SER A 1 380 ? -9.312 0.340 5.070 1.00 87.88 380 SER A O 1
ATOM 2902 N N . HIS A 1 381 ? -11.120 1.542 4.480 1.00 90.69 381 HIS A N 1
ATOM 2903 C CA . HIS A 1 381 ? -11.369 0.910 3.191 1.00 90.69 381 HIS A CA 1
ATOM 2904 C C . HIS A 1 381 ? -11.315 1.965 2.089 1.00 90.69 381 HIS A C 1
ATOM 2906 O O . HIS A 1 381 ? -12.104 2.909 2.102 1.00 90.69 381 HIS A O 1
ATOM 2912 N N . VAL A 1 382 ? -10.421 1.784 1.113 1.00 91.31 382 VAL A N 1
ATOM 2913 C CA . VAL A 1 382 ? -10.466 2.571 -0.124 1.00 91.31 382 VAL A CA 1
ATOM 2914 C C . VAL A 1 382 ? -11.603 2.040 -0.986 1.00 91.31 382 VAL A C 1
ATOM 2916 O O . VAL A 1 382 ? -11.630 0.864 -1.344 1.00 91.31 382 VAL A O 1
ATOM 2919 N N . VAL A 1 383 ? -12.546 2.910 -1.317 1.00 91.62 383 VAL A N 1
ATOM 2920 C CA . VAL A 1 383 ? -13.655 2.644 -2.221 1.00 91.62 383 VAL A CA 1
ATOM 2921 C C . VAL A 1 383 ? -13.169 2.780 -3.656 1.00 91.62 383 VAL A C 1
ATOM 2923 O O . VAL A 1 383 ? -12.893 3.868 -4.157 1.00 91.62 383 VAL A O 1
ATOM 2926 N N . LEU A 1 384 ? -13.042 1.620 -4.292 1.00 92.69 384 LEU A N 1
ATOM 2927 C CA . LEU A 1 384 ? -12.544 1.459 -5.648 1.00 92.69 384 LEU A CA 1
ATOM 2928 C C . LEU A 1 384 ? -13.540 1.978 -6.707 1.00 92.69 384 LEU A C 1
ATOM 2930 O O . LEU A 1 384 ? -14.744 2.061 -6.425 1.00 92.69 384 LEU A O 1
ATOM 2934 N N . PRO A 1 385 ? -13.057 2.302 -7.925 1.00 91.38 385 PRO A N 1
ATOM 2935 C CA . PRO A 1 385 ? -13.838 2.948 -8.979 1.00 91.38 385 PRO A CA 1
ATOM 2936 C C . PRO A 1 385 ? -15.170 2.268 -9.336 1.00 91.38 385 PRO A C 1
ATOM 2938 O O . PRO A 1 385 ? -15.455 1.103 -9.024 1.00 91.38 385 PRO A O 1
ATOM 2941 N N . ARG A 1 386 ? -16.016 3.009 -10.058 1.00 87.31 386 ARG A N 1
ATOM 2942 C CA . ARG A 1 386 ? -17.217 2.448 -10.685 1.00 87.31 386 ARG A CA 1
ATOM 2943 C C . ARG A 1 386 ? -16.824 1.370 -11.700 1.00 87.31 386 ARG A C 1
ATOM 2945 O O . ARG A 1 386 ? -15.913 1.581 -12.493 1.00 87.31 386 ARG A O 1
ATOM 2952 N N . ASN A 1 387 ? -17.521 0.234 -11.648 1.00 87.38 387 ASN A N 1
ATOM 2953 C CA . ASN A 1 387 ? -17.221 -1.017 -12.360 1.00 87.38 387 ASN A CA 1
ATOM 2954 C C . ASN A 1 387 ? -15.974 -1.791 -11.857 1.00 87.38 387 ASN A C 1
ATOM 2956 O O . ASN A 1 387 ? -15.548 -2.733 -12.524 1.00 87.38 387 ASN A O 1
ATOM 2960 N N . SER A 1 388 ? -15.411 -1.461 -10.682 1.00 89.12 388 SER A N 1
ATOM 2961 C CA . SER A 1 388 ? -14.392 -2.303 -10.025 1.00 89.12 388 SER A CA 1
ATOM 2962 C C . SER A 1 388 ? -14.908 -3.728 -9.822 1.00 89.12 388 SER A C 1
ATOM 2964 O O . SER A 1 388 ? -15.928 -3.943 -9.167 1.00 89.12 388 SER A O 1
ATOM 2966 N N . LYS A 1 389 ? -14.158 -4.713 -10.323 1.00 84.50 389 LYS A N 1
ATOM 2967 C CA . LYS A 1 389 ? -14.441 -6.134 -10.083 1.00 84.50 389 LYS A CA 1
ATOM 2968 C C . LYS A 1 389 ? -14.128 -6.572 -8.653 1.00 84.50 389 LYS A C 1
ATOM 2970 O O . LYS A 1 389 ? -14.705 -7.545 -8.176 1.00 84.50 389 LYS A O 1
ATOM 2975 N N . THR A 1 390 ? -13.232 -5.863 -7.969 1.00 83.75 390 THR A N 1
ATOM 2976 C CA . THR A 1 390 ? -12.917 -6.105 -6.554 1.00 83.75 390 THR A CA 1
ATOM 2977 C C . THR A 1 390 ? -14.098 -5.716 -5.661 1.00 83.75 390 THR A C 1
ATOM 2979 O O . THR A 1 390 ? -14.398 -6.420 -4.701 1.00 83.75 390 THR A O 1
ATOM 2982 N N . HIS A 1 391 ? -14.821 -4.644 -6.008 1.00 83.62 391 HIS A N 1
ATOM 2983 C CA . HIS A 1 391 ? -16.088 -4.249 -5.378 1.00 83.62 391 HIS A CA 1
ATOM 2984 C C . HIS A 1 391 ? -17.288 -4.659 -6.243 1.00 83.62 391 HIS A C 1
ATOM 2986 O O . HIS A 1 391 ? -18.086 -3.819 -6.664 1.00 83.62 391 HIS A O 1
ATOM 2992 N N . ALA A 1 392 ? -17.394 -5.964 -6.517 1.00 77.75 392 ALA A N 1
ATOM 2993 C CA . ALA A 1 392 ? -18.486 -6.555 -7.287 1.00 77.75 392 ALA A CA 1
ATOM 2994 C C . ALA A 1 392 ? -19.863 -6.171 -6.714 1.00 77.75 392 ALA A C 1
ATOM 2996 O O . ALA A 1 392 ? -20.065 -6.169 -5.498 1.00 77.75 392 ALA A O 1
ATOM 2997 N N . ASN A 1 393 ? -20.812 -5.840 -7.598 1.00 76.69 393 ASN A N 1
ATOM 2998 C CA . ASN A 1 393 ? -22.141 -5.320 -7.244 1.00 76.69 393 ASN A CA 1
ATOM 2999 C C . ASN A 1 393 ? -22.074 -4.158 -6.230 1.00 76.69 393 ASN A C 1
ATOM 3001 O O . ASN A 1 393 ? -22.847 -4.113 -5.271 1.00 76.69 393 ASN A O 1
ATOM 3005 N N . ASP A 1 394 ? -21.075 -3.283 -6.408 1.00 79.94 394 ASP A N 1
ATOM 3006 C CA . ASP A 1 394 ? -20.738 -2.138 -5.556 1.00 79.94 394 ASP A CA 1
ATOM 3007 C C . ASP A 1 394 ? -20.690 -2.470 -4.045 1.00 79.94 394 ASP A C 1
ATOM 3009 O O . ASP A 1 394 ? -20.978 -1.642 -3.180 1.00 79.94 394 ASP A O 1
ATOM 3013 N N . THR A 1 395 ? -20.305 -3.709 -3.720 1.00 80.25 395 THR A N 1
ATOM 3014 C CA . THR A 1 395 ? -20.331 -4.260 -2.361 1.00 80.25 395 THR A CA 1
ATOM 3015 C C . THR A 1 395 ? -18.913 -4.498 -1.826 1.00 80.25 395 THR A C 1
ATOM 3017 O O . THR A 1 395 ? -18.089 -5.136 -2.481 1.00 80.25 395 THR A O 1
ATOM 3020 N N . ILE A 1 396 ? -18.632 -4.035 -0.604 1.00 81.81 396 ILE A N 1
ATOM 3021 C CA . ILE A 1 396 ? -17.370 -4.277 0.115 1.00 81.81 396 ILE A CA 1
ATOM 3022 C C . ILE A 1 396 ? -17.584 -5.411 1.121 1.00 81.81 396 ILE A C 1
ATOM 3024 O O . ILE A 1 396 ? -18.318 -5.259 2.094 1.00 81.81 396 ILE A O 1
ATOM 3028 N N . SER A 1 397 ? -16.963 -6.568 0.891 1.00 81.81 397 SER A N 1
ATOM 3029 C CA . SER A 1 397 ? -17.154 -7.745 1.751 1.00 81.81 397 SER A CA 1
ATOM 3030 C C . SER A 1 397 ? -16.277 -7.700 3.005 1.00 81.81 397 SER A C 1
ATOM 3032 O O . SER A 1 397 ? -15.054 -7.578 2.905 1.00 81.81 397 SER A O 1
ATOM 3034 N N . ILE A 1 398 ? -16.883 -7.886 4.178 1.00 77.50 398 ILE A N 1
ATOM 3035 C CA . ILE A 1 398 ? -16.195 -8.137 5.450 1.00 77.50 398 ILE A CA 1
ATOM 3036 C C . ILE A 1 398 ? -16.582 -9.536 5.931 1.00 77.50 398 ILE A C 1
ATOM 3038 O O . ILE A 1 398 ? -17.763 -9.842 6.082 1.00 77.50 398 ILE A O 1
ATOM 3042 N N . LYS A 1 399 ? -15.578 -10.379 6.192 1.00 65.88 399 LYS A N 1
ATOM 3043 C CA . LYS A 1 399 ? -15.756 -11.631 6.936 1.00 65.88 399 LYS A CA 1
ATOM 3044 C C . LYS A 1 399 ? -15.446 -11.390 8.409 1.00 65.88 399 LYS A C 1
ATOM 3046 O O . LYS A 1 399 ? -14.397 -10.817 8.716 1.00 65.88 399 LYS A O 1
ATOM 3051 N N . ALA A 1 400 ? -16.327 -11.837 9.293 1.00 52.78 400 ALA A N 1
ATOM 3052 C CA . ALA A 1 400 ? -16.070 -11.873 10.725 1.00 52.78 400 ALA A CA 1
ATOM 3053 C C . ALA A 1 400 ? -14.911 -12.834 11.049 1.00 52.78 400 ALA A C 1
ATOM 3055 O O . ALA A 1 400 ? -14.669 -13.817 10.341 1.00 52.78 400 ALA A O 1
ATOM 3056 N N . ALA A 1 401 ? -14.200 -12.566 12.145 1.00 37.47 401 ALA A N 1
ATOM 3057 C CA . ALA A 1 401 ? -13.360 -13.585 12.767 1.00 37.47 401 ALA A CA 1
ATOM 3058 C C . ALA A 1 401 ? -14.263 -14.683 13.372 1.00 37.47 401 ALA A C 1
ATOM 3060 O O . ALA A 1 401 ? -15.388 -14.375 13.770 1.00 37.47 401 ALA A O 1
ATOM 3061 N N . PRO A 1 402 ? -13.813 -15.949 13.466 1.00 31.19 402 PRO A N 1
ATOM 3062 C CA . PRO A 1 402 ? -14.577 -16.977 14.168 1.00 31.19 402 PRO A CA 1
ATOM 3063 C C . PRO A 1 402 ? -14.832 -16.545 15.619 1.00 31.19 402 PRO A C 1
ATOM 3065 O O . PRO A 1 402 ? -13.926 -16.048 16.294 1.00 31.19 402 PRO A O 1
ATOM 3068 N N . ALA A 1 403 ? -16.071 -16.720 16.082 1.00 29.48 403 ALA A N 1
ATOM 3069 C CA . ALA A 1 403 ? -16.493 -16.277 17.405 1.00 29.48 403 ALA A CA 1
ATOM 3070 C C . ALA A 1 403 ? -15.649 -16.928 18.514 1.00 29.48 403 ALA A C 1
ATOM 3072 O O . ALA A 1 403 ? -15.384 -18.132 18.488 1.00 29.48 403 ALA A O 1
ATOM 3073 N N . LYS A 1 404 ? -15.257 -16.138 19.521 1.00 30.16 404 LYS A N 1
ATOM 3074 C CA . LYS A 1 404 ? -14.625 -16.670 20.734 1.00 30.16 404 LYS A CA 1
ATOM 3075 C C . LYS A 1 404 ? -15.670 -17.464 21.518 1.00 30.16 404 LYS A C 1
ATOM 3077 O O . LYS A 1 404 ? -16.579 -16.877 22.096 1.00 30.16 404 LYS A O 1
ATOM 3082 N N . THR A 1 405 ? -15.527 -18.783 21.571 1.00 24.25 405 THR A N 1
ATOM 3083 C CA . THR A 1 405 ? -16.327 -19.639 22.455 1.00 24.25 405 THR A CA 1
ATOM 3084 C C . THR A 1 405 ? -16.013 -19.304 23.913 1.00 24.25 405 THR A C 1
ATOM 3086 O O . THR A 1 405 ? -14.911 -19.584 24.385 1.00 24.25 405 THR A O 1
ATOM 3089 N N . VAL A 1 406 ? -16.967 -18.700 24.622 1.00 25.84 406 VAL A N 1
ATOM 3090 C CA . VAL A 1 406 ? -16.852 -18.402 26.057 1.00 25.84 406 VAL A CA 1
ATOM 3091 C C . VAL A 1 406 ? -17.202 -19.668 26.855 1.00 25.84 406 VAL A C 1
ATOM 3093 O O . VAL A 1 406 ? -18.312 -20.176 26.692 1.00 25.84 406 VAL A O 1
ATOM 3096 N N . PRO A 1 407 ? -16.303 -20.205 27.704 1.00 26.44 407 PRO A N 1
ATOM 3097 C CA . PRO A 1 407 ? -16.636 -21.317 28.593 1.00 26.44 407 PRO A CA 1
ATOM 3098 C C . PRO A 1 407 ? -17.683 -20.904 29.635 1.00 26.44 407 PRO A C 1
ATOM 3100 O O . PRO A 1 407 ? -17.667 -19.774 30.119 1.00 26.44 407 PRO A O 1
ATOM 3103 N N . ALA A 1 408 ? -18.581 -21.822 30.001 1.00 24.34 408 ALA A N 1
ATOM 3104 C CA . ALA A 1 408 ? -19.675 -21.531 30.924 1.00 24.34 408 ALA A CA 1
ATOM 3105 C C . ALA A 1 408 ? -19.181 -21.147 32.334 1.00 24.34 408 ALA A C 1
ATOM 3107 O O . ALA A 1 408 ? -18.324 -21.813 32.918 1.00 24.34 408 ALA A O 1
ATOM 3108 N N . THR A 1 409 ? -19.762 -20.087 32.896 1.00 23.36 409 THR A N 1
ATOM 3109 C CA . THR A 1 409 ? -19.397 -19.538 34.207 1.00 23.36 409 THR A CA 1
ATOM 3110 C C . THR A 1 409 ? -19.753 -20.498 35.344 1.00 23.36 409 THR A C 1
ATOM 3112 O O . THR A 1 409 ? -20.930 -20.727 35.619 1.00 23.36 409 THR A O 1
ATOM 3115 N N . GLN A 1 410 ? -18.756 -21.002 36.078 1.00 26.67 410 GLN A N 1
ATOM 3116 C CA . GLN A 1 410 ? -18.999 -21.610 37.389 1.00 26.67 410 GLN A CA 1
ATOM 3117 C C . GLN A 1 410 ? -19.000 -20.534 38.480 1.00 26.67 410 GLN A C 1
ATOM 3119 O O . GLN A 1 410 ? -18.018 -19.820 38.677 1.00 26.67 410 GLN A O 1
ATOM 3124 N N . ASN A 1 411 ? -20.114 -20.434 39.206 1.00 29.34 411 ASN A N 1
ATOM 3125 C CA . ASN A 1 411 ? -20.247 -19.548 40.359 1.00 29.34 411 ASN A CA 1
ATOM 3126 C C . ASN A 1 411 ? -19.297 -19.967 41.487 1.00 29.34 411 ASN A C 1
ATOM 3128 O O . ASN A 1 411 ? -19.339 -21.112 41.933 1.00 29.34 411 ASN A O 1
ATOM 3132 N N . ASN A 1 412 ? -18.545 -19.017 42.045 1.00 27.98 412 ASN A N 1
ATOM 3133 C CA . ASN A 1 412 ? -17.982 -19.170 43.384 1.00 27.98 412 ASN A CA 1
ATOM 3134 C C . ASN A 1 412 ? -17.997 -17.844 44.159 1.00 27.98 412 ASN A C 1
ATOM 3136 O O . ASN A 1 412 ? -17.932 -16.762 43.576 1.00 27.98 412 ASN A O 1
ATOM 3140 N N . LYS A 1 413 ? -18.195 -17.930 45.478 1.00 26.27 413 LYS A N 1
ATOM 3141 C CA . LYS A 1 413 ? -18.634 -16.797 46.313 1.00 26.27 413 LYS A CA 1
ATOM 3142 C C . LYS A 1 413 ? -17.491 -15.832 46.654 1.00 26.27 413 LYS A C 1
ATOM 3144 O O . LYS A 1 413 ? -16.381 -16.255 46.961 1.00 26.27 413 LYS A O 1
ATOM 3149 N N . MET A 1 414 ? -17.798 -14.534 46.701 1.00 24.30 414 MET A N 1
ATOM 3150 C CA . MET A 1 414 ? -16.881 -13.509 47.215 1.00 24.30 414 MET A CA 1
ATOM 3151 C C . MET A 1 414 ? -16.658 -13.657 48.729 1.00 24.30 414 MET A C 1
ATOM 3153 O O . MET A 1 414 ? -17.620 -13.768 49.490 1.00 24.30 414 MET A O 1
ATOM 3157 N N . ALA A 1 415 ? -15.405 -13.531 49.171 1.00 25.14 415 ALA A N 1
ATOM 3158 C CA . ALA A 1 415 ? -15.047 -13.275 50.566 1.00 25.14 415 ALA A CA 1
ATOM 3159 C C . ALA A 1 415 ? -14.713 -11.783 50.770 1.00 25.14 415 ALA A C 1
ATOM 3161 O O . ALA A 1 415 ? -14.183 -11.129 49.872 1.00 25.14 415 ALA A O 1
ATOM 3162 N N . LYS A 1 416 ? -15.031 -11.227 51.947 1.00 24.66 416 LYS A N 1
ATOM 3163 C CA . LYS A 1 416 ? -14.764 -9.819 52.311 1.00 24.66 416 LYS A CA 1
ATOM 3164 C C . LYS A 1 416 ? -13.481 -9.705 53.141 1.00 24.66 416 LYS A C 1
ATOM 3166 O O . LYS A 1 416 ? -13.241 -10.563 53.983 1.00 24.66 416 LYS A O 1
ATOM 3171 N N . HIS A 1 417 ? -12.745 -8.596 53.015 1.00 22.50 417 HIS A N 1
ATOM 3172 C CA . HIS A 1 417 ? -11.735 -8.198 54.008 1.00 22.50 417 HIS A CA 1
ATOM 3173 C C . HIS A 1 417 ? -11.674 -6.675 54.226 1.00 22.50 417 HIS A C 1
ATOM 3175 O O . HIS A 1 417 ? -12.107 -5.894 53.378 1.00 22.50 417 HIS A O 1
ATOM 3181 N N . LYS A 1 418 ? -11.150 -6.270 55.390 1.00 22.73 418 LYS A N 1
ATOM 3182 C CA . LYS A 1 418 ? -10.900 -4.888 55.861 1.00 22.73 418 LYS A CA 1
ATOM 3183 C C . LYS A 1 418 ? -9.589 -4.852 56.687 1.00 22.73 418 LYS A C 1
ATOM 3185 O O . LYS A 1 418 ? -9.067 -5.918 56.996 1.00 22.73 418 LYS A O 1
ATOM 3190 N N . THR A 1 419 ? -9.007 -3.716 57.098 1.00 21.94 419 THR A N 1
ATOM 3191 C CA . THR A 1 419 ? -9.329 -2.305 56.767 1.00 21.94 419 THR A CA 1
ATOM 3192 C C . THR A 1 419 ? -8.158 -1.698 55.952 1.00 21.94 419 THR A C 1
ATOM 3194 O O . THR A 1 419 ? -7.868 -2.297 54.927 1.00 21.94 419 THR A O 1
ATOM 3197 N N . LYS A 1 420 ? -7.422 -0.605 56.237 1.00 23.59 420 LYS A N 1
ATOM 3198 C CA . LYS A 1 420 ? -7.462 0.509 57.219 1.00 23.59 420 LYS A CA 1
ATOM 3199 C C . LYS A 1 420 ? -6.780 1.747 56.586 1.00 23.59 420 LYS A C 1
ATOM 3201 O O . LYS A 1 420 ? -5.995 1.600 55.656 1.00 23.59 420 LYS A O 1
ATOM 3206 N N . LYS A 1 421 ? -7.043 2.947 57.115 1.00 27.02 421 LYS A N 1
ATOM 3207 C CA . LYS A 1 421 ? -6.162 4.125 56.988 1.00 27.02 421 LYS A CA 1
ATOM 3208 C C . LYS A 1 421 ? -4.999 4.053 57.995 1.00 27.02 421 LYS A C 1
ATOM 3210 O O . LYS A 1 421 ? -5.154 3.421 59.036 1.00 27.02 421 LYS A O 1
ATOM 3215 N N . ASP A 1 422 ? -3.910 4.776 57.730 1.00 24.45 422 ASP A N 1
ATOM 3216 C CA . ASP A 1 422 ? -3.523 5.948 58.542 1.00 24.45 422 ASP A CA 1
ATOM 3217 C C . ASP A 1 422 ? -2.499 6.831 57.806 1.00 24.45 422 ASP A C 1
ATOM 3219 O O . ASP A 1 422 ? -1.973 6.462 56.758 1.00 24.45 422 ASP A O 1
ATOM 3223 N N . GLU A 1 423 ? -2.296 8.044 58.320 1.00 24.52 423 GLU A N 1
ATOM 3224 C CA . GLU A 1 423 ? -1.555 9.141 57.688 1.00 24.52 423 GLU A CA 1
ATOM 3225 C C . GLU A 1 423 ? -0.284 9.481 58.480 1.00 24.52 423 GLU A C 1
ATOM 3227 O O . GLU A 1 423 ? -0.330 9.499 59.712 1.00 24.52 423 GLU A O 1
ATOM 3232 N N . LYS A 1 424 ? 0.802 9.875 57.790 1.00 23.80 424 LYS A N 1
ATOM 3233 C CA . LYS A 1 424 ? 1.496 11.167 58.017 1.00 23.80 424 LYS A CA 1
ATOM 3234 C C . LYS A 1 424 ? 2.692 11.401 57.087 1.00 23.80 424 LYS A C 1
ATOM 3236 O O . LYS A 1 424 ? 3.247 10.483 56.496 1.00 23.80 424 LYS A O 1
ATOM 3241 N N . SER A 1 425 ? 3.065 12.674 56.973 1.00 24.69 425 SER A N 1
ATOM 3242 C CA . SER A 1 425 ? 4.129 13.212 56.120 1.00 24.69 425 SER A CA 1
ATOM 3243 C C . SER A 1 425 ? 5.314 13.749 56.927 1.00 24.69 425 SER A C 1
ATOM 3245 O O . SER A 1 425 ? 5.090 14.439 57.921 1.00 24.69 425 SER A O 1
ATOM 3247 N N . VAL A 1 426 ? 6.541 13.591 56.418 1.00 22.30 426 VAL A N 1
ATOM 3248 C CA . VAL A 1 426 ? 7.699 14.456 56.732 1.00 22.30 426 VAL A CA 1
ATOM 3249 C C . VAL A 1 426 ? 8.509 14.680 55.439 1.00 22.30 426 VAL A C 1
ATOM 3251 O O . VAL A 1 426 ? 8.419 13.877 54.510 1.00 22.30 426 VAL A O 1
ATOM 3254 N N . LYS A 1 427 ? 9.241 15.798 55.354 1.00 23.19 427 LYS A N 1
ATOM 3255 C CA . LYS A 1 427 ? 10.181 16.152 54.265 1.00 23.19 427 LYS A CA 1
ATOM 3256 C C . LYS A 1 427 ? 11.605 15.589 54.584 1.00 23.19 427 LYS A C 1
ATOM 3258 O O . LYS A 1 427 ? 11.719 14.827 55.535 1.00 23.19 427 LYS A O 1
ATOM 3263 N N . ASP A 1 428 ? 12.726 15.857 53.897 1.00 23.03 428 ASP A N 1
ATOM 3264 C CA . ASP A 1 428 ? 13.080 16.918 52.934 1.00 23.03 428 ASP A CA 1
ATOM 3265 C C . ASP A 1 428 ? 14.339 16.587 52.075 1.00 23.03 428 ASP A C 1
ATOM 3267 O O . ASP A 1 428 ? 14.974 15.548 52.244 1.00 23.03 428 ASP A O 1
ATOM 3271 N N . THR A 1 429 ? 14.716 17.512 51.180 1.00 22.33 429 THR A N 1
ATOM 3272 C CA . THR A 1 429 ? 16.072 17.747 50.607 1.00 22.33 429 THR A CA 1
ATOM 3273 C C . THR A 1 429 ? 16.828 16.635 49.840 1.00 22.33 429 THR A C 1
ATOM 3275 O O . THR A 1 429 ? 17.773 16.025 50.323 1.00 22.33 429 THR A O 1
ATOM 3278 N N . ALA A 1 430 ? 16.482 16.512 48.555 1.00 24.02 430 ALA A N 1
ATOM 3279 C CA . ALA A 1 430 ? 17.351 16.668 47.367 1.00 24.02 430 ALA A CA 1
ATOM 3280 C C . ALA A 1 430 ? 18.867 16.302 47.353 1.00 24.02 430 ALA A C 1
ATOM 3282 O O . ALA A 1 430 ? 19.687 16.945 48.002 1.00 24.02 430 ALA A O 1
ATOM 3283 N N . VAL A 1 431 ? 19.256 15.518 46.329 1.00 22.06 431 VAL A N 1
ATOM 3284 C CA . VAL A 1 431 ? 20.442 15.770 45.466 1.00 22.06 431 VAL A CA 1
ATOM 3285 C C . VAL A 1 431 ? 20.024 15.602 43.990 1.00 22.06 431 VAL A C 1
ATOM 3287 O O . VAL A 1 431 ? 19.125 14.822 43.684 1.00 22.06 431 VAL A O 1
ATOM 3290 N N . LYS A 1 432 ? 20.630 16.365 43.067 1.00 30.56 432 LYS A N 1
ATOM 3291 C CA . LYS A 1 432 ? 20.262 16.409 41.635 1.00 30.56 432 LYS A CA 1
ATOM 3292 C C . LYS A 1 432 ? 20.856 15.247 40.822 1.00 30.56 432 LYS A C 1
ATOM 3294 O O . LYS A 1 432 ? 22.040 14.952 40.947 1.00 30.56 432 LYS A O 1
ATOM 3299 N N . ALA A 1 433 ? 20.078 14.723 39.875 1.00 28.42 433 ALA A N 1
ATOM 3300 C CA . ALA A 1 433 ? 20.556 14.011 38.686 1.00 28.42 433 ALA A CA 1
ATOM 3301 C C . ALA A 1 433 ? 19.788 14.533 37.455 1.00 28.42 433 ALA A C 1
ATOM 3303 O O . ALA A 1 433 ? 18.651 14.981 37.589 1.00 28.42 433 ALA A O 1
ATOM 3304 N N . SER A 1 434 ? 20.416 14.553 36.278 1.00 30.38 434 SER A N 1
ATOM 3305 C CA . SER A 1 434 ? 19.915 15.282 35.103 1.00 30.38 434 SER A CA 1
ATOM 3306 C C . SER A 1 434 ? 18.667 14.669 34.455 1.00 30.38 434 SER A C 1
ATOM 3308 O O . SER A 1 434 ? 18.543 13.450 34.315 1.00 30.38 434 SER A O 1
ATOM 3310 N N . ASP A 1 435 ? 17.776 15.529 33.949 1.00 39.38 435 ASP A N 1
ATOM 3311 C CA . ASP A 1 435 ? 16.628 15.130 33.124 1.00 39.38 435 ASP A CA 1
ATOM 3312 C C . ASP A 1 435 ? 17.026 14.800 31.678 1.00 39.38 435 ASP A C 1
ATOM 3314 O O . ASP A 1 435 ? 16.588 15.412 30.705 1.00 39.38 435 ASP A O 1
ATOM 3318 N N . ALA A 1 436 ? 17.848 13.761 31.536 1.00 46.88 436 ALA A N 1
ATOM 3319 C CA . ALA A 1 436 ? 17.971 13.041 30.279 1.00 46.88 436 ALA A CA 1
ATOM 3320 C C . ALA A 1 436 ? 16.635 12.339 29.964 1.00 46.88 436 ALA A C 1
ATOM 3322 O O . ALA A 1 436 ? 16.154 11.501 30.738 1.00 46.88 436 ALA A O 1
ATOM 3323 N N . VAL A 1 437 ? 16.034 12.672 28.819 1.00 64.31 437 VAL A N 1
ATOM 3324 C CA . VAL A 1 437 ? 14.829 12.004 28.305 1.00 64.31 437 VAL A CA 1
ATOM 3325 C C . VAL A 1 437 ? 15.235 10.653 27.718 1.00 64.31 437 VAL A C 1
ATOM 3327 O O . VAL A 1 437 ? 15.606 10.548 26.554 1.00 64.31 437 VAL A O 1
ATOM 3330 N N . VAL A 1 438 ? 15.200 9.617 28.557 1.00 77.50 438 VAL A N 1
ATOM 3331 C CA . VAL A 1 438 ? 15.590 8.250 28.186 1.00 77.50 438 VAL A CA 1
ATOM 3332 C C . VAL A 1 438 ? 14.480 7.529 27.413 1.00 77.50 438 VAL A C 1
ATOM 3334 O O . VAL A 1 438 ? 13.336 7.440 27.866 1.00 77.50 438 VAL A O 1
ATOM 3337 N N . LYS A 1 439 ? 14.824 6.992 26.240 1.00 87.25 439 LYS A N 1
ATOM 3338 C CA . LYS A 1 439 ? 13.902 6.374 25.280 1.00 87.25 439 LYS A CA 1
ATOM 3339 C C . LYS A 1 439 ? 13.951 4.845 25.365 1.00 87.25 439 LYS A C 1
ATOM 3341 O O . LYS A 1 439 ? 14.878 4.214 24.860 1.00 87.25 439 LYS A O 1
ATOM 3346 N N . LEU A 1 440 ? 12.961 4.254 26.037 1.00 88.12 440 LEU A N 1
ATOM 3347 C CA . LEU A 1 440 ? 12.805 2.801 26.158 1.00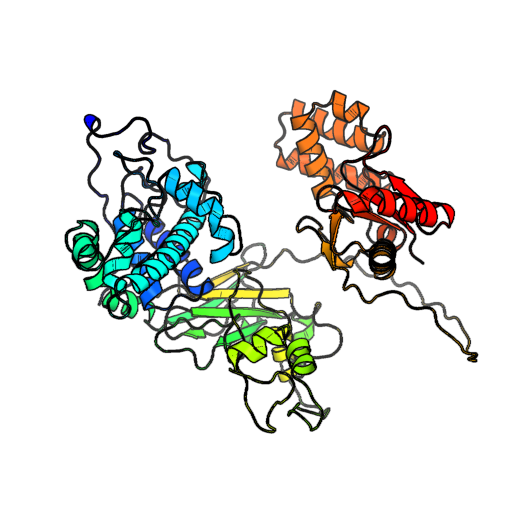 88.12 440 LEU A CA 1
ATOM 3348 C C . LEU A 1 440 ? 11.739 2.297 25.174 1.00 88.12 440 LEU A C 1
ATOM 3350 O O . LEU A 1 440 ? 10.542 2.381 25.451 1.00 88.12 440 LEU A O 1
ATOM 3354 N N . ASP A 1 441 ? 12.199 1.766 24.045 1.00 88.12 441 ASP A N 1
ATOM 3355 C CA . ASP A 1 441 ? 11.373 1.281 22.934 1.00 88.12 441 ASP A CA 1
ATOM 3356 C C . ASP A 1 441 ? 11.185 -0.246 22.963 1.00 88.12 441 ASP A C 1
ATOM 3358 O O . ASP A 1 441 ? 11.901 -0.982 23.647 1.00 88.12 441 ASP A O 1
ATOM 3362 N N . PHE A 1 442 ? 10.262 -0.733 22.131 1.00 85.38 442 PHE A N 1
ATOM 3363 C CA . PHE A 1 442 ? 10.057 -2.153 21.844 1.00 85.38 442 PHE A CA 1
ATOM 3364 C C . PHE A 1 442 ? 10.337 -2.451 20.365 1.00 85.38 442 PHE A C 1
ATOM 3366 O O . PHE A 1 442 ? 10.053 -1.635 19.490 1.00 85.38 442 PHE A O 1
ATOM 3373 N N . SER A 1 443 ? 10.880 -3.633 20.071 1.00 77.06 443 SER A N 1
ATOM 3374 C CA . SER A 1 443 ? 10.944 -4.150 18.700 1.00 77.06 443 SER A CA 1
ATOM 3375 C C . SER A 1 443 ? 9.546 -4.527 18.204 1.00 77.06 443 SER A C 1
ATOM 3377 O O . SER A 1 443 ? 8.719 -4.992 18.985 1.00 77.06 443 SER A O 1
ATOM 3379 N N . LEU A 1 444 ? 9.314 -4.423 16.893 1.00 69.19 444 LEU A N 1
ATOM 3380 C CA . LEU A 1 444 ? 8.048 -4.812 16.251 1.00 69.19 444 LEU A CA 1
ATOM 3381 C C . LEU A 1 444 ? 7.714 -6.312 16.417 1.00 69.19 444 LEU A C 1
ATOM 3383 O O . LEU A 1 444 ? 6.564 -6.706 16.269 1.00 69.19 444 LEU A O 1
ATOM 3387 N N . ASP A 1 445 ? 8.706 -7.147 16.752 1.00 62.47 445 ASP A N 1
ATOM 3388 C CA . ASP A 1 445 ? 8.533 -8.568 17.090 1.00 62.47 445 ASP A CA 1
ATOM 3389 C C . ASP A 1 445 ? 7.962 -8.830 18.500 1.00 62.47 445 ASP A C 1
ATOM 3391 O O . ASP A 1 445 ? 7.638 -9.978 18.823 1.00 62.47 445 ASP A O 1
ATOM 3395 N N . VAL A 1 446 ? 7.859 -7.816 19.368 1.00 74.56 446 VAL A N 1
ATOM 3396 C CA . VAL A 1 446 ? 7.301 -7.988 20.718 1.00 74.56 446 VAL A CA 1
ATOM 3397 C C . VAL A 1 446 ? 5.779 -8.046 20.616 1.00 74.56 446 VAL A C 1
ATOM 3399 O O . VAL A 1 446 ? 5.126 -7.033 20.403 1.00 74.56 446 VAL A O 1
ATOM 3402 N N . ALA A 1 447 ? 5.212 -9.241 20.787 1.00 63.12 447 ALA A N 1
ATOM 3403 C CA . ALA A 1 447 ? 3.792 -9.495 20.533 1.00 63.12 447 ALA A CA 1
ATOM 3404 C C . ALA A 1 447 ? 2.818 -8.801 21.508 1.00 63.12 447 ALA A C 1
ATOM 3406 O O . ALA A 1 447 ? 1.657 -8.618 21.152 1.00 63.12 447 ALA A O 1
ATOM 3407 N N . LYS A 1 448 ? 3.275 -8.467 22.726 1.00 78.31 448 LYS A N 1
ATOM 3408 C CA . LYS A 1 448 ? 2.481 -7.855 23.811 1.00 78.31 448 LYS A CA 1
ATOM 3409 C C . LYS A 1 448 ? 3.320 -6.892 24.682 1.00 78.31 448 LYS A C 1
ATOM 3411 O O . LYS A 1 448 ? 3.660 -7.229 25.823 1.00 78.31 448 LYS A O 1
ATOM 3416 N N . PRO A 1 449 ? 3.761 -5.728 24.160 1.00 81.88 449 PRO A N 1
ATOM 3417 C CA . PRO A 1 449 ? 4.597 -4.768 24.896 1.00 81.88 449 PRO A CA 1
ATOM 3418 C C . PRO A 1 449 ? 3.867 -4.094 26.075 1.00 81.88 449 PRO A C 1
ATOM 3420 O O . PRO A 1 449 ? 4.505 -3.557 26.987 1.00 81.88 449 PRO A O 1
ATOM 3423 N N . GLU A 1 450 ? 2.537 -4.131 26.095 1.00 84.44 450 GLU A N 1
ATOM 3424 C CA . GLU A 1 450 ? 1.681 -3.689 27.196 1.00 84.44 450 GLU A CA 1
ATOM 3425 C C . GLU A 1 450 ? 1.827 -4.567 28.450 1.00 84.44 450 GLU A C 1
ATOM 3427 O O . GLU A 1 450 ? 1.839 -4.025 29.552 1.00 84.44 450 GLU A O 1
ATOM 3432 N N . LEU A 1 451 ? 2.057 -5.880 28.297 1.00 83.62 451 LEU A N 1
ATOM 3433 C CA . LEU A 1 451 ? 2.234 -6.817 29.420 1.00 83.62 451 LEU A CA 1
ATOM 3434 C C . LEU A 1 451 ? 3.593 -6.701 30.132 1.00 83.62 451 LEU A C 1
ATOM 3436 O O . LEU A 1 451 ? 3.777 -7.281 31.204 1.00 83.62 451 LEU A O 1
ATOM 3440 N N . VAL A 1 452 ? 4.552 -5.953 29.575 1.00 89.19 452 VAL A N 1
ATOM 3441 C CA . VAL A 1 452 ? 5.736 -5.529 30.336 1.00 89.19 452 VAL A CA 1
ATOM 3442 C C . VAL A 1 452 ? 5.310 -4.405 31.278 1.00 89.19 452 VAL A C 1
ATOM 3444 O O . VAL A 1 452 ? 4.833 -3.365 30.826 1.00 89.19 452 VAL A O 1
ATOM 3447 N N . SER A 1 453 ? 5.458 -4.602 32.583 1.00 90.75 453 SER A N 1
ATOM 3448 C CA . SER A 1 453 ? 4.888 -3.704 33.592 1.00 90.75 453 SER A CA 1
ATOM 3449 C C . SER A 1 453 ? 5.541 -2.317 33.610 1.00 90.75 453 SER A C 1
ATOM 3451 O O . SER A 1 453 ? 6.673 -2.130 33.152 1.00 90.75 453 SER A O 1
ATOM 3453 N N . SER A 1 454 ? 4.853 -1.342 34.213 1.00 90.19 454 SER A N 1
ATOM 3454 C CA . SER A 1 454 ? 5.449 -0.039 34.535 1.00 90.19 454 SER A CA 1
ATOM 3455 C C . SER A 1 454 ? 6.662 -0.194 35.458 1.00 90.19 454 SER A C 1
ATOM 3457 O O . SER A 1 454 ? 7.693 0.404 35.187 1.00 90.19 454 SER A O 1
ATOM 3459 N N . TYR A 1 455 ? 6.597 -1.080 36.462 1.00 91.44 455 TYR A N 1
ATOM 3460 C CA . TYR A 1 455 ? 7.719 -1.385 37.361 1.00 91.44 455 TYR A CA 1
ATOM 3461 C C . TYR A 1 455 ? 8.986 -1.806 36.596 1.00 91.44 455 TYR A C 1
ATOM 3463 O O . TYR A 1 455 ? 10.053 -1.221 36.786 1.00 91.44 455 TYR A O 1
ATOM 3471 N N . THR A 1 456 ? 8.864 -2.750 35.660 1.00 93.25 456 THR A N 1
ATOM 3472 C CA . THR A 1 456 ? 9.966 -3.175 34.787 1.00 93.25 456 THR A CA 1
ATOM 3473 C C . THR A 1 456 ? 10.422 -2.043 33.862 1.00 93.25 456 THR A C 1
ATOM 3475 O O . THR A 1 456 ? 11.621 -1.781 33.756 1.00 93.25 456 THR A O 1
ATOM 3478 N N . LYS A 1 457 ? 9.492 -1.330 33.212 1.00 93.56 457 LYS A N 1
ATOM 3479 C CA . LYS A 1 457 ? 9.810 -0.199 32.318 1.00 93.56 457 LYS A CA 1
ATOM 3480 C C . LYS A 1 457 ? 10.588 0.898 33.054 1.00 93.56 457 LYS A C 1
ATOM 3482 O O . LYS A 1 457 ? 11.579 1.399 32.528 1.00 93.56 457 LYS A O 1
ATOM 3487 N N . ASP A 1 458 ? 10.182 1.244 34.268 1.00 92.88 458 ASP A N 1
ATOM 3488 C CA . ASP A 1 458 ? 10.767 2.333 35.047 1.00 92.88 458 ASP A CA 1
ATOM 3489 C C . ASP A 1 458 ? 12.060 1.912 35.762 1.00 92.88 458 ASP A C 1
ATOM 3491 O O . ASP A 1 458 ? 12.987 2.719 35.855 1.00 92.88 458 ASP A O 1
ATOM 3495 N N . MET A 1 459 ? 12.211 0.634 36.132 1.00 94.56 459 MET A N 1
ATOM 3496 C CA . MET A 1 459 ? 13.503 0.061 36.533 1.00 94.56 459 MET A CA 1
ATOM 3497 C C . MET A 1 459 ? 14.547 0.218 35.417 1.00 94.56 459 MET A C 1
ATOM 3499 O O . MET A 1 459 ? 15.631 0.748 35.662 1.00 94.56 459 MET A O 1
ATOM 3503 N N . ILE A 1 460 ? 14.219 -0.166 34.176 1.00 94.81 460 ILE A N 1
ATOM 3504 C CA . ILE A 1 460 ? 15.150 -0.033 33.044 1.00 94.81 460 ILE A CA 1
ATOM 3505 C C . ILE A 1 460 ? 15.439 1.443 32.726 1.00 94.81 460 ILE A C 1
ATOM 3507 O O . ILE A 1 460 ? 16.607 1.800 32.576 1.00 94.81 460 ILE A O 1
ATOM 3511 N N . LYS A 1 461 ? 14.432 2.331 32.713 1.00 93.06 461 LYS A N 1
ATOM 3512 C CA . LYS A 1 461 ? 14.657 3.788 32.576 1.00 93.06 461 LYS A CA 1
ATOM 3513 C C . LYS A 1 461 ? 15.560 4.347 33.682 1.00 93.06 461 LYS A C 1
ATOM 3515 O O . LYS A 1 461 ? 16.348 5.251 33.418 1.00 93.06 461 LYS A O 1
ATOM 3520 N N . THR A 1 462 ? 15.477 3.812 34.900 1.00 92.31 462 THR A N 1
ATOM 3521 C CA . THR A 1 462 ? 16.347 4.216 36.016 1.00 92.31 462 THR A CA 1
ATOM 3522 C C . THR A 1 462 ? 17.796 3.824 35.740 1.00 92.31 462 THR A C 1
ATOM 3524 O O . THR A 1 462 ? 18.662 4.692 35.798 1.00 92.31 462 THR A O 1
ATOM 3527 N N . ILE A 1 463 ? 18.062 2.575 35.326 1.00 93.38 463 ILE A N 1
ATOM 3528 C CA . ILE A 1 463 ? 19.401 2.148 34.867 1.00 93.38 463 ILE A CA 1
ATOM 3529 C C . ILE A 1 463 ? 19.914 3.086 33.766 1.00 93.38 463 ILE A C 1
ATOM 3531 O O . ILE A 1 463 ? 21.046 3.563 33.831 1.00 93.38 463 ILE A O 1
ATOM 3535 N N . MET A 1 464 ? 19.074 3.367 32.764 1.00 92.50 464 MET A N 1
ATOM 3536 C CA . MET A 1 464 ? 19.412 4.239 31.637 1.00 92.50 464 MET A CA 1
ATOM 3537 C C . MET A 1 464 ? 19.806 5.647 32.092 1.00 92.50 464 MET A C 1
ATOM 3539 O O . MET A 1 464 ? 20.848 6.139 31.660 1.00 92.50 464 MET A O 1
ATOM 3543 N N . LYS A 1 465 ? 19.038 6.275 32.996 1.00 90.44 465 LYS A N 1
ATOM 3544 C CA . LYS A 1 465 ? 19.389 7.580 33.580 1.00 90.44 465 LYS A CA 1
ATOM 3545 C C . LYS A 1 465 ? 20.705 7.504 34.362 1.00 90.44 465 LYS A C 1
ATOM 3547 O O . LYS A 1 465 ? 21.600 8.298 34.088 1.00 90.44 465 LYS A O 1
ATOM 3552 N N . THR A 1 466 ? 20.866 6.522 35.254 1.00 88.88 466 THR A N 1
ATOM 3553 C CA . THR A 1 466 ? 22.072 6.343 36.089 1.00 88.88 466 THR A CA 1
ATOM 3554 C C . THR A 1 466 ? 23.356 6.233 35.268 1.00 88.88 466 THR A C 1
ATOM 3556 O O . THR A 1 466 ? 24.370 6.818 35.640 1.00 88.88 466 THR A O 1
ATOM 3559 N N . ILE A 1 467 ? 23.335 5.522 34.135 1.00 89.50 467 ILE A N 1
ATOM 3560 C CA . ILE A 1 467 ? 24.524 5.372 33.277 1.00 89.50 467 ILE A CA 1
ATOM 3561 C C . ILE A 1 467 ? 24.614 6.427 32.163 1.00 89.50 467 ILE A C 1
ATOM 3563 O O . ILE A 1 467 ? 25.586 6.423 31.401 1.00 89.50 467 ILE A O 1
ATOM 3567 N N . GLY A 1 468 ? 23.616 7.302 32.013 1.00 86.06 468 GLY A N 1
ATOM 3568 C CA . GLY A 1 468 ? 23.475 8.224 30.882 1.00 86.06 468 GLY A CA 1
ATOM 3569 C C . GLY A 1 468 ? 23.416 7.495 29.536 1.00 86.06 468 GLY A C 1
ATOM 3570 O O . GLY A 1 468 ? 24.297 7.689 28.698 1.00 86.06 468 GLY A O 1
ATOM 3571 N N . LEU A 1 469 ? 22.452 6.588 29.369 1.00 86.25 469 LEU A N 1
ATOM 3572 C CA . LEU A 1 469 ? 22.145 5.882 28.122 1.00 86.25 469 LEU A CA 1
ATOM 3573 C C . LEU A 1 469 ? 20.824 6.408 27.556 1.00 86.25 469 LEU A C 1
ATOM 3575 O O . LEU A 1 469 ? 19.772 6.232 28.161 1.00 86.25 469 LEU A O 1
ATOM 3579 N N . ASP A 1 470 ? 20.892 7.013 26.376 1.00 83.81 470 ASP A N 1
ATOM 3580 C CA . ASP A 1 470 ? 19.792 7.793 25.802 1.00 83.81 470 ASP A CA 1
ATOM 3581 C C . ASP A 1 470 ? 18.668 6.911 25.220 1.00 83.81 470 ASP A C 1
ATOM 3583 O O . ASP A 1 470 ? 17.495 7.264 25.309 1.00 83.81 470 ASP A O 1
ATOM 3587 N N . GLU A 1 471 ? 19.007 5.735 24.674 1.00 88.06 471 GLU A N 1
ATOM 3588 C CA . GLU A 1 471 ? 18.059 4.793 24.060 1.00 88.06 471 GLU A CA 1
ATOM 3589 C C . GLU A 1 471 ? 18.367 3.327 24.422 1.00 88.06 471 GLU A C 1
ATOM 3591 O O . GLU A 1 471 ? 19.526 2.901 24.463 1.00 88.06 471 GLU A O 1
ATOM 3596 N N . ALA A 1 472 ? 17.315 2.537 24.649 1.00 87.69 472 ALA A N 1
ATOM 3597 C CA . ALA A 1 472 ? 17.366 1.082 24.765 1.00 87.69 472 ALA A CA 1
ATOM 3598 C C . ALA A 1 472 ? 16.126 0.459 24.104 1.00 87.69 472 ALA A C 1
ATOM 3600 O O . ALA A 1 472 ? 15.043 1.038 24.136 1.00 87.69 472 ALA A O 1
ATOM 3601 N N . ILE A 1 473 ? 16.278 -0.734 23.517 1.00 88.88 473 ILE A N 1
ATOM 3602 C CA . ILE A 1 473 ? 15.192 -1.425 22.806 1.00 88.88 473 ILE A CA 1
ATOM 3603 C C . ILE A 1 473 ? 14.993 -2.821 23.395 1.00 88.88 473 ILE A C 1
ATOM 3605 O O . ILE A 1 473 ? 15.907 -3.649 23.342 1.00 88.88 473 ILE A O 1
ATOM 3609 N N . ILE A 1 474 ? 13.794 -3.090 23.910 1.00 88.62 474 ILE A N 1
ATOM 3610 C CA . ILE A 1 474 ? 13.340 -4.424 24.308 1.00 88.62 474 ILE A CA 1
ATOM 3611 C C . ILE A 1 474 ? 13.000 -5.209 23.035 1.00 88.62 474 ILE A C 1
ATOM 3613 O O . ILE A 1 474 ? 12.072 -4.882 22.300 1.00 88.62 474 ILE A O 1
ATOM 3617 N N . THR A 1 475 ? 13.788 -6.239 22.748 1.00 84.94 475 THR A N 1
ATOM 3618 C CA . THR A 1 475 ? 13.664 -7.108 21.568 1.00 84.94 475 THR A CA 1
ATOM 3619 C C . THR A 1 475 ? 12.779 -8.329 21.781 1.00 84.94 475 THR A C 1
ATOM 3621 O O . THR A 1 475 ? 12.339 -8.919 20.797 1.00 84.94 475 THR A O 1
ATOM 3624 N N . SER A 1 476 ? 12.485 -8.701 23.027 1.00 81.25 476 SER A N 1
ATOM 3625 C CA . SER A 1 476 ? 11.507 -9.745 23.340 1.00 81.25 476 SER A CA 1
ATOM 3626 C C . SER A 1 476 ? 10.840 -9.499 24.700 1.00 81.25 476 SER A C 1
ATOM 3628 O O . SER A 1 476 ? 11.384 -8.797 25.553 1.00 81.25 476 SER A O 1
ATOM 3630 N N . GLY A 1 477 ? 9.658 -10.084 24.886 1.00 84.38 477 GLY A N 1
ATOM 3631 C CA . GLY A 1 477 ? 8.949 -10.171 26.162 1.00 84.38 477 GLY A CA 1
ATOM 3632 C C . GLY A 1 477 ? 8.301 -11.549 26.275 1.00 84.38 477 GLY A C 1
ATOM 3633 O O . GLY A 1 477 ? 8.926 -12.550 25.920 1.00 84.38 477 GLY A O 1
ATOM 3634 N N . ILE A 1 478 ? 7.024 -11.602 26.659 1.00 83.12 478 ILE A N 1
ATOM 3635 C CA . ILE A 1 478 ? 6.204 -12.812 26.522 1.00 83.12 478 ILE A CA 1
ATOM 3636 C C . ILE A 1 478 ? 6.097 -13.238 25.045 1.00 83.12 478 ILE A C 1
ATOM 3638 O O . ILE A 1 478 ? 6.010 -12.406 24.135 1.00 83.12 478 ILE A O 1
ATOM 3642 N N . ARG A 1 479 ? 6.119 -14.548 24.798 1.00 80.25 479 ARG A N 1
ATOM 3643 C CA . ARG A 1 479 ? 6.091 -15.180 23.474 1.00 80.25 479 ARG A CA 1
ATOM 3644 C C . ARG A 1 479 ? 4.956 -16.197 23.425 1.00 80.25 479 ARG A C 1
ATOM 3646 O O . ARG A 1 479 ? 4.833 -17.014 24.331 1.00 80.25 479 ARG A O 1
ATOM 3653 N N . THR A 1 480 ? 4.157 -16.174 22.359 1.00 82.06 480 THR A N 1
ATOM 3654 C CA . THR A 1 480 ? 3.107 -17.181 22.154 1.00 82.06 480 THR A CA 1
ATOM 3655 C C . THR A 1 480 ? 3.702 -18.565 21.900 1.00 82.06 480 THR A C 1
ATOM 3657 O O . THR A 1 480 ? 4.805 -18.702 21.362 1.00 82.06 480 THR A O 1
ATOM 3660 N N . THR A 1 481 ? 2.931 -19.591 22.245 1.00 83.56 481 THR A N 1
ATOM 3661 C CA . THR A 1 481 ? 3.201 -21.013 21.987 1.00 83.56 481 THR A CA 1
ATOM 3662 C C . THR A 1 481 ? 3.496 -21.267 20.509 1.00 83.56 481 THR A C 1
ATOM 3664 O O . THR A 1 481 ? 4.495 -21.896 20.176 1.00 83.56 481 THR A O 1
ATOM 3667 N N . GLU A 1 482 ? 2.714 -20.661 19.615 1.00 81.81 482 GLU A N 1
ATOM 3668 C CA . GLU A 1 482 ? 2.905 -20.704 18.161 1.00 81.81 482 GLU A CA 1
ATOM 3669 C C . GLU A 1 482 ? 4.226 -20.053 17.710 1.00 81.81 482 GLU A C 1
ATOM 3671 O O . GLU A 1 482 ? 4.978 -20.646 16.933 1.00 81.81 482 GLU A O 1
ATOM 3676 N N . ARG A 1 483 ? 4.576 -18.858 18.219 1.00 80.94 483 ARG A N 1
ATOM 3677 C CA . ARG A 1 483 ? 5.858 -18.211 17.877 1.00 80.94 483 ARG A CA 1
ATOM 3678 C C . ARG A 1 483 ? 7.037 -19.006 18.437 1.00 80.94 483 ARG A C 1
ATOM 3680 O O . ARG A 1 483 ? 8.074 -19.067 17.782 1.00 80.94 483 ARG A O 1
ATOM 3687 N N . GLN A 1 484 ? 6.889 -19.638 19.602 1.00 86.81 484 GLN A N 1
ATOM 3688 C CA . GLN A 1 484 ? 7.896 -20.545 20.153 1.00 86.81 484 GLN A CA 1
ATOM 3689 C C . GLN A 1 484 ? 8.046 -21.813 19.297 1.00 86.81 484 GLN A C 1
ATOM 3691 O O . GLN A 1 484 ? 9.178 -22.160 18.962 1.00 86.81 484 GLN A O 1
ATOM 3696 N N . ALA A 1 485 ? 6.944 -22.447 18.883 1.00 88.88 485 ALA A N 1
ATOM 3697 C CA . ALA A 1 485 ? 6.942 -23.599 17.980 1.00 88.88 485 ALA A CA 1
ATOM 3698 C C . ALA A 1 485 ? 7.635 -23.272 16.654 1.00 88.88 485 ALA A C 1
ATOM 3700 O O . ALA A 1 485 ? 8.547 -23.986 16.243 1.00 88.88 485 ALA A O 1
ATOM 3701 N N . LYS A 1 486 ? 7.283 -22.140 16.028 1.00 87.06 486 LYS A N 1
ATOM 3702 C CA . LYS A 1 486 ? 7.923 -21.675 14.791 1.00 87.06 486 LYS A CA 1
ATOM 3703 C C . LYS A 1 486 ? 9.419 -21.402 14.973 1.00 87.06 486 LYS A C 1
ATOM 3705 O O . LYS A 1 486 ? 10.208 -21.842 14.147 1.00 87.06 486 LYS A O 1
ATOM 3710 N N . THR A 1 487 ? 9.832 -20.720 16.045 1.00 81.75 487 THR A N 1
ATOM 3711 C CA . THR A 1 487 ? 11.263 -20.491 16.319 1.00 81.75 487 THR A CA 1
ATOM 3712 C C . THR A 1 487 ? 12.021 -21.803 16.536 1.00 81.75 487 THR A C 1
ATOM 3714 O O . THR A 1 487 ? 13.148 -21.923 16.069 1.00 81.75 487 THR A O 1
ATOM 3717 N N . MET A 1 488 ? 11.417 -22.804 17.182 1.00 91.75 488 MET A N 1
ATOM 3718 C CA . MET A 1 488 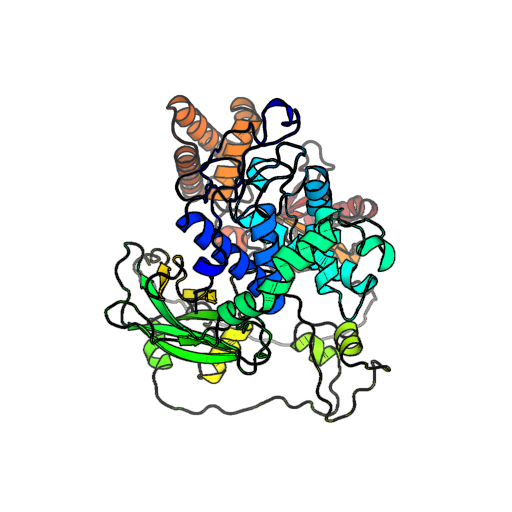? 12.031 -24.131 17.300 1.00 91.75 488 MET A CA 1
ATOM 3719 C C . MET A 1 488 ? 12.104 -24.838 15.944 1.00 91.75 488 MET A C 1
ATOM 3721 O O . MET A 1 488 ? 13.165 -25.340 15.599 1.00 91.75 488 MET A O 1
ATOM 3725 N N . TYR A 1 489 ? 11.035 -24.815 15.145 1.00 93.50 489 TYR A N 1
ATOM 3726 C CA . TYR A 1 489 ? 11.016 -25.382 13.793 1.00 93.50 489 TYR A CA 1
ATOM 3727 C C . TYR A 1 489 ? 12.132 -24.789 12.921 1.00 93.50 489 TYR A C 1
ATOM 3729 O O . TYR A 1 489 ? 12.962 -25.520 12.381 1.00 93.50 489 TYR A O 1
ATOM 3737 N N . ASP A 1 490 ? 12.177 -23.458 12.808 1.00 82.19 490 ASP A N 1
ATOM 3738 C CA . ASP A 1 490 ? 13.131 -22.762 11.941 1.00 82.19 490 ASP A CA 1
ATOM 3739 C C . ASP A 1 490 ? 14.586 -22.961 12.441 1.00 82.19 490 ASP A C 1
ATOM 3741 O O . ASP A 1 490 ? 15.505 -23.049 11.625 1.00 82.19 490 ASP A O 1
ATOM 3745 N N . ASN A 1 491 ? 14.806 -23.146 13.753 1.00 78.94 491 ASN A N 1
ATOM 3746 C CA . ASN A 1 491 ? 16.104 -23.552 14.310 1.00 78.94 491 ASN A CA 1
ATOM 3747 C C . ASN A 1 491 ? 16.482 -25.010 13.976 1.00 78.94 491 ASN A C 1
ATOM 3749 O O . ASN A 1 491 ? 17.648 -25.271 13.683 1.00 78.94 491 ASN A O 1
ATOM 3753 N N . ILE A 1 492 ? 15.545 -25.967 14.034 1.00 91.75 492 ILE A N 1
ATOM 3754 C CA . ILE A 1 492 ? 15.843 -27.382 13.740 1.00 91.75 492 ILE A CA 1
ATOM 3755 C C . ILE A 1 492 ? 16.198 -27.562 12.257 1.00 91.75 492 ILE A C 1
ATOM 3757 O O . ILE A 1 492 ? 17.149 -28.277 11.953 1.00 91.75 492 ILE A O 1
ATOM 3761 N N . GLU A 1 493 ? 15.506 -26.877 11.342 1.00 92.25 493 GLU A N 1
ATOM 3762 C CA . GLU A 1 493 ? 15.868 -26.870 9.911 1.00 92.25 493 GLU A CA 1
ATOM 3763 C C . GLU A 1 493 ? 17.239 -26.209 9.668 1.00 92.25 493 GLU A C 1
ATOM 3765 O O . GLU A 1 493 ? 17.981 -26.641 8.793 1.00 92.25 493 GLU A O 1
ATOM 3770 N N . SER A 1 494 ? 17.597 -25.182 10.452 1.00 78.62 494 SER A N 1
ATOM 3771 C CA . SER A 1 494 ? 18.861 -24.439 10.288 1.00 78.62 494 SER A CA 1
ATOM 3772 C C . SER A 1 494 ? 20.089 -25.142 10.882 1.00 78.62 494 SER A C 1
ATOM 3774 O O . SER A 1 494 ? 21.203 -24.913 10.413 1.00 78.62 494 SER A O 1
ATOM 3776 N N . TYR A 1 495 ? 19.914 -25.948 11.937 1.00 82.88 495 TYR A N 1
ATOM 3777 C CA . TYR A 1 495 ? 21.023 -26.488 12.742 1.00 82.88 495 TYR A CA 1
ATOM 3778 C C . TYR A 1 495 ? 20.966 -28.004 12.991 1.00 82.88 495 TYR A C 1
ATOM 3780 O O . TYR A 1 495 ? 21.890 -28.551 13.594 1.00 82.88 495 TYR A O 1
ATOM 3788 N N . GLY A 1 496 ? 19.913 -28.691 12.545 1.00 89.19 496 GLY A N 1
ATOM 3789 C CA . GLY A 1 496 ? 19.725 -30.132 12.716 1.00 89.19 496 GLY A CA 1
ATOM 3790 C C . GLY A 1 496 ? 19.183 -30.549 14.090 1.00 89.19 496 GLY A C 1
ATOM 3791 O O . GLY A 1 496 ? 19.344 -29.862 15.103 1.00 89.19 496 GLY A O 1
ATOM 3792 N N . VAL A 1 497 ? 18.543 -31.723 14.124 1.00 92.38 497 VAL A N 1
ATOM 3793 C CA . VAL A 1 497 ? 17.889 -32.293 15.319 1.00 92.38 497 VAL A CA 1
ATOM 3794 C C . VAL A 1 497 ? 18.873 -32.451 16.482 1.00 92.38 497 VAL A C 1
ATOM 3796 O O . VAL A 1 497 ? 18.600 -31.957 17.574 1.00 92.38 497 VAL A O 1
ATOM 3799 N N . ASP A 1 498 ? 20.047 -33.043 16.252 1.00 89.12 498 ASP A N 1
ATOM 3800 C CA . ASP A 1 498 ? 21.027 -33.336 17.312 1.00 89.12 498 ASP A CA 1
ATOM 3801 C C . ASP A 1 498 ? 21.593 -32.078 17.983 1.00 89.12 498 ASP A C 1
ATOM 3803 O O . ASP A 1 498 ? 21.911 -32.089 19.173 1.00 89.12 498 ASP A O 1
ATOM 3807 N N . SER A 1 499 ? 21.696 -30.976 17.235 1.00 86.31 499 SER A N 1
ATOM 3808 C CA . SER A 1 499 ? 22.080 -29.667 17.769 1.00 86.31 499 SER A CA 1
ATOM 3809 C C . SER A 1 499 ? 21.022 -29.156 18.747 1.00 86.31 499 SER A C 1
ATOM 3811 O O . SER A 1 499 ? 21.335 -28.753 19.868 1.00 86.31 499 SER A O 1
ATOM 3813 N N . GLN A 1 500 ? 19.744 -29.253 18.371 1.00 88.62 500 GLN A N 1
ATOM 3814 C CA . GLN A 1 500 ? 18.640 -28.801 19.216 1.00 88.62 500 GLN A CA 1
ATOM 3815 C C . GLN A 1 500 ? 18.392 -29.743 20.409 1.00 88.62 500 GLN A C 1
ATOM 3817 O O . GLN A 1 500 ? 18.074 -29.265 21.496 1.00 88.62 500 GLN A O 1
ATOM 3822 N N . LEU A 1 501 ? 18.630 -31.053 20.271 1.00 88.62 501 LEU A N 1
ATOM 3823 C CA . LEU A 1 501 ? 18.602 -31.998 21.397 1.00 88.62 501 LEU A CA 1
ATOM 3824 C C . LEU A 1 501 ? 19.705 -31.722 22.432 1.00 88.62 501 LEU A C 1
ATOM 3826 O O . LEU A 1 501 ? 19.470 -31.908 23.625 1.00 88.62 501 LEU A O 1
ATOM 3830 N N . LYS A 1 502 ? 20.881 -31.244 22.003 1.00 84.12 502 LYS A N 1
ATOM 3831 C CA . LYS A 1 502 ? 21.966 -30.801 22.902 1.00 84.12 502 LYS A CA 1
ATOM 3832 C C . LYS A 1 502 ? 21.690 -29.431 23.536 1.00 84.12 502 LYS A C 1
ATOM 3834 O O . LYS A 1 502 ? 22.148 -29.181 24.647 1.00 84.12 502 LYS A O 1
ATOM 3839 N N . LEU A 1 503 ? 20.946 -28.559 22.851 1.00 80.94 503 LEU A N 1
ATOM 3840 C CA . LEU A 1 503 ? 20.603 -27.211 23.319 1.00 80.94 503 LEU A CA 1
ATOM 3841 C C . LEU A 1 503 ? 19.456 -27.194 24.344 1.00 80.94 503 LEU A C 1
ATOM 3843 O O . LEU A 1 503 ? 19.498 -26.423 25.302 1.00 80.94 503 LEU A O 1
ATOM 3847 N N . TYR A 1 504 ? 18.411 -28.001 24.138 1.00 84.06 504 TYR A N 1
ATOM 3848 C CA . TYR A 1 504 ? 17.194 -27.937 24.949 1.00 84.06 504 TYR A CA 1
ATOM 3849 C C . TYR A 1 504 ? 17.216 -28.853 26.185 1.00 84.06 504 TYR A C 1
ATOM 3851 O O . TYR A 1 504 ? 17.679 -29.996 26.164 1.00 84.06 504 TYR A O 1
ATOM 3859 N N . ALA A 1 505 ? 16.612 -28.358 27.271 1.00 86.56 505 ALA A N 1
ATOM 3860 C CA . ALA A 1 505 ? 16.175 -29.175 28.403 1.00 86.56 505 ALA A CA 1
ATOM 3861 C C . ALA A 1 505 ? 15.012 -30.107 27.999 1.00 86.56 505 ALA A C 1
ATOM 3863 O O . ALA A 1 505 ? 14.407 -29.922 26.942 1.00 86.56 505 ALA A O 1
ATOM 3864 N N . GLN A 1 506 ? 14.672 -31.083 28.850 1.00 90.75 506 GLN A N 1
ATOM 3865 C CA . GLN A 1 506 ? 13.730 -32.166 28.521 1.00 90.75 506 GLN A CA 1
ATOM 3866 C C . GLN A 1 506 ? 12.416 -31.717 27.840 1.00 90.75 506 GLN A C 1
ATOM 3868 O O . GLN A 1 506 ? 12.133 -32.260 26.772 1.00 90.75 506 GLN A O 1
ATOM 3873 N N . PRO A 1 507 ? 11.688 -30.680 28.312 1.00 91.31 507 PRO A N 1
ATOM 3874 C CA . PRO A 1 507 ? 10.449 -30.246 27.656 1.00 91.31 507 PRO A CA 1
ATOM 3875 C C . PRO A 1 507 ? 10.678 -29.760 26.215 1.00 91.31 507 PRO A C 1
ATOM 3877 O O . PRO A 1 507 ? 9.882 -30.017 25.318 1.00 91.31 507 PRO A O 1
ATOM 3880 N N . GLY A 1 508 ? 11.805 -29.090 25.950 1.00 90.62 508 GLY A N 1
ATOM 3881 C CA . GLY A 1 508 ? 12.171 -28.692 24.590 1.00 90.62 508 GLY A CA 1
ATOM 3882 C C . GLY A 1 508 ? 12.635 -29.869 23.729 1.00 90.62 508 GLY A C 1
ATOM 3883 O O . GLY A 1 508 ? 12.364 -29.877 22.530 1.00 90.62 508 GLY A O 1
ATOM 3884 N N . ARG A 1 509 ? 13.262 -30.895 24.321 1.00 94.62 509 ARG A N 1
ATOM 3885 C CA . ARG A 1 509 ? 13.623 -32.132 23.606 1.00 94.62 509 ARG A CA 1
ATOM 3886 C C . ARG A 1 509 ? 12.401 -32.926 23.161 1.00 94.62 509 ARG A C 1
ATOM 3888 O O . ARG A 1 509 ? 12.427 -33.471 22.066 1.00 94.62 509 ARG A O 1
ATOM 3895 N N . GLU A 1 510 ? 11.321 -32.938 23.938 1.00 95.00 510 GLU A N 1
ATOM 3896 C CA . GLU A 1 510 ? 10.050 -33.547 23.519 1.00 95.00 510 GLU A CA 1
ATOM 3897 C C . GLU A 1 510 ? 9.444 -32.837 22.298 1.00 95.00 510 GLU A C 1
ATOM 3899 O O . GLU A 1 510 ? 8.997 -33.493 21.360 1.00 95.00 510 GLU A O 1
ATOM 3904 N N . VAL A 1 511 ? 9.505 -31.503 22.247 1.00 96.38 511 VAL A N 1
ATOM 3905 C CA . VAL A 1 511 ? 9.043 -30.711 21.090 1.00 96.38 511 VAL A CA 1
ATOM 3906 C C . VAL A 1 511 ? 9.948 -30.916 19.862 1.00 96.38 511 VAL A C 1
ATOM 3908 O O . VAL A 1 511 ? 9.454 -31.006 18.737 1.00 96.38 511 VAL A O 1
ATOM 3911 N N . VAL A 1 512 ? 11.265 -31.064 20.055 1.00 95.62 512 VAL A N 1
ATOM 3912 C CA . VAL A 1 512 ? 12.205 -31.474 18.989 1.00 95.62 512 VAL A CA 1
ATOM 3913 C C . VAL A 1 512 ? 11.933 -32.918 18.531 1.00 95.62 512 VAL A C 1
ATOM 3915 O O . VAL A 1 512 ? 12.025 -33.207 17.340 1.00 95.62 512 VAL A O 1
ATOM 3918 N N . GLY A 1 513 ? 11.538 -33.814 19.439 1.00 93.50 513 GLY A N 1
ATOM 3919 C CA . GLY A 1 513 ? 11.111 -35.182 19.133 1.00 93.50 513 GLY A CA 1
ATOM 3920 C C . GLY A 1 513 ? 9.816 -35.233 18.319 1.00 93.50 513 GLY A C 1
ATOM 3921 O O . GLY A 1 513 ? 9.737 -35.988 17.352 1.00 93.50 513 GLY A O 1
ATOM 3922 N N . CYS A 1 514 ? 8.842 -34.375 18.642 1.00 94.62 514 CYS A N 1
ATOM 3923 C CA . CYS A 1 514 ? 7.614 -34.181 17.865 1.00 94.62 514 CYS A CA 1
ATOM 3924 C C . CYS A 1 514 ? 7.933 -33.796 16.408 1.00 94.62 514 CYS A C 1
ATOM 3926 O O . CYS A 1 514 ? 7.491 -34.476 15.481 1.00 94.62 514 CYS A O 1
ATOM 3928 N N . TYR A 1 515 ? 8.804 -32.798 16.201 1.00 97.12 515 TYR A N 1
ATOM 3929 C CA . TYR A 1 515 ? 9.340 -32.474 14.872 1.00 97.12 515 TYR A CA 1
ATOM 3930 C C . TYR A 1 515 ? 10.011 -33.689 14.211 1.00 97.12 515 TYR A C 1
ATOM 3932 O O . TYR A 1 515 ? 9.701 -34.024 13.070 1.00 97.12 515 TYR A O 1
ATOM 3940 N N . ALA A 1 516 ? 10.929 -34.360 14.915 1.00 94.75 516 ALA A N 1
ATOM 3941 C CA . ALA A 1 516 ? 11.755 -35.424 14.345 1.00 94.75 516 ALA A CA 1
ATOM 3942 C C . ALA A 1 516 ? 10.953 -36.680 13.959 1.00 94.75 516 ALA A C 1
ATOM 3944 O O . ALA A 1 516 ? 11.359 -37.396 13.043 1.00 94.75 516 ALA A O 1
ATOM 3945 N N . LYS A 1 517 ? 9.817 -36.931 14.621 1.00 95.94 517 LYS A N 1
ATOM 3946 C CA . LYS A 1 517 ? 8.830 -37.937 14.215 1.00 95.94 517 LYS A CA 1
ATOM 3947 C C . LYS A 1 517 ? 8.110 -37.495 12.936 1.00 95.94 517 LYS A C 1
ATOM 3949 O O . LYS A 1 517 ? 8.280 -38.121 11.894 1.00 95.94 517 LYS A O 1
ATOM 3954 N N . LEU A 1 518 ? 7.383 -36.378 12.990 1.00 94.12 518 LEU A N 1
ATOM 3955 C CA . LEU A 1 518 ? 6.501 -35.936 11.901 1.00 94.12 518 LEU A CA 1
ATOM 3956 C C . LEU A 1 518 ? 7.264 -35.631 10.596 1.00 94.12 518 LEU A C 1
ATOM 3958 O O . LEU A 1 518 ? 6.756 -35.859 9.499 1.00 94.12 518 LEU A O 1
ATOM 3962 N N . LYS A 1 519 ? 8.521 -35.178 10.698 1.00 92.75 519 LYS A N 1
ATOM 3963 C CA . LYS A 1 519 ? 9.420 -34.961 9.552 1.00 92.75 519 LYS A CA 1
ATOM 3964 C C . LYS A 1 519 ? 9.820 -36.274 8.857 1.00 92.75 519 LYS A C 1
ATOM 3966 O O . LYS A 1 519 ? 9.961 -36.269 7.640 1.00 92.75 519 LYS A O 1
ATOM 3971 N N . LYS A 1 520 ? 9.967 -37.392 9.587 1.00 92.62 520 LYS A N 1
ATOM 3972 C CA . LYS A 1 520 ? 10.165 -38.736 8.993 1.00 92.62 520 LYS A CA 1
ATOM 3973 C C . LYS A 1 520 ? 8.890 -39.266 8.337 1.00 92.62 520 LYS A C 1
ATOM 3975 O O . LYS A 1 520 ? 8.965 -40.005 7.364 1.00 92.62 520 LYS A O 1
ATOM 3980 N N . GLU A 1 521 ? 7.736 -38.855 8.849 1.00 92.56 521 GLU A N 1
ATOM 3981 C CA . GLU A 1 521 ? 6.404 -39.181 8.325 1.00 92.56 521 GLU A CA 1
ATOM 3982 C C . GLU A 1 521 ? 5.992 -38.265 7.146 1.00 92.56 521 GLU A C 1
ATOM 3984 O O . GLU A 1 521 ? 4.842 -38.293 6.722 1.00 92.56 521 GLU A O 1
ATOM 3989 N N . ASN A 1 522 ? 6.915 -37.448 6.609 1.00 90.25 522 ASN A N 1
ATOM 3990 C CA . ASN A 1 522 ? 6.698 -36.483 5.515 1.00 90.25 522 ASN A CA 1
ATOM 3991 C C . ASN A 1 522 ? 5.526 -35.496 5.738 1.00 90.25 522 ASN A C 1
ATOM 3993 O O . ASN A 1 522 ? 4.939 -34.985 4.786 1.00 90.25 522 ASN A O 1
ATOM 3997 N N . THR A 1 523 ? 5.204 -35.197 6.999 1.00 89.00 523 THR A N 1
ATOM 3998 C CA . THR A 1 523 ? 4.118 -34.281 7.392 1.00 89.00 523 THR A CA 1
ATOM 3999 C C . THR A 1 523 ? 4.401 -32.836 6.944 1.00 89.00 523 THR A C 1
ATOM 4001 O O . THR A 1 523 ? 5.549 -32.384 6.971 1.00 89.00 523 THR A O 1
ATOM 4004 N N . GLU A 1 524 ? 3.374 -32.059 6.573 1.00 85.06 524 GLU A N 1
ATOM 4005 C CA . GLU A 1 524 ? 3.576 -30.676 6.115 1.00 85.06 524 GLU A CA 1
ATOM 4006 C C . GLU A 1 524 ? 4.102 -29.743 7.219 1.00 85.06 524 GLU A C 1
ATOM 4008 O O . GLU A 1 524 ? 3.665 -29.805 8.370 1.00 85.06 524 GLU A O 1
ATOM 4013 N N . LYS A 1 525 ? 4.930 -28.748 6.850 1.00 87.62 525 LYS A N 1
ATOM 4014 C CA . LYS A 1 525 ? 5.458 -27.715 7.772 1.00 87.62 525 LYS A CA 1
ATOM 4015 C C . LYS A 1 525 ? 4.383 -27.090 8.677 1.00 87.62 525 LYS A C 1
ATOM 4017 O O . LYS A 1 525 ? 4.655 -26.825 9.846 1.00 87.62 525 LYS A O 1
ATOM 4022 N N . ARG A 1 526 ? 3.167 -26.851 8.166 1.00 84.19 526 ARG A N 1
ATOM 4023 C CA . ARG A 1 526 ? 2.064 -26.273 8.956 1.00 84.19 526 ARG A CA 1
ATOM 4024 C C . ARG A 1 526 ? 1.582 -27.228 10.052 1.00 84.19 526 ARG A C 1
ATOM 4026 O O . ARG A 1 526 ? 1.418 -26.800 11.190 1.00 84.19 526 ARG A O 1
ATOM 4033 N N . GLN A 1 527 ? 1.395 -28.502 9.716 1.00 83.62 527 GLN A N 1
ATOM 4034 C CA . GLN A 1 527 ? 0.974 -29.549 10.649 1.00 83.62 527 GLN A CA 1
ATOM 4035 C C . GLN A 1 527 ? 2.065 -29.824 11.695 1.00 83.62 527 GLN A C 1
ATOM 4037 O O . GLN A 1 527 ? 1.756 -29.875 12.883 1.00 83.62 527 GLN A O 1
ATOM 4042 N N . ILE A 1 528 ? 3.342 -29.878 11.287 1.00 86.06 528 ILE A N 1
ATOM 4043 C CA . ILE A 1 528 ? 4.474 -30.006 12.222 1.00 86.06 528 ILE A CA 1
ATOM 4044 C C . ILE A 1 528 ? 4.488 -28.842 13.226 1.00 86.06 528 ILE A C 1
ATOM 4046 O O . ILE A 1 528 ? 4.594 -29.075 14.426 1.00 86.06 528 ILE A O 1
ATOM 4050 N N . ILE A 1 529 ? 4.339 -27.590 12.773 1.00 84.69 529 ILE A N 1
ATOM 4051 C CA . ILE A 1 529 ? 4.307 -26.426 13.679 1.00 84.69 529 ILE A CA 1
ATOM 4052 C C . ILE A 1 529 ? 3.085 -26.466 14.613 1.00 84.69 529 ILE A C 1
ATOM 4054 O O . ILE A 1 529 ? 3.224 -26.082 15.775 1.00 84.69 529 ILE A O 1
ATOM 4058 N N . SER A 1 530 ? 1.928 -26.961 14.157 1.00 86.75 530 SER A N 1
ATOM 4059 C CA . SER A 1 530 ? 0.745 -27.146 15.013 1.00 86.75 530 SER A CA 1
ATOM 4060 C C . SER A 1 530 ? 1.009 -28.172 16.117 1.00 86.75 530 SER A C 1
ATOM 4062 O O . SER A 1 530 ? 0.926 -27.834 17.292 1.00 86.75 530 SER A O 1
ATOM 4064 N N . ALA A 1 531 ? 1.486 -29.370 15.773 1.00 87.94 531 ALA A N 1
ATOM 4065 C CA . ALA A 1 531 ? 1.802 -30.408 16.755 1.00 87.94 531 ALA A CA 1
ATOM 4066 C C . ALA A 1 531 ? 2.943 -30.002 17.716 1.00 87.94 531 ALA A C 1
ATOM 4068 O O . ALA A 1 531 ? 2.931 -30.346 18.899 1.00 87.94 531 ALA A O 1
ATOM 4069 N N . MET A 1 532 ? 3.923 -29.217 17.248 1.00 95.56 532 MET A N 1
ATOM 4070 C CA . MET A 1 532 ? 4.941 -28.607 18.115 1.00 95.56 532 MET A CA 1
ATOM 4071 C C . MET A 1 532 ? 4.334 -27.575 19.079 1.00 95.56 532 MET A C 1
ATOM 4073 O O . MET A 1 532 ? 4.724 -27.539 20.244 1.00 95.56 532 MET A O 1
ATOM 4077 N N . LYS A 1 533 ? 3.386 -26.745 18.622 1.00 93.31 533 LYS A N 1
ATOM 4078 C CA . LYS A 1 533 ? 2.644 -25.778 19.453 1.00 93.31 533 LYS A CA 1
ATOM 4079 C C . LYS A 1 533 ? 1.790 -26.499 20.496 1.00 93.31 533 LYS A C 1
ATOM 4081 O O . LYS A 1 533 ? 1.877 -26.161 21.672 1.00 93.31 533 LYS A O 1
ATOM 4086 N N . GLU A 1 534 ? 1.017 -27.493 20.079 1.00 90.12 534 GLU A N 1
ATOM 4087 C CA . GLU A 1 534 ? 0.155 -28.311 20.938 1.00 90.12 534 GLU A CA 1
ATOM 4088 C C . GLU A 1 534 ? 0.979 -29.013 22.025 1.00 90.12 534 GLU A C 1
ATOM 4090 O O . GLU A 1 534 ? 0.626 -28.940 23.200 1.00 90.12 534 GLU A O 1
ATOM 4095 N N . LYS A 1 535 ? 2.151 -29.569 21.684 1.00 94.25 535 LYS A N 1
ATOM 4096 C CA . LYS A 1 535 ? 3.069 -30.145 22.680 1.00 94.25 535 LYS A CA 1
ATOM 4097 C C . LYS A 1 535 ? 3.651 -29.097 23.641 1.00 94.25 535 LYS A C 1
ATOM 4099 O O . LYS A 1 535 ? 3.847 -29.399 24.814 1.00 94.25 535 LYS A O 1
ATOM 4104 N N . ILE A 1 536 ? 3.896 -27.858 23.202 1.00 90.06 536 ILE A N 1
ATOM 4105 C CA . ILE A 1 536 ? 4.270 -26.754 24.111 1.00 90.06 536 ILE A CA 1
ATOM 4106 C C . ILE A 1 536 ? 3.101 -26.396 25.051 1.00 90.06 536 ILE A C 1
ATOM 4108 O O . ILE A 1 536 ? 3.339 -26.095 26.218 1.00 90.06 536 ILE A O 1
ATOM 4112 N N . GLU A 1 537 ? 1.857 -26.431 24.573 1.00 85.56 537 GLU A N 1
ATOM 4113 C CA . GLU A 1 537 ? 0.645 -26.128 25.355 1.00 85.56 537 GLU A CA 1
ATOM 4114 C C . GLU A 1 537 ? 0.328 -27.222 26.389 1.00 85.56 537 GLU A C 1
ATOM 4116 O O . GLU A 1 537 ? 0.052 -26.909 27.549 1.00 85.56 537 GLU A O 1
ATOM 4121 N N . GLU A 1 538 ? 0.483 -28.492 26.015 1.00 89.25 538 GLU A N 1
ATOM 4122 C CA . GLU A 1 538 ? 0.453 -29.656 26.911 1.00 89.25 538 GLU A CA 1
ATOM 4123 C C . GLU A 1 538 ? 1.513 -29.531 28.021 1.00 89.25 538 GLU A C 1
ATOM 4125 O O . GLU A 1 538 ? 1.190 -29.551 29.211 1.00 89.25 538 GLU A O 1
ATOM 4130 N N . LEU A 1 539 ? 2.777 -29.304 27.646 1.00 87.75 539 LEU A N 1
ATOM 4131 C CA . LEU A 1 539 ? 3.881 -29.159 28.596 1.00 87.75 539 LEU A CA 1
ATOM 4132 C C . LEU A 1 539 ? 3.678 -27.972 29.547 1.00 87.75 539 LEU A C 1
ATOM 4134 O O . LEU A 1 539 ? 3.906 -28.116 30.746 1.00 87.75 539 LEU A O 1
ATOM 4138 N N . LEU A 1 540 ? 3.201 -26.822 29.058 1.00 82.50 540 LEU A N 1
ATOM 4139 C CA . LEU A 1 540 ? 2.913 -25.659 29.906 1.00 82.50 540 LEU A CA 1
ATOM 4140 C C . LEU A 1 540 ? 1.749 -25.897 30.872 1.00 82.50 540 LEU A C 1
ATOM 4142 O O . LEU A 1 540 ? 1.816 -25.425 32.006 1.00 82.50 540 LEU A O 1
ATOM 4146 N N . THR A 1 541 ? 0.726 -26.647 30.456 1.00 79.12 541 THR A N 1
ATOM 4147 C CA . THR A 1 541 ? -0.383 -27.069 31.331 1.00 79.12 541 THR A CA 1
ATOM 4148 C C . THR A 1 541 ? 0.137 -27.946 32.473 1.00 79.12 541 THR A C 1
ATOM 4150 O O . THR A 1 541 ? -0.226 -27.742 33.629 1.00 79.12 541 THR A O 1
ATOM 4153 N N . ASN A 1 542 ? 1.086 -28.833 32.168 1.00 79.75 542 ASN A N 1
ATOM 4154 C CA . ASN A 1 542 ? 1.783 -29.692 33.129 1.00 79.75 542 ASN A CA 1
ATOM 4155 C C . ASN A 1 542 ? 2.923 -28.973 33.897 1.00 79.75 542 ASN A C 1
ATOM 4157 O O . ASN A 1 542 ? 3.725 -29.617 34.568 1.00 79.75 542 ASN A O 1
ATOM 4161 N N . GLY A 1 543 ? 3.041 -27.640 33.802 1.00 78.38 543 GLY A N 1
ATOM 4162 C CA . GLY A 1 543 ? 4.058 -26.838 34.504 1.00 78.38 543 GLY A CA 1
ATOM 4163 C C . GLY A 1 543 ? 5.476 -26.881 33.906 1.00 78.38 543 GLY A C 1
ATOM 4164 O O . GLY A 1 543 ? 6.392 -26.225 34.411 1.00 78.38 543 GLY A O 1
ATOM 4165 N N . HIS A 1 544 ? 5.685 -27.603 32.808 1.00 84.06 544 HIS A N 1
ATOM 4166 C CA . HIS A 1 544 ? 6.977 -27.800 32.156 1.00 84.06 544 HIS A CA 1
ATOM 4167 C C . HIS A 1 544 ? 7.273 -26.707 31.108 1.00 84.06 544 HIS A C 1
ATOM 4169 O O . HIS A 1 544 ? 6.870 -26.767 29.947 1.00 84.06 544 HIS A O 1
ATOM 4175 N N . ARG A 1 545 ? 8.042 -25.682 31.504 1.00 83.44 545 ARG A N 1
ATOM 4176 C CA . ARG A 1 545 ? 8.406 -24.542 30.637 1.00 83.44 545 ARG A CA 1
ATOM 4177 C C . ARG A 1 545 ? 9.434 -24.919 29.554 1.00 83.44 545 ARG A C 1
ATOM 4179 O O . ARG A 1 545 ? 10.614 -25.093 29.849 1.00 83.44 545 ARG A O 1
ATOM 4186 N N . VAL A 1 546 ? 9.009 -24.936 28.287 1.00 84.12 546 VAL A N 1
ATOM 4187 C CA . VAL A 1 546 ? 9.869 -25.179 27.100 1.00 84.12 546 VAL A CA 1
ATOM 4188 C C . VAL A 1 546 ? 10.852 -24.032 26.815 1.00 84.12 546 VAL A C 1
ATOM 4190 O O . VAL A 1 546 ? 11.955 -24.252 26.320 1.00 84.12 546 VAL A O 1
ATOM 4193 N N . SER A 1 547 ? 10.462 -22.790 27.105 1.00 84.31 547 SER A N 1
ATOM 4194 C CA . SER A 1 547 ? 11.241 -21.583 26.804 1.00 84.31 547 SER A CA 1
ATOM 4195 C C . SER A 1 547 ? 10.893 -20.488 27.796 1.00 84.31 547 SER A C 1
ATOM 4197 O O . SER A 1 547 ? 9.726 -20.325 28.140 1.00 84.31 547 SER A O 1
ATOM 4199 N N . LYS A 1 548 ? 11.880 -19.711 28.254 1.00 81.94 548 LYS A N 1
ATOM 4200 C CA . LYS A 1 548 ? 11.663 -18.736 29.332 1.00 81.94 548 LYS A CA 1
ATOM 4201 C C . LYS A 1 548 ? 10.603 -17.676 29.011 1.00 81.94 548 LYS A C 1
ATOM 4203 O O . LYS A 1 548 ? 9.869 -17.271 29.906 1.00 81.94 548 LYS A O 1
ATOM 4208 N N . HIS A 1 549 ? 10.521 -17.281 27.742 1.00 81.31 549 HIS A N 1
ATOM 4209 C CA . HIS A 1 549 ? 9.558 -16.306 27.218 1.00 81.31 549 HIS A CA 1
ATOM 4210 C C . HIS A 1 549 ? 8.177 -16.913 26.947 1.00 81.31 549 HIS A C 1
ATOM 4212 O O . HIS A 1 549 ? 7.197 -16.181 26.835 1.00 81.31 549 HIS A O 1
ATOM 4218 N N . CYS A 1 550 ? 8.095 -18.238 26.804 1.00 85.12 550 CYS A N 1
ATOM 4219 C CA . CYS A 1 550 ? 6.858 -18.952 26.522 1.00 85.12 550 CYS A CA 1
ATOM 4220 C C . CYS A 1 550 ? 6.234 -19.393 27.851 1.00 85.12 550 CYS A C 1
ATOM 4222 O O . CYS A 1 550 ? 6.590 -20.434 28.400 1.00 85.12 550 CYS A O 1
ATOM 4224 N N . VAL A 1 551 ? 5.354 -18.551 28.387 1.00 79.94 551 VAL A N 1
ATOM 4225 C CA . VAL A 1 551 ? 4.688 -18.699 29.690 1.00 79.94 551 VAL A CA 1
ATOM 4226 C C . VAL A 1 551 ? 3.253 -18.181 29.599 1.00 79.94 551 VAL A C 1
ATOM 4228 O O . VAL A 1 551 ? 2.918 -17.454 28.664 1.00 79.94 551 VAL A O 1
ATOM 4231 N N . THR A 1 552 ? 2.407 -18.524 30.571 1.00 78.44 552 THR A N 1
ATOM 4232 C CA . THR A 1 552 ? 1.070 -17.924 30.696 1.00 78.44 552 THR A CA 1
ATOM 4233 C C . THR A 1 552 ? 1.165 -16.452 31.106 1.00 78.44 552 THR A C 1
ATOM 4235 O O . THR A 1 552 ? 2.134 -16.025 31.741 1.00 78.44 552 THR A O 1
ATOM 4238 N N . GLU A 1 553 ? 0.141 -15.659 30.785 1.00 81.25 553 GLU A N 1
ATOM 4239 C CA . GLU A 1 553 ? 0.114 -14.239 31.158 1.00 81.25 553 GLU A CA 1
ATOM 4240 C C . GLU A 1 553 ? 0.130 -14.041 32.677 1.00 81.25 553 GLU A C 1
ATOM 4242 O O . GLU A 1 553 ? 0.823 -13.154 33.160 1.00 81.25 553 GLU A O 1
ATOM 4247 N N . ASP A 1 554 ? -0.547 -14.893 33.450 1.00 79.25 554 ASP A N 1
ATOM 4248 C CA . ASP A 1 554 ? -0.575 -14.792 34.917 1.00 79.25 554 ASP A CA 1
ATOM 4249 C C . ASP A 1 554 ? 0.720 -15.257 35.597 1.00 79.25 554 ASP A C 1
ATOM 4251 O O . ASP A 1 554 ? 0.984 -14.885 36.742 1.00 79.25 554 ASP A O 1
ATOM 4255 N N . PHE A 1 555 ? 1.566 -16.013 34.891 1.00 81.81 555 PHE A N 1
ATOM 4256 C CA . PHE A 1 555 ? 2.961 -16.201 35.284 1.00 81.81 555 PHE A CA 1
ATOM 4257 C C . PHE A 1 555 ? 3.796 -14.965 34.914 1.00 81.81 555 PHE A C 1
ATOM 4259 O O . PHE A 1 555 ? 4.555 -14.462 35.739 1.00 81.81 555 PHE A O 1
ATOM 4266 N N . TYR A 1 556 ? 3.621 -14.416 33.708 1.00 87.25 556 TYR A N 1
ATOM 4267 C CA . TYR A 1 556 ? 4.374 -13.245 33.240 1.00 87.25 556 TYR A CA 1
ATOM 4268 C C . TYR A 1 556 ? 4.090 -11.970 34.057 1.00 87.25 556 TYR A C 1
ATOM 4270 O O . TYR A 1 556 ? 5.001 -11.182 34.313 1.00 87.25 556 TYR A O 1
ATOM 4278 N N . LYS A 1 557 ? 2.852 -11.801 34.545 1.00 85.88 557 LYS A N 1
ATOM 4279 C CA . LYS A 1 557 ? 2.442 -10.758 35.507 1.00 85.88 557 LYS A CA 1
ATOM 4280 C C . LYS A 1 557 ? 3.170 -10.860 36.855 1.00 85.88 557 LYS A C 1
ATOM 4282 O O . LYS A 1 557 ? 3.220 -9.866 37.564 1.00 85.88 557 LYS A O 1
ATOM 4287 N N . LYS A 1 558 ? 3.740 -12.023 37.199 1.00 88.62 558 LYS A N 1
ATOM 4288 C CA . LYS A 1 558 ? 4.547 -12.261 38.415 1.00 88.62 558 LYS A CA 1
ATOM 4289 C C . LYS A 1 558 ? 6.054 -12.224 38.134 1.00 88.62 558 LYS A C 1
ATOM 4291 O O . LYS A 1 558 ? 6.836 -11.854 39.004 1.00 88.62 558 LYS A O 1
ATOM 4296 N N . LEU A 1 559 ? 6.466 -12.589 36.917 1.00 88.94 559 LEU A N 1
ATOM 4297 C CA . LEU A 1 559 ? 7.856 -12.587 36.461 1.00 88.94 559 LEU A CA 1
ATOM 4298 C C . LEU A 1 559 ? 7.936 -12.109 35.002 1.00 88.94 559 LEU A C 1
ATOM 4300 O O . LEU A 1 559 ? 7.726 -12.884 34.068 1.00 88.94 559 LEU A O 1
ATOM 4304 N N . ASN A 1 560 ? 8.273 -10.835 34.796 1.00 93.00 560 ASN A N 1
ATOM 4305 C CA . ASN A 1 560 ? 8.539 -10.301 33.461 1.00 93.00 560 ASN A CA 1
ATOM 4306 C C . ASN A 1 560 ? 9.874 -10.865 32.948 1.00 93.00 560 ASN A C 1
ATOM 4308 O O . ASN A 1 560 ? 10.905 -10.707 33.599 1.00 93.00 560 ASN A O 1
ATOM 4312 N N . VAL A 1 561 ? 9.860 -11.493 31.771 1.00 90.06 561 VAL A N 1
ATOM 4313 C CA . VAL A 1 561 ? 11.052 -12.053 31.114 1.00 90.06 561 VAL A CA 1
ATOM 4314 C C . VAL A 1 561 ? 11.299 -11.306 29.803 1.00 90.06 561 VAL A C 1
ATOM 4316 O O . VAL A 1 561 ? 10.537 -11.479 28.850 1.00 90.06 561 VAL A O 1
ATOM 4319 N N . ILE A 1 562 ? 12.342 -10.475 29.755 1.00 91.88 562 ILE A N 1
ATOM 4320 C CA . ILE A 1 562 ? 12.627 -9.567 28.629 1.00 91.88 562 ILE A CA 1
ATOM 4321 C C . ILE A 1 562 ? 14.060 -9.704 28.102 1.00 91.88 562 ILE A C 1
ATOM 4323 O O . ILE A 1 562 ? 14.990 -9.896 28.881 1.00 91.88 562 ILE A O 1
ATOM 4327 N N . ASP A 1 563 ? 14.243 -9.505 26.794 1.00 90.12 563 ASP A N 1
ATOM 4328 C CA . ASP A 1 563 ? 15.568 -9.350 26.173 1.00 90.12 563 ASP A CA 1
ATOM 4329 C C . ASP A 1 563 ? 15.782 -7.900 25.724 1.00 90.12 563 ASP A C 1
ATOM 4331 O O . ASP A 1 563 ? 15.014 -7.395 24.904 1.00 90.12 563 ASP A O 1
ATOM 4335 N N . ILE A 1 564 ? 16.854 -7.239 26.167 1.00 91.12 564 ILE A N 1
ATOM 4336 C CA . ILE A 1 564 ? 17.228 -5.879 25.733 1.00 91.12 564 ILE A CA 1
ATOM 4337 C C . ILE A 1 564 ? 18.392 -5.938 24.737 1.00 91.12 564 ILE A C 1
ATOM 4339 O O . ILE A 1 564 ? 19.424 -6.568 24.979 1.00 91.12 564 ILE A O 1
ATOM 4343 N N . SER A 1 565 ? 18.255 -5.258 23.599 1.00 89.06 565 SER A N 1
ATOM 4344 C CA . SER A 1 565 ? 19.184 -5.385 22.475 1.00 89.06 565 SER A CA 1
ATOM 4345 C C . SER A 1 565 ? 20.567 -4.785 22.748 1.00 89.06 565 SER A C 1
ATOM 4347 O O . SER A 1 565 ? 20.805 -3.586 22.582 1.00 89.06 565 SER A O 1
ATOM 4349 N N . HIS A 1 566 ? 21.531 -5.658 23.038 1.00 85.69 566 HIS A N 1
ATOM 4350 C CA . HIS A 1 566 ? 22.956 -5.330 23.098 1.00 85.69 566 HIS A CA 1
ATOM 4351 C C . HIS A 1 566 ? 23.465 -4.651 21.813 1.00 85.69 566 HIS A C 1
ATOM 4353 O O . HIS A 1 566 ? 24.239 -3.700 21.891 1.00 85.69 566 HIS A O 1
ATOM 4359 N N . LYS A 1 567 ? 23.004 -5.090 20.630 1.00 84.19 567 LYS A N 1
ATOM 4360 C CA . LYS A 1 567 ? 23.417 -4.509 19.338 1.00 84.19 567 LYS A CA 1
ATOM 4361 C C . LYS A 1 567 ? 22.936 -3.066 19.147 1.00 84.19 567 LYS A C 1
ATOM 4363 O O . LYS A 1 567 ? 23.696 -2.267 18.609 1.00 84.19 567 LYS A O 1
ATOM 4368 N N . ARG A 1 568 ? 21.714 -2.730 19.586 1.00 80.88 568 ARG A N 1
ATOM 4369 C CA . ARG A 1 568 ? 21.163 -1.359 19.517 1.00 80.88 568 ARG A CA 1
ATOM 4370 C C . ARG A 1 568 ? 21.734 -0.445 20.610 1.00 80.88 568 ARG A C 1
ATOM 4372 O O . ARG A 1 568 ? 21.822 0.757 20.407 1.00 80.88 568 ARG A O 1
ATOM 4379 N N . MET A 1 569 ? 22.170 -1.005 21.738 1.00 84.00 569 MET A N 1
ATOM 4380 C CA . MET A 1 569 ? 22.773 -0.244 22.834 1.00 84.00 569 MET A CA 1
ATOM 4381 C C . MET A 1 569 ? 24.170 0.295 22.484 1.00 84.00 569 MET A C 1
ATOM 4383 O O . MET A 1 569 ? 25.052 -0.456 22.046 1.00 84.00 569 MET A O 1
ATOM 4387 N N . ARG A 1 570 ? 24.396 1.587 22.764 1.00 83.69 570 ARG A N 1
ATOM 4388 C CA . ARG A 1 570 ? 25.677 2.295 22.580 1.00 83.69 570 ARG A CA 1
ATOM 4389 C C . ARG A 1 570 ? 26.832 1.551 23.262 1.00 83.69 570 ARG A C 1
ATOM 4391 O O . ARG A 1 570 ? 26.787 1.292 24.464 1.00 83.69 570 ARG A O 1
ATOM 4398 N N . SER A 1 571 ? 27.882 1.233 22.502 1.00 83.44 571 SER A N 1
ATOM 4399 C CA . SER A 1 571 ? 28.975 0.342 22.929 1.00 83.44 571 SER A CA 1
ATOM 4400 C C . SER A 1 571 ? 29.638 0.749 24.248 1.00 83.44 571 SER A C 1
ATOM 4402 O O . SER A 1 571 ? 29.813 -0.093 25.126 1.00 83.44 571 SER A O 1
ATOM 4404 N N . SER A 1 572 ? 29.921 2.040 24.431 1.00 86.44 572 SER A N 1
ATOM 4405 C CA . SER A 1 572 ? 30.551 2.586 25.641 1.00 86.44 572 SER A CA 1
ATOM 4406 C C . SER A 1 572 ? 29.707 2.475 26.918 1.00 86.44 572 SER A C 1
ATOM 4408 O O . SER A 1 572 ? 30.253 2.587 28.011 1.00 86.44 572 SER A O 1
ATOM 4410 N N . LYS A 1 573 ? 28.393 2.233 26.815 1.00 90.06 573 LYS A N 1
ATOM 4411 C CA . LYS A 1 573 ? 27.479 2.132 27.970 1.00 90.06 573 LYS A CA 1
ATOM 4412 C C . LYS A 1 573 ? 27.245 0.694 28.442 1.00 90.06 573 LYS A C 1
ATOM 4414 O O . LYS A 1 573 ? 26.795 0.487 29.563 1.00 90.06 573 LYS A O 1
ATOM 4419 N N . ARG A 1 574 ? 27.616 -0.303 27.634 1.00 89.56 574 ARG A N 1
ATOM 4420 C CA . ARG A 1 574 ? 27.347 -1.735 27.870 1.00 89.56 574 ARG A CA 1
ATOM 4421 C C . ARG A 1 574 ? 27.904 -2.264 29.195 1.00 89.56 574 ARG A C 1
ATOM 4423 O O . ARG A 1 574 ? 27.162 -2.868 29.958 1.00 89.56 574 ARG A O 1
ATOM 4430 N N . LYS A 1 575 ? 29.176 -1.979 29.512 1.00 88.25 575 LYS A N 1
ATOM 4431 C CA . LYS A 1 575 ? 29.793 -2.390 30.792 1.00 88.25 575 LYS A CA 1
ATOM 4432 C C . LYS A 1 575 ? 29.106 -1.757 32.013 1.00 88.25 575 LYS A C 1
ATOM 4434 O O . LYS A 1 575 ? 28.992 -2.407 33.045 1.00 88.25 575 LYS A O 1
ATOM 4439 N N . ALA A 1 576 ? 28.628 -0.516 31.890 1.00 90.44 576 ALA A N 1
ATOM 4440 C CA . ALA A 1 576 ? 27.892 0.160 32.958 1.00 90.44 576 ALA A CA 1
ATOM 4441 C C . ALA A 1 576 ? 26.476 -0.424 33.126 1.00 90.44 576 ALA A C 1
ATOM 4443 O O . ALA A 1 576 ? 26.051 -0.683 34.246 1.00 90.44 576 ALA A O 1
ATOM 4444 N N . PHE A 1 577 ? 25.784 -0.725 32.021 1.00 92.88 577 PHE A N 1
ATOM 4445 C CA . PHE A 1 577 ? 24.481 -1.400 32.041 1.00 92.88 577 PHE A CA 1
ATOM 4446 C C . PHE A 1 577 ? 24.560 -2.773 32.733 1.00 92.88 577 PHE A C 1
ATOM 4448 O O . PHE A 1 577 ? 23.735 -3.086 33.588 1.00 92.88 577 PHE A O 1
ATOM 4455 N N . GLU A 1 578 ? 25.605 -3.561 32.452 1.00 91.81 578 GLU A N 1
ATOM 4456 C CA . GLU A 1 578 ? 25.870 -4.822 33.161 1.00 91.81 578 GLU A CA 1
ATOM 4457 C C . GLU A 1 578 ? 26.166 -4.641 34.656 1.00 91.81 578 GLU A C 1
ATOM 4459 O O . GLU A 1 578 ? 25.800 -5.504 35.454 1.00 91.81 578 GLU A O 1
ATOM 4464 N N . ALA A 1 579 ? 26.830 -3.551 35.052 1.00 91.75 579 ALA A N 1
ATOM 4465 C CA . ALA A 1 579 ? 27.109 -3.262 36.458 1.00 91.75 579 ALA A CA 1
ATOM 4466 C C . ALA A 1 579 ? 25.824 -2.931 37.239 1.00 91.75 579 ALA A C 1
ATOM 4468 O O . ALA A 1 579 ? 25.634 -3.442 38.343 1.00 91.75 579 ALA A O 1
ATOM 4469 N N . GLU A 1 580 ? 24.907 -2.155 36.655 1.00 94.94 580 GLU A N 1
ATOM 4470 C CA . GLU A 1 580 ? 23.605 -1.874 37.275 1.00 94.94 580 GLU A CA 1
ATOM 4471 C C . GLU A 1 580 ? 22.693 -3.111 37.313 1.00 94.94 580 GLU A C 1
ATOM 4473 O O . GLU A 1 580 ? 22.067 -3.362 38.343 1.00 94.94 580 GLU A O 1
ATOM 4478 N N . ILE A 1 581 ? 22.681 -3.950 36.266 1.00 93.94 581 ILE A N 1
ATOM 4479 C CA . ILE A 1 581 ? 21.993 -5.258 36.305 1.00 93.94 581 ILE A CA 1
ATOM 4480 C C . ILE A 1 581 ? 22.514 -6.106 37.474 1.00 93.94 581 ILE A C 1
ATOM 4482 O O . ILE A 1 581 ? 21.720 -6.672 38.223 1.00 93.94 581 ILE A O 1
ATOM 4486 N N . LYS A 1 582 ? 23.838 -6.167 37.674 1.00 92.94 582 LYS A N 1
ATOM 4487 C CA . LYS A 1 582 ? 24.450 -6.919 38.783 1.00 92.94 582 LYS A CA 1
ATOM 4488 C C . LYS A 1 582 ? 24.022 -6.374 40.150 1.00 92.94 582 LYS A C 1
ATOM 4490 O O . LYS A 1 582 ? 23.615 -7.164 40.993 1.00 92.94 582 LYS A O 1
ATOM 4495 N N . LYS A 1 583 ? 24.013 -5.051 40.356 1.00 92.38 583 LYS A N 1
ATOM 4496 C CA . LYS A 1 583 ? 23.501 -4.425 41.597 1.00 92.38 583 LYS A CA 1
ATOM 4497 C C . LYS A 1 583 ? 22.025 -4.753 41.856 1.00 92.38 583 LYS A C 1
ATOM 4499 O O . LYS A 1 583 ? 21.640 -5.043 42.991 1.00 92.38 583 LYS A O 1
ATOM 4504 N N . LEU A 1 584 ? 21.194 -4.716 40.815 1.00 92.56 584 LEU A N 1
ATOM 4505 C CA . LEU A 1 584 ? 19.768 -5.045 40.908 1.00 92.56 584 LEU A CA 1
ATOM 4506 C C . LEU A 1 584 ? 19.529 -6.544 41.148 1.00 92.56 584 LEU A C 1
ATOM 4508 O O . LEU A 1 584 ? 18.563 -6.899 41.818 1.00 92.56 584 LEU A O 1
ATOM 4512 N N . HIS A 1 585 ? 20.430 -7.413 40.685 1.00 92.62 585 HIS A N 1
ATOM 4513 C CA . HIS A 1 585 ? 20.416 -8.836 41.022 1.00 92.62 585 HIS A CA 1
ATOM 4514 C C . HIS A 1 585 ? 20.808 -9.094 42.484 1.00 92.62 585 HIS A C 1
ATOM 4516 O O . HIS A 1 585 ? 20.059 -9.749 43.203 1.00 92.62 585 HIS A O 1
ATOM 4522 N N . THR A 1 586 ? 21.908 -8.504 42.969 1.00 91.44 586 THR A N 1
ATOM 4523 C CA . THR A 1 586 ? 22.337 -8.615 44.380 1.00 91.44 586 THR A CA 1
ATOM 4524 C C . THR A 1 586 ? 21.282 -8.085 45.360 1.00 91.44 586 THR A C 1
ATOM 4526 O O . THR A 1 586 ? 21.181 -8.576 46.477 1.00 91.44 586 THR A O 1
ATOM 4529 N N . SER A 1 587 ? 20.467 -7.109 44.946 1.00 89.31 587 SER A N 1
ATOM 4530 C CA . SER A 1 587 ? 19.344 -6.574 45.735 1.00 89.31 587 SER A CA 1
ATOM 4531 C C . SER A 1 587 ? 17.991 -7.256 45.459 1.00 89.31 587 SER A C 1
ATOM 4533 O O . SER A 1 587 ? 16.950 -6.725 45.842 1.00 89.31 587 SER A O 1
ATOM 4535 N N . GLY A 1 588 ? 17.979 -8.413 44.785 1.00 88.56 588 GLY A N 1
ATOM 4536 C CA . GLY A 1 588 ? 16.789 -9.248 44.549 1.00 88.56 588 GLY A CA 1
ATOM 4537 C C . GLY A 1 588 ? 15.776 -8.713 43.525 1.00 88.56 588 GLY A C 1
ATOM 4538 O O . GLY A 1 588 ? 14.841 -9.424 43.164 1.00 88.56 588 GLY A O 1
ATOM 4539 N N . LYS A 1 589 ? 15.964 -7.490 43.014 1.00 90.31 589 LYS A N 1
ATOM 4540 C CA . LYS A 1 589 ? 15.061 -6.820 42.055 1.00 90.31 589 LYS A CA 1
ATOM 4541 C C . LYS A 1 589 ? 15.108 -7.431 40.650 1.00 90.31 589 LYS A C 1
ATOM 4543 O O . LYS A 1 589 ? 14.168 -7.273 39.881 1.00 90.31 589 LYS A O 1
ATOM 4548 N N . ILE A 1 590 ? 16.183 -8.144 40.321 1.00 94.94 590 ILE A N 1
ATOM 4549 C CA . ILE A 1 590 ? 16.292 -9.016 39.145 1.00 94.94 590 ILE A CA 1
ATOM 4550 C C . ILE A 1 590 ? 16.598 -10.419 39.673 1.00 94.94 590 ILE A C 1
ATOM 4552 O O . ILE A 1 590 ? 17.638 -10.622 40.295 1.00 94.94 590 ILE A O 1
ATOM 4556 N N . SER A 1 591 ? 15.725 -11.402 39.450 1.00 91.25 591 SER A N 1
ATOM 4557 C CA . SER A 1 591 ? 15.930 -12.754 39.998 1.00 91.25 591 SER A CA 1
ATOM 4558 C C . SER A 1 591 ? 16.964 -13.549 39.208 1.00 91.25 591 SER A C 1
ATOM 4560 O O . SER A 1 591 ? 17.660 -14.388 39.779 1.00 91.25 591 SER A O 1
ATOM 4562 N N . LYS A 1 592 ? 17.106 -13.275 37.906 1.00 89.69 592 LYS A N 1
ATOM 4563 C CA . LYS A 1 592 ? 18.128 -13.885 37.049 1.00 89.69 592 LYS A CA 1
ATOM 4564 C C . LYS A 1 592 ? 18.440 -13.004 35.844 1.00 89.69 592 LYS A C 1
ATOM 4566 O O . LYS A 1 592 ? 17.560 -12.323 35.325 1.00 89.69 592 LYS A O 1
ATOM 4571 N N . PHE A 1 593 ? 19.678 -13.054 35.364 1.00 90.44 593 PHE A N 1
ATOM 4572 C CA . PHE A 1 593 ? 20.066 -12.433 34.100 1.00 90.44 593 PHE A CA 1
ATOM 4573 C C . PHE A 1 593 ? 21.052 -13.306 33.317 1.00 90.44 593 PHE A C 1
ATOM 4575 O O . PHE A 1 593 ? 21.711 -14.178 33.885 1.00 90.44 593 PHE A O 1
ATOM 4582 N N . ILE A 1 594 ? 21.160 -13.056 32.012 1.00 84.62 594 ILE A N 1
ATOM 4583 C CA . ILE A 1 594 ? 22.238 -13.538 31.138 1.00 84.62 594 ILE A CA 1
ATOM 4584 C C . ILE A 1 594 ? 22.679 -12.348 30.274 1.00 84.62 594 ILE A C 1
ATOM 4586 O O . ILE A 1 594 ? 21.837 -11.581 29.804 1.00 84.62 594 ILE A O 1
ATOM 4590 N N . THR A 1 595 ? 23.987 -12.160 30.076 1.00 84.94 595 THR A N 1
ATOM 4591 C CA . THR A 1 595 ? 24.522 -11.085 29.221 1.00 84.94 595 THR A CA 1
ATOM 4592 C C . THR A 1 595 ? 25.409 -11.632 28.098 1.00 84.94 595 THR A C 1
ATOM 4594 O O . THR A 1 595 ? 25.972 -12.721 28.244 1.00 84.94 595 THR A O 1
ATOM 4597 N N . PRO A 1 596 ? 25.613 -10.871 27.004 1.00 78.00 596 PRO A N 1
ATOM 4598 C CA . PRO A 1 596 ? 26.480 -11.279 25.895 1.00 78.00 596 PRO A CA 1
ATOM 4599 C C . PRO A 1 596 ? 27.964 -11.423 26.262 1.00 78.00 596 PRO A C 1
ATOM 4601 O O . PRO A 1 596 ? 28.730 -11.968 25.474 1.00 78.00 596 PRO A O 1
ATOM 4604 N N . GLY A 1 597 ? 28.388 -10.910 27.424 1.00 67.69 597 GLY A N 1
ATOM 4605 C CA . GLY A 1 597 ? 29.757 -11.040 27.931 1.00 67.69 597 GLY A CA 1
ATOM 4606 C C . GLY A 1 597 ? 30.013 -12.310 28.752 1.00 67.69 597 GLY A C 1
ATOM 4607 O O . GLY A 1 597 ? 31.134 -12.514 29.212 1.00 67.69 597 GLY A O 1
ATOM 4608 N N . MET A 1 598 ? 28.997 -13.148 28.982 1.00 76.56 598 MET A N 1
ATOM 4609 C CA . MET A 1 598 ? 29.113 -14.358 29.805 1.00 76.56 598 MET A CA 1
ATOM 4610 C C . MET A 1 598 ? 29.545 -15.576 28.970 1.00 76.56 598 MET A C 1
ATOM 4612 O O . MET A 1 598 ? 29.256 -15.669 27.777 1.00 76.56 598 MET A O 1
ATOM 4616 N N . LYS A 1 599 ? 30.206 -16.558 29.597 1.00 53.34 599 LYS A N 1
ATOM 4617 C CA . LYS A 1 599 ? 30.511 -17.850 28.957 1.00 53.34 599 LYS A CA 1
ATOM 4618 C C . LYS A 1 599 ? 29.196 -18.612 28.737 1.00 53.34 599 LYS A C 1
ATOM 4620 O O . LYS A 1 599 ? 28.569 -19.023 29.707 1.00 53.34 599 LYS A O 1
ATOM 4625 N N . GLY A 1 600 ? 28.778 -18.760 27.478 1.00 57.97 600 GLY A N 1
ATOM 4626 C CA . GLY A 1 600 ? 27.423 -19.215 27.123 1.00 57.97 600 GLY A CA 1
ATOM 4627 C C . GLY A 1 600 ? 26.370 -18.095 27.100 1.00 57.97 600 GLY A C 1
ATOM 4628 O O . GLY A 1 600 ? 25.185 -18.372 27.254 1.00 57.97 600 GLY A O 1
ATOM 4629 N N . GLY A 1 601 ? 26.796 -16.836 26.960 1.00 60.06 601 GLY A N 1
ATOM 4630 C CA . GLY A 1 601 ? 25.929 -15.660 26.923 1.00 60.06 601 GLY A CA 1
ATOM 4631 C C . GLY A 1 601 ? 25.045 -15.558 25.677 1.00 60.06 601 GLY A C 1
ATOM 4632 O O . GLY A 1 601 ? 25.399 -16.009 24.589 1.00 60.06 601 GLY A O 1
ATOM 4633 N N . GLU A 1 602 ? 23.891 -14.915 25.840 1.00 64.38 602 GLU A N 1
ATOM 4634 C CA . GLU A 1 602 ? 22.906 -14.687 24.779 1.00 64.38 602 GLU A CA 1
ATOM 4635 C C . GLU A 1 602 ? 23.213 -13.400 23.977 1.00 64.38 602 GLU A C 1
ATOM 4637 O O . GLU A 1 602 ? 23.873 -12.492 24.483 1.00 64.38 602 GLU A O 1
ATOM 4642 N N . PRO A 1 603 ? 22.735 -13.249 22.722 1.00 71.12 603 PRO A N 1
ATOM 4643 C CA . PRO A 1 603 ? 23.017 -12.071 21.883 1.00 71.12 603 PRO A CA 1
ATOM 4644 C C . PRO A 1 603 ? 22.348 -10.758 22.354 1.00 71.12 603 PRO A C 1
ATOM 4646 O O . PRO A 1 603 ? 22.486 -9.722 21.690 1.00 71.12 603 PRO A O 1
ATOM 4649 N N . ALA A 1 604 ? 21.633 -10.792 23.479 1.00 85.75 604 ALA A N 1
ATOM 4650 C CA . ALA A 1 604 ? 20.924 -9.692 24.122 1.00 85.75 604 ALA A CA 1
ATOM 4651 C C . ALA A 1 604 ? 21.109 -9.755 25.653 1.00 85.75 604 ALA A C 1
ATOM 4653 O O . ALA A 1 604 ? 21.628 -10.733 26.187 1.00 85.75 604 ALA A O 1
ATOM 4654 N N . TYR A 1 605 ? 20.696 -8.706 26.365 1.00 88.69 605 TYR A N 1
ATOM 4655 C CA . TYR A 1 605 ? 20.601 -8.717 27.825 1.00 88.69 605 TYR A CA 1
ATOM 4656 C C . TYR A 1 605 ? 19.275 -9.347 28.235 1.00 88.69 605 TYR A C 1
ATOM 4658 O O . TYR A 1 605 ? 18.240 -8.682 28.190 1.00 88.69 605 TYR A O 1
ATOM 4666 N N . HIS A 1 606 ? 19.317 -10.617 28.605 1.00 90.12 606 HIS A N 1
ATOM 4667 C CA . HIS A 1 606 ? 18.158 -11.373 29.051 1.00 90.12 606 HIS A CA 1
ATOM 4668 C C . HIS A 1 606 ? 17.944 -11.166 30.555 1.00 90.12 606 HIS A C 1
ATOM 4670 O O . HIS A 1 606 ? 18.861 -11.426 31.339 1.00 90.12 606 HIS A O 1
ATOM 4676 N N . LEU A 1 607 ? 16.756 -10.719 30.968 1.00 92.56 607 LEU A N 1
ATOM 4677 C CA . LEU A 1 607 ? 16.416 -10.373 32.354 1.00 92.56 607 LEU A CA 1
ATOM 4678 C C . LEU A 1 607 ? 15.114 -11.066 32.791 1.00 92.56 607 LEU A C 1
ATOM 4680 O O . LEU A 1 607 ? 14.084 -10.925 32.133 1.00 92.56 607 LEU A O 1
ATOM 4684 N N . GLU A 1 608 ? 15.147 -11.756 33.933 1.00 92.81 608 GLU A N 1
ATOM 4685 C CA . GLU A 1 608 ? 13.975 -12.295 34.637 1.00 92.81 608 GLU A CA 1
ATOM 4686 C C . GLU A 1 608 ? 13.721 -11.399 35.872 1.00 92.81 608 GLU A C 1
ATOM 4688 O O . GLU A 1 608 ? 14.540 -11.340 36.792 1.00 92.81 608 GLU A O 1
ATOM 4693 N N . ILE A 1 609 ? 12.622 -10.636 35.856 1.00 94.75 609 ILE A N 1
ATOM 4694 C CA . ILE A 1 609 ? 12.340 -9.522 36.781 1.00 94.75 609 ILE A CA 1
ATOM 4695 C C . ILE A 1 609 ? 11.053 -9.824 37.569 1.00 94.75 609 ILE A C 1
ATOM 4697 O O . ILE A 1 609 ? 9.960 -9.776 36.985 1.00 94.75 609 ILE A O 1
ATOM 4701 N N . PRO A 1 610 ? 11.144 -10.151 38.875 1.00 92.38 610 PRO A N 1
ATOM 4702 C CA . PRO A 1 610 ? 9.979 -10.325 39.740 1.00 92.38 610 PRO A CA 1
ATOM 4703 C C . PRO A 1 610 ? 9.122 -9.064 39.776 1.00 92.38 610 PRO A C 1
ATOM 4705 O O . PRO A 1 610 ? 9.642 -7.951 39.697 1.00 92.38 610 PRO A O 1
ATOM 4708 N N . GLN A 1 611 ? 7.811 -9.242 39.874 1.00 92.31 611 GLN A N 1
ATOM 4709 C CA . GLN A 1 611 ? 6.857 -8.144 39.991 1.00 92.31 611 GLN A CA 1
ATOM 4710 C C . GLN A 1 611 ? 6.386 -8.005 41.449 1.00 92.31 611 GLN A C 1
ATOM 4712 O O . GLN A 1 611 ? 6.232 -9.036 42.110 1.00 92.31 611 GLN A O 1
ATOM 4717 N N . PRO A 1 612 ? 6.222 -6.767 41.954 1.00 83.06 612 PRO A N 1
ATOM 4718 C CA . PRO A 1 612 ? 5.744 -6.493 43.310 1.00 83.06 612 PRO A CA 1
ATOM 4719 C C . PRO A 1 612 ? 4.233 -6.730 43.470 1.00 83.06 612 PRO A C 1
ATOM 4721 O O . PRO A 1 612 ? 3.507 -6.623 42.455 1.00 83.06 612 PRO A O 1
#

pLDDT: mean 78.71, std 21.61, range [21.94, 98.81]

Foldseek 3Di:
DDFLLVLLQDAFDDDDDLVQADPLWCQPPDFDDDVPFQAAPGQTANRGDSLSLLVLLQLLLLVCQLQFHWLLLSLLLSLQLCVQRSSGQNHIDRNFHQHGSLGAGLVSQVVCQVCVCVRFVDRLRCNDPVSSSGSNSRSSSSSSLQVLLLVVLCVQPVVPSQLRSQVCSVVPSPDDDHPVRRCPDVSSVCSVPRRVVCSVVSSVSQQAKDKAKAFEAEPVGQGDWFWKKKKKWADPDDSGTATERLDHPDIDMDIDTAHPRNIDDIDIGRGKHKMKMWTWDCVCVVLVPDDDDDDDDDDDDDDPPDFLCNVCVVVVHDLVQQCVQQVNPDRGDDDRPDDTDDDDRDHDDQAGDVVSVVVVCVVSVNDDDDSPPTTQDIGMDTQGGDVRPCCPVSYHYDYGDHDDDDPDDDDDDDDDDDDDDDDDDDDDDDDDFDPQQAAEEEDPPAPCPVLCDPLNVVLVVVLCSVLVWRYWYWDYWADALLRVLVVLLVVCVVPNLVVQCVVWDPLLNVLSVLLVVVVVVVHDPVVNSVSSSVSCVVCQVVVRHRDPNHHDSVVCNFKIKIWMAPPPTDPVSQVSSVVSLVVCCVVVQWVDWFAPPDDPGDNTIITTGGDD

Radius of gyration: 29.31 Å; chains: 1; bounding box: 64×75×90 Å

Organism: NCBI:txid1144873

InterPro domains:
  IPR008258 Transglycosylase SLT domain 1 [PF01464] (75-117)
  IPR018392 LysM domain [PF01476] (300-343)
  IPR018392 LysM domain [PS51782] (298-342)
  IPR018392 LysM domain [SM00257] (299-343)
  IPR018392 LysM domain [cd00118] (299-342)
  IPR023346 Lysozyme-like domain superfamily [SSF53955] (55-143)
  IPR036779 LysM domain superfamily [G3DSA:3.10.350.10] (293-351)
  IPR036779 LysM domain superfamily [SSF54106] (299-343)

Sequence (612 aa):
MSDLYSLLYCKKQKEYRESSIKPYSLVKLPIEKSAGELAGNSRVGGDASADTQSKVVDKIVEVCVRYGLSFRETAFVLLMVKVESGFNPDAAAGTTSAAGLAQFTNGTAKDAKGMSKQWLGFELDILLPKDRFDAEKGAYSAVLAYMKCKSKAKLVDVTSYEKYIYIFHHEGWNKKVDKTTATSLDAYKISNEKIIPFLDCVESALKKEKKVSFSLKDSKGDPVSNQAYLVGQEVGASKADPARASSGSQVKWSKGVTDGAGKTAPIDLKGVGEVVFAIINNSALNFFLGEDQVGKREVHVVKRGETLSKIAKQNNTTVDELAKINAIKDRNKLPEGATLELPKINYTSRSPDVSMLSGALAKMGLVDGAMLDIVEYFKSHVVLPRNSKTHANDTISIKAAPAKTVPATQNNKMAKHKTKKDEKSVKDTAVKASDAVVKLDFSLDVAKPELVSSYTKDMIKTIMKTIGLDEAIITSGIRTTERQAKTMYDNIESYGVDSQLKLYAQPGREVVGCYAKLKKENTEKRQIISAMKEKIEELLTNGHRVSKHCVTEDFYKKLNVIDISHKRMRSSKRKAFEAEIKKLHTSGKISKFITPGMKGGEPAYHLEIPQP